Protein AF-A0A956R3U9-F1 (afdb_monomer_lite)

Sequence (396 aa):
LFGLGIEQLLESRAPSSPATLLFRSAAEYGGDLGKALRPEDLRVLGDFLVCTASMHALETQLDCPSARGFSFSRVALSEPAWQQGQEFAARVREELGLGDEPIPSMISLLQDRLHWSLFFITPDRLSSAVEGASTLLPKPAILINLVGGSESWWHTRVCLAHEMCHLLFDSTAQARPYAISPMGGMEGRKEWRLLEHFRGIEQRANAFAVHFLAPSSRLRREVGKLAPDSEQAITAICRTFGIGRVVAIRRLGHEYGLSDETQRRMLEREPDTRHERDHADAAEAHGFRAGRLTALTITALKAGKIDAVSARSILRVPMSEPLPGDGGPELAPLISKERLACYHAEAHLRASDSKPWWSSKAHPTERGWEVQLHCGADERTVVLSPTCEPLDTRPV

pLDDT: mean 82.65, std 14.93, range [32.28, 97.56]

Radius of gyration: 26.02 Å; chains: 1; bounding box: 69×45×72 Å

Secondary structure (DSSP, 8-state):
--S--HHHHHTT-GGG-HHHHHHHHHHHTT--HHHHS-HHHHHHHHHHHHHHHHHHHHHHHTTPPPPPP--PPPPPTTS-HHHHHHHHHHHHHHHTT-TTSPPS-HHHIIIIIS--EEEEE-TTTS-TTEEEEEE-SSS-EEEEE-TT-GGGHHHHHHHHHHHHHIIIII-BTTTB-EEEEESS--TT-GGG--STTHHHHHHHHHHHHHHHHS-HHHHHHHHTTS-TTSHHHHHHHHHHHT--HHHHHHHHHHHHT--HHHHHHHHTSPP-----S--TTS----STTSTHHHHHHHHHHHTTSS-HHHHHHHHT--TTSPPSSS--GGGS-SS-HHHHHHHHHHHHHHHH--S--EEEEEEEETTEEEEEEEETTEEEEEEE-TTS-BS-----

Foldseek 3Di:
DFLDDPVCVVVVVVCVHPLVLLVVLLVVAVADVVVLAPPLQRNQVSLQNNLQVLLVVLCVLVVHDAFDDDDDDADPPPDQLLVLLLVVLVVVCVVVVVPQAADQALCCCCCVVRVEAEAEAECVRHPLQFQKKWFPPPHTYIYGYQVVALLLLLSVQLRSQLRVLCCHHVADPPRHGMDIDTPDQCVPPPNPPSDDCVNSSSSSSNSNSLCNLHPLVVLCVQCPPPDLLDLSSLQSRCARRVHDSLSSLVSSCVNVVNDPVSSVVSVPDDHPDDDDSDGPRSDPDHDSLDDPSLVSLVVCCVVVVDALVVSCSSNVPDLQDFRDDDDDPRRHRNAHLWRLLQVQVQVVVCVVDVANKGWDTWDQDPQAIWTWIDGPPDIDIFDAGVSSHGPDDDDD

Structure (mmCIF, N/CA/C/O backbone):
data_AF-A0A956R3U9-F1
#
_entry.id   AF-A0A956R3U9-F1
#
loop_
_atom_site.group_PDB
_atom_site.id
_atom_site.type_symbol
_atom_site.label_atom_id
_atom_site.label_alt_id
_atom_site.label_comp_id
_atom_site.label_asym_id
_atom_site.label_entity_id
_atom_site.label_seq_id
_atom_site.pdbx_PDB_ins_code
_atom_site.Cartn_x
_atom_site.Cartn_y
_atom_site.Cartn_z
_atom_site.occupancy
_atom_site.B_iso_or_equiv
_atom_site.auth_seq_id
_atom_site.auth_comp_id
_atom_site.auth_asym_id
_atom_site.auth_atom_id
_atom_site.pdbx_PDB_model_num
ATOM 1 N N . LEU A 1 1 ? 11.120 17.097 -12.690 1.00 45.62 1 LEU A N 1
ATOM 2 C CA . LEU A 1 1 ? 9.998 16.349 -13.298 1.00 45.62 1 LEU A CA 1
ATOM 3 C C . LEU A 1 1 ? 9.585 15.265 -12.327 1.00 45.62 1 LEU A C 1
ATOM 5 O O . LEU A 1 1 ? 10.171 14.194 -12.298 1.00 45.62 1 LEU A O 1
ATOM 9 N N . PHE A 1 2 ? 8.693 15.625 -11.417 1.00 49.19 2 PHE A N 1
ATOM 10 C CA . PHE A 1 2 ? 8.232 14.734 -10.367 1.00 49.19 2 PHE A CA 1
ATOM 11 C C . PHE A 1 2 ? 7.126 13.845 -10.934 1.00 49.19 2 PHE A C 1
ATOM 13 O O . PHE A 1 2 ? 6.265 14.367 -11.631 1.00 49.19 2 PHE A O 1
ATOM 20 N N . GLY A 1 3 ? 7.170 12.533 -10.696 1.00 49.97 3 GLY A N 1
ATOM 21 C CA . GLY A 1 3 ? 6.067 11.616 -11.013 1.00 49.97 3 GLY A CA 1
ATOM 22 C C . GLY A 1 3 ? 5.580 11.572 -12.474 1.00 49.97 3 GLY A C 1
ATOM 23 O O . GLY A 1 3 ? 4.442 11.177 -12.705 1.00 49.97 3 GLY A O 1
ATOM 24 N N . LEU A 1 4 ? 6.401 11.987 -13.446 1.00 51.88 4 LEU A N 1
ATOM 25 C CA . LEU A 1 4 ? 6.075 12.004 -14.877 1.00 51.88 4 LEU A CA 1
ATOM 26 C C . LEU A 1 4 ? 7.005 11.066 -15.644 1.00 51.88 4 LEU A C 1
ATOM 28 O O . LEU A 1 4 ? 8.226 11.215 -15.573 1.00 51.88 4 LEU A O 1
ATOM 32 N N . GLY A 1 5 ? 6.429 10.135 -16.406 1.00 54.75 5 GLY A N 1
ATOM 33 C CA . GLY A 1 5 ? 7.170 9.412 -17.440 1.00 54.75 5 GLY A CA 1
ATOM 34 C C . GLY A 1 5 ? 7.545 10.346 -18.597 1.00 54.75 5 GLY A C 1
ATOM 35 O O . GLY A 1 5 ? 6.840 11.322 -18.858 1.00 54.75 5 GLY A O 1
ATOM 36 N N . ILE A 1 6 ? 8.641 10.050 -19.305 1.00 56.03 6 ILE A N 1
ATOM 37 C CA . ILE A 1 6 ? 9.073 10.829 -20.483 1.00 56.03 6 ILE A CA 1
ATOM 38 C C . ILE A 1 6 ? 7.956 10.882 -21.534 1.00 56.03 6 ILE A C 1
ATOM 40 O O . ILE A 1 6 ? 7.669 11.947 -22.065 1.00 56.03 6 ILE A O 1
ATOM 44 N N . GLU A 1 7 ? 7.262 9.771 -21.763 1.00 57.53 7 GLU A N 1
ATOM 45 C CA . GLU A 1 7 ? 6.123 9.686 -22.687 1.00 57.53 7 GLU A CA 1
ATOM 46 C C . GLU A 1 7 ? 4.998 10.663 -22.301 1.00 57.53 7 GLU A C 1
ATOM 48 O O . GLU A 1 7 ? 4.548 11.457 -23.120 1.00 57.53 7 GLU A O 1
ATOM 53 N N . GLN A 1 8 ? 4.618 10.713 -21.020 1.00 56.59 8 GLN A N 1
ATOM 54 C CA . GLN A 1 8 ? 3.576 11.626 -20.526 1.00 56.59 8 GLN A CA 1
ATOM 55 C C . GLN A 1 8 ? 3.983 13.103 -20.601 1.00 56.59 8 GLN A C 1
ATOM 57 O O . GLN A 1 8 ? 3.131 13.978 -20.779 1.00 56.59 8 GLN A O 1
ATOM 62 N N . LEU A 1 9 ? 5.279 13.386 -20.455 1.00 54.62 9 LEU A N 1
ATOM 63 C CA . LEU A 1 9 ? 5.824 14.724 -20.650 1.00 54.62 9 LEU A CA 1
ATOM 64 C C . LEU A 1 9 ? 5.731 15.147 -22.121 1.00 54.62 9 LEU A C 1
ATOM 66 O O . LEU A 1 9 ? 5.314 16.269 -22.403 1.00 54.62 9 LEU A O 1
ATOM 70 N N . LEU A 1 10 ? 6.079 14.245 -23.042 1.00 54.31 10 LEU A N 1
ATOM 71 C CA . LEU A 1 10 ? 5.998 14.477 -24.485 1.00 54.31 10 LEU A CA 1
ATOM 72 C C . LEU A 1 10 ? 4.542 14.631 -24.960 1.00 54.31 10 LEU A C 1
ATOM 74 O O . LEU A 1 10 ? 4.267 15.430 -25.850 1.00 54.31 10 LEU A O 1
ATOM 78 N N . GLU A 1 11 ? 3.594 13.963 -24.302 1.00 62.44 11 GLU A N 1
ATOM 79 C CA . GLU A 1 11 ? 2.152 14.091 -24.557 1.00 62.44 11 GLU A CA 1
ATOM 80 C C . GLU A 1 11 ? 1.500 15.339 -23.926 1.00 62.44 11 GLU A C 1
ATOM 82 O O . GLU A 1 11 ? 0.276 15.461 -23.909 1.00 62.44 11 GLU A O 1
ATOM 87 N N . SER A 1 12 ? 2.278 16.280 -23.377 1.00 53.34 12 SER A N 1
ATOM 88 C CA . SER A 1 12 ? 1.766 17.491 -22.706 1.00 53.34 12 SER A CA 1
ATOM 89 C C . SER A 1 12 ? 0.814 17.220 -21.526 1.00 53.34 12 SER A C 1
ATOM 91 O O . SER A 1 12 ? 0.065 18.105 -21.110 1.00 53.34 12 SER A O 1
ATOM 93 N N . ARG A 1 13 ? 0.872 16.029 -20.911 1.00 56.03 13 ARG A N 1
ATOM 94 C CA . ARG A 1 13 ? 0.073 15.673 -19.719 1.00 56.03 13 ARG A CA 1
ATOM 95 C C . ARG A 1 13 ? 0.691 16.153 -18.402 1.00 56.03 13 ARG A C 1
ATOM 97 O O . ARG A 1 13 ? 0.234 15.788 -17.322 1.00 56.03 13 ARG A O 1
ATOM 104 N N . ALA A 1 14 ? 1.723 16.994 -18.464 1.00 53.12 14 ALA A N 1
ATOM 105 C CA . ALA A 1 14 ? 2.380 17.549 -17.284 1.00 53.12 14 ALA A CA 1
ATOM 106 C C . ALA A 1 14 ? 1.428 18.280 -16.304 1.00 53.12 14 ALA A C 1
ATOM 108 O O . ALA A 1 14 ? 1.575 18.068 -15.100 1.00 53.12 14 ALA A O 1
ATOM 109 N N . PRO A 1 15 ? 0.424 19.071 -16.751 1.00 49.25 15 PRO A N 1
ATOM 110 C CA . PRO A 1 15 ? -0.490 19.770 -15.841 1.00 49.25 15 PRO A CA 1
ATOM 111 C C . PRO A 1 15 ? -1.427 18.844 -15.056 1.00 49.25 15 PRO A C 1
ATOM 113 O O . PRO A 1 15 ? -1.832 19.187 -13.948 1.00 49.25 15 PRO A O 1
ATOM 116 N N . SER A 1 16 ? -1.772 17.685 -15.622 1.00 50.88 16 SER A N 1
ATOM 117 C CA . SER A 1 16 ? -2.603 16.652 -14.993 1.00 50.88 16 SER A CA 1
ATOM 118 C C . SER A 1 16 ? -1.770 15.563 -14.318 1.00 50.88 16 SER A C 1
ATOM 120 O O . SER A 1 16 ? -2.312 14.544 -13.887 1.00 50.88 16 SER A O 1
ATOM 122 N N . SER A 1 17 ? -0.453 15.766 -14.213 1.00 54.69 17 SER A N 1
ATOM 123 C CA . SER A 1 17 ? 0.411 14.793 -13.572 1.00 54.69 17 SER A CA 1
ATOM 124 C C . SER A 1 17 ? 0.074 14.675 -12.082 1.00 54.69 17 SER A C 1
ATOM 126 O O . SER A 1 17 ? -0.147 15.694 -11.417 1.00 54.69 17 SER A O 1
ATOM 128 N N . PRO A 1 18 ? 0.071 13.457 -11.517 1.00 51.09 18 PRO A N 1
ATOM 129 C CA . PRO A 1 18 ? -0.219 13.242 -10.098 1.00 51.09 18 PRO A CA 1
ATOM 130 C C . PRO A 1 18 ? 0.672 14.075 -9.160 1.00 51.09 18 PRO A C 1
ATOM 132 O O . PRO A 1 18 ? 0.244 14.564 -8.119 1.00 51.09 18 PRO A O 1
ATOM 135 N N . ALA A 1 19 ? 1.910 14.301 -9.587 1.00 55.78 19 ALA A N 1
ATOM 136 C CA . ALA A 1 19 ? 2.883 15.183 -8.974 1.00 55.78 19 ALA A CA 1
ATOM 137 C C . ALA A 1 19 ? 2.464 16.656 -8.920 1.00 55.78 19 ALA A C 1
ATOM 139 O O . ALA A 1 19 ? 2.551 17.306 -7.882 1.00 55.78 19 ALA A O 1
ATOM 140 N N . THR A 1 20 ? 2.020 17.198 -10.051 1.00 57.28 20 THR A N 1
ATOM 141 C CA . THR A 1 20 ? 1.524 18.572 -10.128 1.00 57.28 20 THR A CA 1
ATOM 142 C C . THR A 1 20 ? 0.274 18.735 -9.273 1.00 57.28 20 THR A C 1
ATOM 144 O O . THR A 1 20 ? 0.132 19.768 -8.629 1.00 57.28 20 THR A O 1
ATOM 147 N N . LEU A 1 21 ? -0.580 17.711 -9.192 1.00 56.72 21 LEU A N 1
ATOM 148 C CA . LEU A 1 21 ? -1.758 17.707 -8.322 1.00 56.72 21 LEU A CA 1
ATOM 149 C C . LEU A 1 21 ? -1.380 17.699 -6.832 1.00 56.72 21 LEU A C 1
ATOM 151 O O . LEU A 1 21 ? -1.960 18.466 -6.069 1.00 56.72 21 LEU A O 1
ATOM 155 N N . LEU A 1 22 ? -0.368 16.920 -6.432 1.00 57.69 22 LEU A N 1
ATOM 156 C CA . LEU A 1 22 ? 0.191 16.927 -5.075 1.00 57.69 22 LEU A CA 1
ATOM 157 C C . LEU A 1 22 ? 0.684 18.322 -4.666 1.00 57.69 22 LEU A C 1
ATOM 159 O O . LEU A 1 22 ? 0.263 18.869 -3.648 1.00 57.69 22 LEU A O 1
ATOM 163 N N . PHE A 1 23 ? 1.598 18.894 -5.455 1.00 62.22 23 PHE A N 1
ATOM 164 C CA . PHE A 1 23 ? 2.212 20.180 -5.131 1.00 62.22 23 PHE A CA 1
ATOM 165 C C . PHE A 1 23 ? 1.218 21.334 -5.244 1.00 62.22 23 PHE A C 1
ATOM 167 O O . PHE A 1 23 ? 1.271 22.246 -4.425 1.00 62.22 23 PHE A O 1
ATOM 174 N N . ARG A 1 24 ? 0.289 21.286 -6.210 1.00 57.72 24 ARG A N 1
ATOM 175 C CA . ARG A 1 24 ? -0.798 22.265 -6.319 1.00 57.72 24 ARG A CA 1
ATOM 176 C C . ARG A 1 24 ? -1.715 22.186 -5.102 1.00 57.72 24 ARG A C 1
ATOM 178 O O . ARG A 1 24 ? -1.973 23.222 -4.508 1.00 57.72 24 ARG A O 1
ATOM 185 N N . SER A 1 25 ? -2.116 20.986 -4.679 1.00 54.91 25 SER A N 1
ATOM 186 C CA . SER A 1 25 ? -2.921 20.812 -3.467 1.00 54.91 25 SER A CA 1
ATOM 187 C C . SER A 1 25 ? -2.195 21.343 -2.228 1.00 54.91 25 SER A C 1
ATOM 189 O O . SER A 1 25 ? -2.807 22.041 -1.435 1.00 54.91 25 SER A O 1
ATOM 191 N N . ALA A 1 26 ? -0.902 21.065 -2.042 1.00 58.62 26 ALA A N 1
ATOM 192 C CA . ALA A 1 26 ? -0.165 21.601 -0.894 1.00 58.62 26 ALA A CA 1
ATOM 193 C C . ALA A 1 26 ? -0.039 23.137 -0.943 1.00 58.62 26 ALA A C 1
ATOM 195 O O . ALA A 1 26 ? -0.277 23.811 0.060 1.00 58.62 26 ALA A O 1
ATOM 196 N N . ALA A 1 27 ? 0.271 23.691 -2.120 1.00 57.44 27 ALA A N 1
ATOM 197 C CA . ALA A 1 27 ? 0.442 25.127 -2.322 1.00 57.44 27 ALA A CA 1
ATOM 198 C C . ALA A 1 27 ? -0.871 25.919 -2.178 1.00 57.44 27 ALA A C 1
ATOM 200 O O . ALA A 1 27 ? -0.860 27.000 -1.593 1.00 57.44 27 ALA A O 1
ATOM 201 N N . GLU A 1 28 ? -2.000 25.387 -2.660 1.00 55.31 28 GLU A N 1
ATOM 202 C CA . GLU A 1 28 ? -3.328 26.015 -2.550 1.00 55.31 28 GLU A CA 1
ATOM 203 C C . GLU A 1 28 ? -3.780 26.204 -1.094 1.00 55.31 28 GLU A C 1
ATOM 205 O O . GLU A 1 28 ? -4.507 27.151 -0.799 1.00 55.31 28 GLU A O 1
ATOM 210 N N . TYR A 1 29 ? -3.311 25.359 -0.171 1.00 52.31 29 TYR A N 1
ATOM 211 C CA . TYR A 1 29 ? -3.679 25.412 1.249 1.00 52.31 29 TYR A CA 1
ATOM 212 C C . TYR A 1 29 ? -2.550 25.909 2.168 1.00 52.31 29 TYR A C 1
ATOM 214 O O . TYR A 1 29 ? -2.649 25.800 3.390 1.00 52.31 29 TYR A O 1
ATOM 222 N N . GLY A 1 30 ? -1.491 26.495 1.597 1.00 50.62 30 GLY A N 1
ATOM 223 C CA . GLY A 1 30 ? -0.400 27.128 2.348 1.00 50.62 30 GLY A CA 1
ATOM 224 C C . GLY A 1 30 ? 0.564 26.156 3.040 1.00 50.62 30 GLY A C 1
ATOM 225 O O . GLY A 1 30 ? 1.363 26.588 3.875 1.00 50.62 30 GLY A O 1
ATOM 226 N N . GLY A 1 31 ? 0.501 24.864 2.709 1.00 58.09 31 GLY A N 1
ATOM 227 C CA . GLY A 1 31 ? 1.462 23.856 3.144 1.00 58.09 31 GLY A CA 1
ATOM 228 C C . GLY A 1 31 ? 2.719 23.871 2.273 1.00 58.09 31 GLY A C 1
ATOM 229 O O . GLY A 1 31 ? 2.648 24.028 1.056 1.00 58.09 31 GLY A O 1
ATOM 230 N N . ASP A 1 32 ? 3.884 23.675 2.886 1.00 64.12 32 ASP A N 1
ATOM 231 C CA . ASP A 1 32 ? 5.160 23.573 2.173 1.00 64.12 32 ASP A CA 1
ATOM 232 C C . ASP A 1 32 ? 5.740 22.168 2.360 1.00 64.12 32 ASP A C 1
ATOM 234 O O . ASP A 1 32 ? 6.485 21.896 3.305 1.00 64.12 32 ASP A O 1
ATOM 238 N N . LEU A 1 33 ? 5.380 21.257 1.448 1.00 64.94 33 LEU A N 1
ATOM 239 C CA . LEU A 1 33 ? 5.907 19.888 1.432 1.00 64.94 33 LEU A CA 1
ATOM 240 C C . LEU A 1 33 ? 7.441 19.862 1.355 1.00 64.94 33 LEU A C 1
ATOM 242 O O . LEU A 1 33 ? 8.043 18.919 1.852 1.00 64.94 33 LEU A O 1
ATOM 246 N N . GLY A 1 34 ? 8.077 20.893 0.785 1.00 61.81 34 GLY A N 1
ATOM 247 C CA . GLY A 1 34 ? 9.536 21.003 0.724 1.00 61.81 34 GLY A CA 1
ATOM 248 C C . GLY A 1 34 ? 10.190 21.298 2.076 1.00 61.81 34 GLY A C 1
ATOM 249 O O . GLY A 1 34 ? 11.381 21.047 2.236 1.00 61.81 34 GLY A O 1
ATOM 250 N N . LYS A 1 35 ? 9.427 21.798 3.057 1.00 65.69 35 LYS A N 1
ATOM 251 C CA . LYS A 1 35 ? 9.879 21.947 4.451 1.00 65.69 35 LYS A CA 1
ATOM 252 C C . LYS A 1 35 ? 9.602 20.707 5.293 1.00 65.69 35 LYS A C 1
ATOM 254 O O . LYS A 1 35 ? 10.375 20.420 6.198 1.00 65.69 35 LYS A O 1
ATOM 259 N N . ALA A 1 36 ? 8.518 19.988 5.000 1.00 66.50 36 ALA A N 1
ATOM 260 C CA . ALA A 1 36 ? 8.101 18.813 5.767 1.00 66.50 36 ALA A CA 1
ATOM 261 C C . ALA A 1 36 ? 8.792 17.508 5.325 1.00 66.50 36 ALA A C 1
ATOM 263 O O . ALA A 1 36 ? 8.906 16.576 6.123 1.00 66.50 36 ALA A O 1
ATOM 264 N N . LEU A 1 37 ? 9.236 17.425 4.066 1.00 75.12 37 LEU A N 1
ATOM 265 C CA . LEU A 1 37 ? 9.784 16.216 3.448 1.00 75.12 37 LEU A CA 1
ATOM 266 C C . LEU A 1 37 ? 11.145 16.469 2.806 1.00 75.12 37 LEU A C 1
ATOM 268 O O . LEU A 1 37 ? 11.400 17.531 2.237 1.00 75.12 37 LEU A O 1
ATOM 272 N N . ARG A 1 38 ? 12.008 15.450 2.832 1.00 81.44 38 ARG A N 1
ATOM 273 C CA . ARG A 1 38 ? 13.298 15.505 2.139 1.00 81.44 38 ARG A CA 1
ATOM 274 C C . ARG A 1 38 ? 13.090 15.342 0.626 1.00 81.44 38 ARG A C 1
ATOM 276 O O . ARG A 1 38 ? 12.130 14.686 0.207 1.00 81.44 38 ARG A O 1
ATOM 283 N N . PRO A 1 39 ? 13.996 15.858 -0.223 1.00 78.12 39 PRO A N 1
ATOM 284 C CA . PRO A 1 39 ? 13.929 15.647 -1.670 1.00 78.12 39 PRO A CA 1
ATOM 285 C C . PRO A 1 39 ? 13.826 14.169 -2.082 1.00 78.12 39 PRO A C 1
ATOM 287 O O . PRO A 1 39 ? 13.168 13.845 -3.070 1.00 78.12 39 PRO A O 1
ATOM 290 N N . GLU A 1 40 ? 14.452 13.267 -1.330 1.00 82.50 40 GLU A N 1
ATOM 291 C CA . GLU A 1 40 ? 14.404 11.820 -1.547 1.00 82.50 40 GLU A CA 1
ATOM 292 C C . GLU A 1 40 ? 13.011 11.246 -1.259 1.00 82.50 40 GLU A C 1
ATOM 294 O O . GLU A 1 40 ? 12.510 10.448 -2.051 1.00 82.50 40 GLU A O 1
ATOM 299 N N . ASP A 1 41 ? 12.362 11.706 -0.183 1.00 83.75 41 ASP A N 1
ATOM 300 C CA . ASP A 1 41 ? 11.008 11.282 0.198 1.00 83.75 41 ASP A CA 1
ATOM 301 C C . ASP A 1 41 ? 10.013 11.685 -0.882 1.00 83.75 41 ASP A C 1
ATOM 303 O O . ASP A 1 41 ? 9.188 10.888 -1.326 1.00 83.75 41 ASP A O 1
ATOM 307 N N . LEU A 1 42 ? 10.165 12.912 -1.382 1.00 80.69 42 LEU A N 1
ATOM 308 C CA . LEU A 1 42 ? 9.422 13.370 -2.535 1.00 80.69 42 LEU A CA 1
ATOM 309 C C . LEU A 1 42 ? 9.665 12.384 -3.702 1.00 80.69 42 LEU A C 1
ATOM 311 O O . LEU A 1 42 ? 8.709 11.823 -4.230 1.00 80.69 42 LEU A O 1
ATOM 315 N N . ARG A 1 43 ? 10.907 12.102 -4.121 1.00 83.25 43 ARG A N 1
ATOM 316 C CA . ARG A 1 43 ? 11.150 11.196 -5.272 1.00 83.25 43 ARG A CA 1
ATOM 317 C C . ARG A 1 43 ? 10.448 9.842 -5.127 1.00 83.25 43 ARG A C 1
ATOM 319 O O . ARG A 1 43 ? 9.900 9.351 -6.111 1.00 83.25 43 ARG A O 1
ATOM 326 N N . VAL A 1 44 ? 10.418 9.280 -3.921 1.00 88.75 44 VAL A N 1
ATOM 327 C CA . VAL A 1 44 ? 9.679 8.048 -3.614 1.00 88.75 44 VAL A CA 1
ATOM 328 C C . VAL A 1 44 ? 8.174 8.208 -3.842 1.00 88.75 44 VAL A C 1
ATOM 330 O O . VAL A 1 44 ? 7.571 7.370 -4.509 1.00 88.75 44 VAL A O 1
ATOM 333 N N . LEU A 1 45 ? 7.564 9.291 -3.358 1.00 85.62 45 LEU A N 1
ATOM 334 C CA . LEU A 1 45 ? 6.143 9.575 -3.594 1.00 85.62 45 LEU A CA 1
ATOM 335 C C . LEU A 1 45 ? 5.838 9.815 -5.082 1.00 85.62 45 LEU A C 1
ATOM 337 O O . LEU A 1 45 ? 4.785 9.418 -5.572 1.00 85.62 45 LEU A O 1
ATOM 341 N N . GLY A 1 46 ? 6.764 10.411 -5.834 1.00 83.38 46 GLY A N 1
ATOM 342 C CA . GLY A 1 46 ? 6.651 10.514 -7.290 1.00 83.38 46 GLY A CA 1
ATOM 343 C C . GLY A 1 46 ? 6.683 9.143 -7.976 1.00 83.38 46 GLY A C 1
ATOM 344 O O . GLY A 1 46 ? 5.873 8.873 -8.865 1.00 83.38 46 GLY A O 1
ATOM 345 N N . ASP A 1 47 ? 7.584 8.260 -7.542 1.00 88.44 47 ASP A N 1
ATOM 346 C CA . ASP A 1 47 ? 7.688 6.887 -8.042 1.00 88.44 47 ASP A CA 1
ATOM 347 C C . ASP A 1 47 ? 6.426 6.064 -7.750 1.00 88.44 47 ASP A C 1
ATOM 349 O O . ASP A 1 47 ? 5.984 5.319 -8.626 1.00 88.44 47 ASP A O 1
ATOM 353 N N . PHE A 1 48 ? 5.810 6.242 -6.579 1.00 91.31 48 PHE A N 1
ATOM 354 C CA . PHE A 1 48 ? 4.521 5.639 -6.230 1.00 91.31 48 PHE A CA 1
ATOM 355 C C . PHE A 1 48 ? 3.438 5.950 -7.270 1.00 91.31 48 PHE A C 1
ATOM 357 O O . PHE A 1 48 ? 2.756 5.044 -7.756 1.00 91.31 48 PHE A O 1
ATOM 364 N N . LEU A 1 49 ? 3.314 7.216 -7.667 1.00 87.00 49 LEU A N 1
ATOM 365 C CA . LEU A 1 49 ? 2.292 7.651 -8.619 1.00 87.00 49 LEU A CA 1
ATOM 366 C C . LEU A 1 49 ? 2.559 7.104 -10.030 1.00 87.00 49 LEU A C 1
ATOM 368 O O . LEU A 1 49 ? 1.642 6.615 -10.692 1.00 87.00 49 LEU A O 1
ATOM 372 N N . VAL A 1 50 ? 3.822 7.103 -10.468 1.00 86.44 50 VAL A N 1
ATOM 373 C CA . VAL A 1 50 ? 4.230 6.514 -11.759 1.00 86.44 50 VAL A CA 1
ATOM 374 C C . VAL A 1 50 ? 3.954 5.014 -11.796 1.00 86.44 50 VAL A C 1
ATOM 376 O O . VAL A 1 50 ? 3.431 4.499 -12.786 1.00 86.44 50 VAL A O 1
ATOM 379 N N . CYS A 1 51 ? 4.284 4.300 -10.721 1.00 92.31 51 CYS A N 1
ATOM 380 C CA . CYS A 1 51 ? 4.066 2.859 -10.644 1.00 92.31 51 CYS A CA 1
ATOM 381 C C . CYS A 1 51 ? 2.574 2.527 -10.564 1.00 92.31 51 CYS A C 1
ATOM 383 O O . CYS A 1 51 ? 2.138 1.571 -11.199 1.00 92.31 51 CYS A O 1
ATOM 385 N N . THR A 1 52 ? 1.771 3.353 -9.886 1.00 91.62 52 THR A N 1
ATOM 386 C CA . THR A 1 52 ? 0.305 3.229 -9.885 1.00 91.62 52 THR A CA 1
ATOM 387 C C . THR A 1 52 ? -0.263 3.368 -11.296 1.00 91.62 52 THR A C 1
ATOM 389 O O . THR A 1 52 ? -1.059 2.532 -11.727 1.00 91.62 52 THR A O 1
ATOM 392 N N . ALA A 1 53 ? 0.185 4.378 -12.048 1.00 88.75 53 ALA A N 1
ATOM 393 C CA . ALA A 1 53 ? -0.237 4.567 -13.431 1.00 88.75 53 ALA A CA 1
ATOM 394 C C . ALA A 1 53 ? 0.197 3.412 -14.344 1.00 88.75 53 ALA A C 1
ATOM 396 O O . ALA A 1 53 ? -0.599 2.939 -15.153 1.00 88.75 53 ALA A O 1
ATOM 397 N N . SER A 1 54 ? 1.424 2.917 -14.166 1.00 92.06 54 SER A N 1
ATOM 398 C CA . SER A 1 54 ? 1.949 1.774 -14.923 1.00 92.06 54 SER A CA 1
ATOM 399 C C . SER A 1 54 ? 1.152 0.499 -14.636 1.00 92.06 54 SER A C 1
ATOM 401 O O . SER A 1 54 ? 0.743 -0.183 -15.570 1.00 92.06 54 SER A O 1
ATOM 403 N N . MET A 1 55 ? 0.861 0.206 -13.361 1.00 92.69 55 MET A N 1
ATOM 404 C CA . MET A 1 55 ? 0.014 -0.932 -12.983 1.00 92.69 55 MET A CA 1
ATOM 405 C C . MET A 1 55 ? -1.368 -0.841 -13.629 1.00 92.69 55 MET A C 1
ATOM 407 O O . MET A 1 55 ? -1.820 -1.819 -14.210 1.00 92.69 55 MET A O 1
ATOM 411 N N . HIS A 1 56 ? -2.016 0.325 -13.570 1.00 92.62 56 HIS A N 1
ATOM 412 C CA . HIS A 1 56 ? -3.338 0.515 -14.167 1.00 92.62 56 HIS A CA 1
ATOM 413 C C . HIS A 1 56 ? -3.340 0.312 -15.688 1.00 92.62 56 HIS A C 1
ATOM 415 O O . HIS A 1 56 ? -4.239 -0.338 -16.223 1.00 92.62 56 HIS A O 1
ATOM 421 N N . ALA A 1 57 ? -2.333 0.842 -16.389 1.00 92.00 57 ALA A N 1
ATOM 422 C CA . ALA A 1 57 ? -2.197 0.658 -17.830 1.00 92.00 57 ALA A CA 1
ATOM 423 C C . ALA A 1 57 ? -2.014 -0.825 -18.195 1.00 92.00 57 ALA A C 1
ATOM 425 O O . ALA A 1 57 ? -2.703 -1.322 -19.085 1.00 92.00 57 ALA A O 1
ATOM 426 N N . LEU A 1 58 ? -1.149 -1.543 -17.469 1.00 95.19 58 LEU A N 1
ATOM 427 C CA . LEU A 1 58 ? -0.923 -2.978 -17.671 1.00 95.19 58 LEU A CA 1
ATOM 428 C C . LEU A 1 58 ? -2.184 -3.800 -17.390 1.00 95.19 58 LEU A C 1
ATOM 430 O O . LEU A 1 58 ? -2.549 -4.649 -18.195 1.00 95.19 58 LEU A O 1
ATOM 434 N N . GLU A 1 59 ? -2.872 -3.529 -16.280 1.00 94.25 59 GLU A N 1
ATOM 435 C CA . GLU A 1 59 ? -4.136 -4.188 -15.935 1.00 94.25 59 GLU A CA 1
ATOM 436 C C . GLU A 1 59 ? -5.197 -3.958 -17.015 1.00 94.25 59 GLU A C 1
ATOM 438 O O . GLU A 1 59 ? -5.893 -4.896 -17.388 1.00 94.25 59 GLU A O 1
ATOM 443 N N . THR A 1 60 ? -5.274 -2.747 -17.573 1.00 93.25 60 THR A N 1
ATOM 444 C CA . THR A 1 60 ? -6.197 -2.425 -18.673 1.00 93.25 60 THR A CA 1
ATOM 445 C C . THR A 1 60 ? -5.852 -3.206 -19.943 1.00 93.25 60 THR A C 1
ATOM 447 O O . THR A 1 60 ? -6.734 -3.769 -20.576 1.00 93.25 60 THR A O 1
ATOM 450 N N . GLN A 1 61 ? -4.573 -3.282 -20.320 1.00 93.94 61 GLN A N 1
ATOM 451 C CA . GLN A 1 61 ? -4.127 -4.023 -21.511 1.00 93.94 61 GLN A CA 1
ATOM 452 C C . GLN A 1 61 ? -4.293 -5.545 -21.394 1.00 93.94 61 GLN A C 1
ATOM 454 O O . GLN A 1 61 ? -4.406 -6.239 -22.412 1.00 93.94 61 GLN A O 1
ATOM 459 N N . LEU A 1 62 ? -4.252 -6.048 -20.160 1.00 95.56 62 LEU A N 1
ATOM 460 C CA . LEU A 1 62 ? -4.438 -7.450 -19.795 1.00 95.56 62 LEU A CA 1
ATOM 461 C C . LEU A 1 62 ? -5.898 -7.795 -19.468 1.00 95.56 62 LEU A C 1
ATOM 463 O O . LEU A 1 62 ? -6.150 -8.908 -19.013 1.00 95.56 62 LEU A O 1
ATOM 467 N N . ASP A 1 63 ? -6.837 -6.861 -19.657 1.00 93.50 63 ASP A N 1
ATOM 468 C CA . ASP A 1 63 ? -8.262 -7.037 -19.353 1.00 93.50 63 ASP A CA 1
ATOM 469 C C . ASP A 1 63 ? -8.514 -7.523 -17.906 1.00 93.50 63 ASP A C 1
ATOM 471 O O . ASP A 1 63 ? -9.416 -8.314 -17.622 1.00 93.50 63 ASP A O 1
ATOM 475 N N . CYS A 1 64 ? -7.687 -7.060 -16.962 1.00 90.69 64 CYS A N 1
ATOM 476 C CA . CYS A 1 64 ? -7.823 -7.385 -15.545 1.00 90.69 64 CYS A CA 1
ATOM 477 C C . CYS A 1 64 ? -9.056 -6.695 -14.929 1.00 90.69 64 CYS A C 1
ATOM 479 O O . CYS A 1 64 ? -9.458 -5.615 -15.375 1.00 90.69 64 CYS A O 1
ATOM 481 N N . PRO A 1 65 ? -9.630 -7.257 -13.846 1.00 86.75 65 PRO A N 1
ATOM 482 C CA . PRO A 1 65 ? -10.731 -6.624 -13.130 1.00 86.75 65 PRO A CA 1
ATOM 483 C C . PRO A 1 65 ? -10.402 -5.193 -12.690 1.00 86.75 65 PRO A C 1
ATOM 485 O O . PRO A 1 65 ? -9.351 -4.921 -12.106 1.00 86.75 65 PRO A O 1
ATOM 488 N N . SER A 1 66 ? -11.331 -4.274 -12.954 1.00 82.44 66 SER A N 1
ATOM 489 C CA . SER A 1 66 ? -11.219 -2.882 -12.515 1.00 82.44 66 SER A CA 1
ATOM 490 C C . SER A 1 66 ? -11.476 -2.743 -11.016 1.00 82.44 66 SER A C 1
ATOM 492 O O . SER A 1 66 ? -12.211 -3.531 -10.418 1.00 82.44 66 SER A O 1
ATOM 494 N N . ALA A 1 67 ? -10.896 -1.701 -10.414 1.00 82.31 67 ALA A N 1
ATOM 495 C CA . ALA A 1 67 ? -11.123 -1.374 -9.011 1.00 82.31 67 ALA A CA 1
ATOM 496 C C . ALA A 1 67 ? -12.620 -1.222 -8.716 1.00 82.31 67 ALA A C 1
ATOM 498 O O . ALA A 1 67 ? -13.344 -0.536 -9.444 1.00 82.31 67 ALA A O 1
ATOM 499 N N . ARG A 1 68 ? -13.080 -1.840 -7.625 1.00 79.25 68 ARG A N 1
ATOM 500 C CA . ARG A 1 68 ? -14.472 -1.701 -7.199 1.00 79.25 68 ARG A CA 1
ATOM 501 C C . ARG A 1 68 ? -14.706 -0.266 -6.729 1.00 79.25 68 ARG A C 1
ATOM 503 O O . ARG A 1 68 ? -14.045 0.209 -5.805 1.00 79.25 68 ARG A O 1
ATOM 510 N N . GLY A 1 69 ? -15.647 0.415 -7.378 1.00 68.94 69 GLY A N 1
ATOM 511 C CA . GLY A 1 69 ? -16.093 1.738 -6.964 1.00 68.94 69 GLY A CA 1
ATOM 512 C C . GLY A 1 69 ? -16.944 1.654 -5.701 1.00 68.94 69 GLY A C 1
ATOM 513 O O . GLY A 1 69 ? -17.796 0.774 -5.581 1.00 68.94 69 GLY A O 1
ATOM 514 N N . PHE A 1 70 ? -16.732 2.596 -4.787 1.00 71.50 70 PHE A N 1
ATOM 515 C CA . PHE A 1 70 ? -17.629 2.844 -3.667 1.00 71.50 70 PHE A CA 1
ATOM 516 C C . PHE A 1 70 ? -18.161 4.262 -3.771 1.00 71.50 70 PHE A C 1
ATOM 518 O O . PHE A 1 70 ? -17.408 5.200 -4.030 1.00 71.50 70 PHE A O 1
ATOM 525 N N . SER A 1 71 ? -19.463 4.416 -3.562 1.00 66.12 71 SER A N 1
ATOM 526 C CA . SER A 1 71 ? -20.090 5.723 -3.425 1.00 66.12 71 SER A CA 1
ATOM 527 C C . SER A 1 71 ? -20.760 5.774 -2.066 1.00 66.12 71 SER A C 1
ATOM 529 O O . SER A 1 71 ? -21.873 5.288 -1.882 1.00 66.12 71 SER A O 1
ATOM 531 N N . PHE A 1 72 ? -20.050 6.327 -1.089 1.00 68.56 72 PHE A N 1
ATOM 532 C CA . PHE A 1 72 ? -20.634 6.601 0.212 1.00 68.56 72 PHE A CA 1
ATOM 533 C C . PHE A 1 72 ? -21.230 8.008 0.197 1.00 68.56 72 PHE A C 1
ATOM 535 O O . PHE A 1 72 ? -20.557 8.985 -0.138 1.00 68.56 72 PHE A O 1
ATOM 542 N N . SER A 1 73 ? -22.507 8.121 0.567 1.00 57.81 73 SER A N 1
ATOM 543 C CA . SER A 1 73 ? -23.125 9.429 0.792 1.00 57.81 73 SER A CA 1
ATOM 544 C C . SER A 1 73 ? -22.397 10.130 1.937 1.00 57.81 73 SER A C 1
ATOM 546 O O . SER A 1 73 ? -22.242 9.549 3.015 1.00 57.81 73 SER A O 1
ATOM 548 N N . ARG A 1 74 ? -21.945 11.371 1.715 1.00 57.03 74 ARG A N 1
ATOM 549 C CA . ARG A 1 74 ? -21.290 12.173 2.756 1.00 57.03 74 ARG A CA 1
ATOM 550 C C . ARG A 1 74 ? -22.227 12.318 3.954 1.00 57.03 74 ARG A C 1
ATOM 552 O O . ARG A 1 74 ? -23.318 12.868 3.825 1.00 57.03 74 ARG A O 1
ATOM 559 N N . VAL A 1 75 ? -21.794 11.823 5.109 1.00 55.00 75 VAL A N 1
ATOM 560 C CA . VAL A 1 75 ? -22.482 12.068 6.382 1.00 55.00 75 VAL A CA 1
ATOM 561 C C . VAL A 1 75 ? -22.289 13.528 6.763 1.00 55.00 75 VAL A C 1
ATOM 563 O O . VAL A 1 75 ? -21.239 14.113 6.486 1.00 55.00 75 VAL A O 1
ATOM 566 N N . ALA A 1 76 ? -23.319 14.124 7.360 1.00 53.69 76 ALA A N 1
ATOM 567 C CA . ALA A 1 76 ? -23.265 15.492 7.845 1.00 53.69 76 ALA A CA 1
ATOM 568 C C . ALA A 1 76 ? -22.071 15.676 8.799 1.00 53.69 76 ALA A C 1
ATOM 570 O O . ALA A 1 76 ? -21.872 14.903 9.731 1.00 53.69 76 ALA A O 1
ATOM 571 N N . LEU A 1 77 ? -21.278 16.722 8.558 1.00 59.56 77 LEU A N 1
ATOM 572 C CA . LEU A 1 77 ? -20.035 17.037 9.274 1.00 59.56 77 LEU A CA 1
ATOM 573 C C . LEU A 1 77 ? -20.253 17.537 10.720 1.00 59.56 77 LEU A C 1
ATOM 575 O O . LEU A 1 77 ? -19.332 18.106 11.300 1.00 59.56 77 LEU A O 1
ATOM 579 N N . SER A 1 78 ? -21.457 17.393 11.286 1.00 59.00 78 SER A N 1
ATOM 580 C CA . SER A 1 78 ? -21.822 17.956 12.594 1.00 59.00 78 SER A CA 1
ATOM 581 C C . SER A 1 78 ? -21.205 17.215 13.778 1.00 59.00 78 SER A C 1
ATOM 583 O O . SER A 1 78 ? -21.060 17.811 14.842 1.00 59.00 78 SER A O 1
ATOM 585 N N . GLU A 1 79 ? -20.821 15.950 13.597 1.00 69.25 79 GLU A N 1
ATOM 586 C CA . GLU A 1 79 ? -20.213 15.150 14.661 1.00 69.25 79 GLU A CA 1
ATOM 587 C C . GLU A 1 79 ? -18.700 15.380 14.782 1.00 69.25 79 GLU A C 1
ATOM 589 O O . GLU A 1 79 ? -18.033 15.671 13.779 1.00 69.25 79 GLU A O 1
ATOM 594 N N . PRO A 1 80 ? -18.106 15.191 15.976 1.00 84.81 80 PRO A N 1
ATOM 595 C CA . PRO A 1 80 ? -16.660 15.122 16.136 1.00 84.81 80 PRO A CA 1
ATOM 596 C C . PRO A 1 80 ? -16.031 14.112 15.166 1.00 84.81 80 PRO A C 1
ATOM 598 O O . PRO A 1 80 ? -16.557 13.023 14.943 1.00 84.81 80 PRO A O 1
ATOM 601 N N . ALA A 1 81 ? -14.853 14.435 14.630 1.00 85.50 81 ALA A N 1
ATOM 602 C CA . ALA A 1 81 ? -14.192 13.631 13.598 1.00 85.50 81 ALA A CA 1
ATOM 603 C C . ALA A 1 81 ? -14.012 12.143 13.958 1.00 85.50 81 ALA A C 1
ATOM 605 O O . ALA A 1 81 ? -14.105 11.276 13.091 1.00 85.50 81 ALA A O 1
ATOM 606 N N . TRP A 1 82 ? -13.784 11.828 15.235 1.00 84.88 82 TRP A N 1
ATOM 607 C CA . TRP A 1 82 ? -13.642 10.444 15.684 1.00 84.88 82 TRP A CA 1
ATOM 608 C C . TRP A 1 82 ? -14.963 9.654 15.624 1.00 84.88 82 TRP A C 1
ATOM 610 O O . TRP A 1 82 ? -14.940 8.477 15.270 1.00 84.88 82 TRP A O 1
ATOM 620 N N . GLN A 1 83 ? -16.111 10.289 15.889 1.00 88.88 83 GLN A N 1
ATOM 621 C CA . GLN A 1 83 ? -17.428 9.645 15.763 1.00 88.88 83 GLN A CA 1
ATOM 622 C C . GLN A 1 83 ? -17.747 9.353 14.301 1.00 88.88 83 GLN A C 1
ATOM 624 O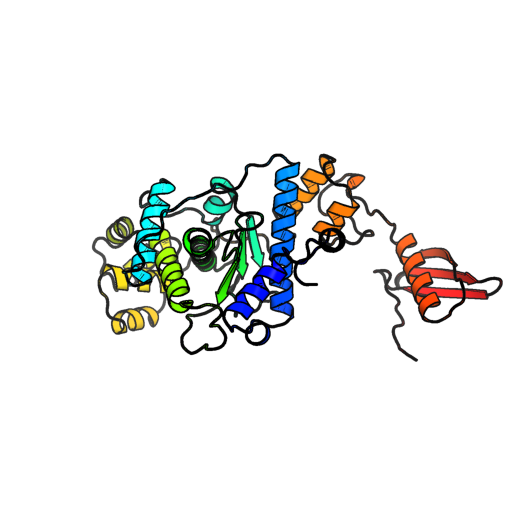 O . GLN A 1 83 ? -18.174 8.249 13.971 1.00 88.88 83 GLN A O 1
ATOM 629 N N . GLN A 1 84 ? -17.417 10.292 13.408 1.00 89.25 84 GLN A N 1
ATOM 630 C CA . GLN A 1 84 ? -17.523 10.073 11.964 1.00 89.25 84 GLN A CA 1
ATOM 631 C C . GLN A 1 84 ? -16.720 8.836 11.534 1.00 89.25 84 GLN A C 1
ATOM 633 O O . GLN A 1 84 ? -17.220 8.008 10.779 1.00 89.25 84 GLN A O 1
ATOM 638 N N . GLY A 1 85 ? -15.493 8.674 12.042 1.00 91.38 85 GLY A N 1
ATOM 639 C CA . GLY A 1 85 ? -14.651 7.516 11.729 1.00 91.38 85 GLY A CA 1
ATOM 640 C C . GLY A 1 85 ? -15.272 6.192 12.180 1.00 91.38 85 GLY A C 1
ATOM 641 O O . GLY A 1 85 ? -15.275 5.224 11.420 1.00 91.38 85 GLY A O 1
ATOM 642 N N . GLN A 1 86 ? -15.863 6.159 13.377 1.00 92.25 86 GLN A N 1
ATOM 643 C CA . GLN A 1 86 ? -16.596 4.993 13.874 1.00 92.25 86 GLN A CA 1
ATOM 644 C C . GLN A 1 86 ? -17.800 4.643 12.984 1.00 92.25 86 GLN A C 1
ATOM 646 O O . GLN A 1 86 ? -17.989 3.476 12.635 1.00 92.25 86 GLN A O 1
ATOM 651 N N . GLU A 1 87 ? -18.608 5.632 12.599 1.00 91.50 87 GLU A N 1
ATOM 652 C CA . GLU A 1 87 ? -19.756 5.410 11.715 1.00 91.50 87 GLU A CA 1
ATOM 653 C C . GLU A 1 87 ? -19.328 4.937 10.325 1.00 91.50 87 GLU A C 1
ATOM 655 O O . GLU A 1 87 ? -19.933 4.024 9.761 1.00 91.50 87 GLU A O 1
ATOM 660 N N . PHE A 1 88 ? -18.264 5.524 9.778 1.00 92.31 88 PHE A N 1
ATOM 661 C CA . PHE A 1 88 ? -17.699 5.127 8.492 1.00 92.31 88 PHE A CA 1
ATOM 662 C C . PHE A 1 88 ? -17.218 3.681 8.530 1.00 92.31 88 PHE A C 1
ATOM 664 O O . PHE A 1 88 ? -17.523 2.917 7.617 1.00 92.31 88 PHE A O 1
ATOM 671 N N . ALA A 1 89 ? -16.540 3.273 9.603 1.00 94.69 89 ALA A N 1
ATOM 672 C CA . ALA A 1 89 ? -16.101 1.896 9.776 1.00 94.69 89 ALA A CA 1
ATOM 673 C C . ALA A 1 89 ? -17.282 0.916 9.751 1.00 94.69 89 ALA A C 1
ATOM 675 O O . ALA A 1 89 ? -17.236 -0.072 9.019 1.00 94.69 89 ALA A O 1
ATOM 676 N N . ALA A 1 90 ? -18.356 1.207 10.493 1.00 93.31 90 ALA A N 1
ATOM 677 C CA . ALA A 1 90 ? -19.549 0.362 10.515 1.00 93.31 90 ALA A CA 1
ATOM 678 C C . ALA A 1 90 ? -20.194 0.244 9.122 1.00 93.31 90 ALA A C 1
ATOM 680 O O . ALA A 1 90 ? -20.442 -0.865 8.652 1.00 93.31 90 ALA A O 1
ATOM 681 N N . ARG A 1 91 ? -20.375 1.373 8.425 1.00 92.00 91 ARG A N 1
ATOM 682 C CA . ARG A 1 91 ? -20.962 1.412 7.074 1.00 92.00 91 ARG A CA 1
ATOM 683 C C . ARG A 1 91 ? -20.134 0.651 6.047 1.00 92.00 91 ARG A C 1
ATOM 685 O O . ARG A 1 91 ? -20.680 -0.083 5.234 1.00 92.00 91 ARG A O 1
ATOM 692 N N . VAL A 1 92 ? -18.811 0.806 6.077 1.00 94.12 92 VAL A N 1
ATOM 693 C CA . VAL A 1 92 ? -17.923 0.086 5.156 1.00 94.12 92 VAL A CA 1
ATOM 694 C C . VAL A 1 92 ? -17.957 -1.415 5.444 1.00 94.12 92 VAL A C 1
ATOM 696 O O . VAL A 1 92 ? -17.983 -2.208 4.507 1.00 94.12 92 VAL A O 1
ATOM 699 N N . ARG A 1 93 ? -17.997 -1.838 6.716 1.00 95.69 93 ARG A N 1
ATOM 700 C CA . ARG A 1 93 ? -18.138 -3.265 7.057 1.00 95.69 93 ARG A CA 1
ATOM 701 C C . ARG A 1 93 ? -19.460 -3.848 6.569 1.00 95.69 93 ARG A C 1
ATOM 703 O O . ARG A 1 93 ? -19.456 -4.974 6.074 1.00 95.69 93 ARG A O 1
ATOM 710 N N . GLU A 1 94 ? -20.551 -3.097 6.687 1.00 93.75 94 GLU A N 1
ATOM 711 C CA . GLU A 1 94 ? -21.872 -3.478 6.179 1.00 93.75 94 GLU A CA 1
ATOM 712 C C . GLU A 1 94 ? -21.870 -3.618 4.650 1.00 93.75 94 GLU A C 1
ATOM 714 O O . GLU A 1 94 ? -22.205 -4.684 4.138 1.00 93.75 94 GLU A O 1
ATOM 719 N N . GLU A 1 95 ? -21.388 -2.604 3.926 1.00 92.12 95 GLU A N 1
ATOM 720 C CA . GLU A 1 95 ? -21.296 -2.603 2.456 1.00 92.12 95 GLU A CA 1
ATOM 721 C C . GLU A 1 95 ? -20.405 -3.742 1.925 1.00 92.12 95 GLU A C 1
ATOM 723 O O . GLU A 1 95 ? -20.657 -4.348 0.880 1.00 92.12 95 GLU A O 1
ATOM 728 N N . LEU A 1 96 ? -19.349 -4.074 2.669 1.00 93.50 96 LEU A N 1
ATOM 729 C CA . LEU A 1 96 ? -18.470 -5.196 2.367 1.00 93.50 96 LEU A CA 1
ATOM 730 C C . LEU A 1 96 ? -18.984 -6.527 2.933 1.00 93.50 96 LEU A C 1
ATOM 732 O O . LEU A 1 96 ? -18.303 -7.539 2.771 1.00 93.50 96 LEU A O 1
ATOM 736 N N . GLY A 1 97 ? -20.134 -6.585 3.602 1.00 95.12 97 GLY A N 1
ATOM 737 C CA . GLY A 1 97 ? -20.655 -7.817 4.203 1.00 95.12 97 GLY A CA 1
ATOM 738 C C . GLY A 1 97 ? -19.648 -8.523 5.122 1.00 95.12 97 GLY A C 1
ATOM 739 O O . GLY A 1 97 ? -19.586 -9.748 5.137 1.00 95.12 97 GLY A O 1
ATOM 740 N N . LEU A 1 98 ? -18.806 -7.764 5.832 1.00 95.56 98 LEU A N 1
ATOM 741 C CA . LEU A 1 98 ? -17.776 -8.302 6.734 1.00 95.56 98 LEU A CA 1
ATOM 742 C C . LEU A 1 98 ? -18.354 -8.718 8.096 1.00 95.56 98 LEU A C 1
ATOM 744 O O . LEU A 1 98 ? -17.675 -9.384 8.877 1.00 95.56 98 LEU A O 1
ATOM 748 N N . GLY A 1 99 ? -19.588 -8.304 8.404 1.00 94.75 99 GLY A N 1
ATOM 749 C CA . GLY A 1 99 ? -20.206 -8.512 9.714 1.00 94.75 99 GLY A CA 1
ATOM 750 C C . GLY A 1 99 ? -19.337 -7.934 10.830 1.00 94.75 99 GLY A C 1
ATOM 751 O O . GLY A 1 99 ? -18.719 -6.887 10.652 1.00 94.75 99 GLY A O 1
ATOM 752 N N . ASP A 1 100 ? -19.212 -8.656 11.943 1.00 95.19 100 ASP A N 1
ATOM 753 C CA . ASP A 1 100 ? -18.387 -8.260 13.097 1.00 95.19 100 ASP A CA 1
ATOM 754 C C . ASP A 1 100 ? -17.125 -9.115 13.277 1.00 95.19 100 ASP A C 1
ATOM 756 O O . ASP A 1 100 ? -16.369 -8.939 14.232 1.00 95.19 100 ASP A O 1
ATOM 760 N N . GLU A 1 101 ? -16.882 -10.057 12.369 1.00 95.56 101 GLU A N 1
ATOM 761 C CA . GLU A 1 101 ? -15.745 -10.966 12.473 1.00 95.56 101 GLU A CA 1
ATOM 762 C C . GLU A 1 101 ? -14.416 -10.265 12.141 1.00 95.56 101 GLU A C 1
ATOM 764 O O . GLU A 1 101 ? -14.389 -9.327 11.331 1.00 95.56 101 GLU A O 1
ATOM 769 N N . PRO A 1 102 ? -13.294 -10.689 12.751 1.00 96.19 102 PRO A N 1
ATOM 770 C CA . PRO A 1 102 ? -11.979 -10.169 12.400 1.00 96.19 102 PRO A CA 1
ATOM 771 C C . PRO A 1 102 ? -11.697 -10.288 10.901 1.00 96.19 102 PRO A C 1
ATOM 773 O O . PRO A 1 102 ? -12.034 -11.287 10.270 1.00 96.19 102 PRO A O 1
ATOM 776 N N . ILE A 1 103 ? -11.056 -9.269 10.330 1.00 97.25 103 ILE A N 1
ATOM 777 C CA . ILE A 1 103 ? -10.635 -9.293 8.925 1.00 97.25 103 ILE A CA 1
ATOM 778 C C . ILE A 1 103 ? -9.380 -10.170 8.827 1.00 97.25 103 ILE A C 1
ATOM 780 O O . ILE A 1 103 ? -8.370 -9.791 9.425 1.00 97.25 103 ILE A O 1
ATOM 784 N N . PRO A 1 104 ? -9.380 -11.292 8.082 1.00 94.81 104 PRO A N 1
ATOM 785 C CA . PRO A 1 104 ? -8.219 -12.182 8.043 1.00 94.81 104 PRO A CA 1
ATOM 786 C C . PRO A 1 104 ? -6.973 -11.500 7.471 1.00 94.81 104 PRO A C 1
ATOM 788 O O . PRO A 1 104 ? -5.909 -11.548 8.074 1.00 94.81 104 PRO A O 1
ATOM 791 N N . SER A 1 105 ? -7.121 -10.774 6.359 1.00 95.69 105 SER A N 1
ATOM 792 C CA . SER A 1 105 ? -6.037 -10.011 5.735 1.00 95.69 105 SER A CA 1
ATOM 793 C C . SER A 1 105 ? -6.560 -8.709 5.139 1.00 95.69 105 SER A C 1
ATOM 795 O O . SER A 1 105 ? -7.523 -8.709 4.367 1.00 95.69 105 SER A O 1
ATOM 797 N N . MET A 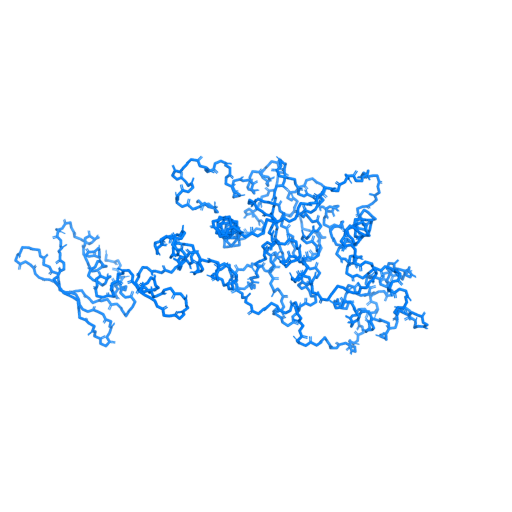1 106 ? -5.913 -7.599 5.493 1.00 96.81 106 MET A N 1
ATOM 798 C CA . MET A 1 106 ? -6.158 -6.308 4.849 1.00 96.81 106 MET A CA 1
ATOM 799 C C . MET A 1 106 ? -5.582 -6.280 3.432 1.00 96.81 106 MET A C 1
ATOM 801 O O . MET A 1 106 ? -6.190 -5.674 2.551 1.00 96.81 106 MET A O 1
ATOM 805 N N . ILE A 1 107 ? -4.457 -6.962 3.192 1.00 94.88 107 ILE A N 1
ATOM 806 C CA . ILE A 1 107 ? -3.852 -7.083 1.862 1.00 94.88 107 ILE A CA 1
ATOM 807 C C . ILE A 1 107 ? -4.821 -7.772 0.899 1.00 94.88 107 ILE A C 1
ATOM 809 O O . ILE A 1 107 ? -5.185 -7.167 -0.110 1.00 94.88 107 ILE A O 1
ATOM 813 N N . SER A 1 108 ? -5.323 -8.966 1.231 1.00 94.75 108 SER A N 1
ATOM 814 C CA . SER A 1 108 ? -6.285 -9.680 0.379 1.00 94.75 108 SER A CA 1
ATOM 815 C C . SER A 1 108 ? -7.607 -8.935 0.233 1.00 94.75 108 SER A C 1
ATOM 817 O O . SER A 1 108 ? -8.184 -8.897 -0.855 1.00 94.75 108 SER A O 1
ATOM 819 N N . LEU A 1 109 ? -8.093 -8.283 1.296 1.00 96.06 109 LEU A N 1
ATOM 820 C CA . LEU A 1 109 ? -9.293 -7.454 1.193 1.00 96.06 109 LEU A CA 1
ATOM 821 C C . LEU A 1 109 ? -9.114 -6.362 0.127 1.00 96.06 109 LEU A C 1
ATOM 823 O O . LEU A 1 109 ? -9.970 -6.203 -0.741 1.00 96.06 109 LEU A O 1
ATOM 827 N N . LEU A 1 110 ? -8.004 -5.628 0.159 1.00 95.44 110 LEU A N 1
ATOM 828 C CA . LEU A 1 110 ? -7.774 -4.504 -0.746 1.00 95.44 110 LEU A CA 1
ATOM 829 C C . LEU A 1 110 ? -7.373 -4.962 -2.162 1.00 95.44 110 LEU A C 1
ATOM 831 O O . LEU A 1 110 ? -7.898 -4.433 -3.142 1.00 95.44 110 LEU A O 1
ATOM 835 N N . GLN A 1 111 ? -6.486 -5.949 -2.300 1.00 92.38 111 GLN A N 1
ATOM 836 C CA . GLN A 1 111 ? -5.968 -6.397 -3.601 1.00 92.38 111 GLN A CA 1
ATOM 837 C C . GLN A 1 111 ? -6.895 -7.371 -4.326 1.00 92.38 111 GLN A C 1
ATOM 839 O O . GLN A 1 111 ? -7.121 -7.222 -5.530 1.00 92.38 111 GLN A O 1
ATOM 844 N N . ASP A 1 112 ? -7.434 -8.362 -3.619 1.00 91.94 112 ASP A N 1
ATOM 845 C CA . ASP A 1 112 ? -8.152 -9.469 -4.255 1.00 91.94 112 ASP A CA 1
ATOM 846 C C . ASP A 1 112 ? -9.641 -9.165 -4.362 1.00 91.94 112 ASP A C 1
ATOM 848 O O . ASP A 1 112 ? -10.267 -9.486 -5.368 1.00 91.94 112 ASP A O 1
ATOM 852 N N . ARG A 1 113 ? -10.212 -8.503 -3.347 1.00 93.25 113 ARG A N 1
ATOM 853 C CA . ARG A 1 113 ? -11.645 -8.184 -3.325 1.00 93.25 113 ARG A CA 1
ATOM 854 C C . ARG A 1 113 ? -11.973 -6.801 -3.880 1.00 93.25 113 ARG A C 1
ATOM 856 O O . ARG A 1 113 ? -13.030 -6.641 -4.490 1.00 93.25 113 ARG A O 1
ATOM 863 N N . LEU A 1 114 ? -11.123 -5.798 -3.639 1.00 94.00 114 LEU A N 1
ATOM 864 C CA . LEU A 1 114 ? -11.355 -4.426 -4.117 1.00 94.00 114 LEU A CA 1
ATOM 865 C C . LEU A 1 114 ? -10.533 -4.055 -5.357 1.00 94.00 114 LEU A C 1
ATOM 867 O O . LEU A 1 114 ? -10.845 -3.056 -6.009 1.00 94.00 114 LEU A O 1
ATOM 871 N N . HIS A 1 115 ? -9.531 -4.865 -5.711 1.00 93.50 115 HIS A N 1
ATOM 872 C CA . HIS A 1 115 ? -8.626 -4.649 -6.845 1.00 93.50 115 HIS A CA 1
ATOM 873 C C . HIS A 1 115 ? -7.844 -3.326 -6.778 1.00 93.50 115 HIS A C 1
ATOM 875 O O . HIS A 1 115 ? -7.528 -2.710 -7.801 1.00 93.50 115 HIS A O 1
ATOM 881 N N . TRP A 1 116 ? -7.507 -2.883 -5.565 1.00 94.44 116 TRP A N 1
ATOM 882 C CA . TRP A 1 116 ? -6.653 -1.719 -5.324 1.00 94.44 116 TRP A CA 1
ATOM 883 C C . TRP A 1 116 ? -5.174 -2.089 -5.450 1.00 94.44 116 TRP A C 1
ATOM 885 O O . TRP A 1 116 ? -4.774 -3.228 -5.203 1.00 94.44 116 TRP A O 1
ATOM 895 N N . SER A 1 117 ? -4.345 -1.124 -5.844 1.00 93.44 117 SER A N 1
ATOM 896 C CA . SER A 1 117 ? -2.896 -1.337 -5.934 1.00 93.44 117 SER A CA 1
ATOM 897 C C . SER A 1 117 ? -2.237 -1.070 -4.583 1.00 93.44 117 SER A C 1
ATOM 899 O O . SER A 1 117 ? -2.440 -0.007 -4.007 1.00 93.44 117 SER A O 1
ATOM 901 N N . LEU A 1 118 ? -1.425 -2.004 -4.085 1.00 94.25 118 LEU A N 1
ATOM 902 C CA . LEU A 1 118 ? -0.652 -1.797 -2.856 1.00 94.25 118 LEU A CA 1
ATOM 903 C C . LEU A 1 118 ? 0.841 -1.806 -3.158 1.00 94.25 118 LEU A C 1
ATOM 905 O O . LEU A 1 118 ? 1.317 -2.648 -3.921 1.00 94.25 118 LEU A O 1
ATOM 909 N N . PHE A 1 119 ? 1.562 -0.901 -2.510 1.00 94.00 119 PHE A N 1
ATOM 910 C CA . PHE A 1 119 ? 3.011 -0.809 -2.554 1.00 94.00 119 PHE A CA 1
ATOM 911 C C . PHE A 1 119 ? 3.558 -0.780 -1.133 1.00 94.00 119 PHE A C 1
ATOM 913 O O . PHE A 1 119 ? 3.039 -0.074 -0.271 1.00 94.00 119 PHE A O 1
ATOM 920 N N . PHE A 1 120 ? 4.637 -1.519 -0.904 1.00 93.75 120 PHE A N 1
ATOM 921 C CA . PHE A 1 120 ? 5.318 -1.560 0.382 1.00 93.75 120 PHE A CA 1
ATOM 922 C C . PHE A 1 120 ? 6.744 -1.076 0.199 1.00 93.75 120 PHE A C 1
ATOM 924 O O . PHE A 1 120 ? 7.445 -1.522 -0.712 1.00 93.75 120 PHE A O 1
ATOM 931 N N . ILE A 1 121 ? 7.178 -0.160 1.053 1.00 92.06 121 ILE A N 1
ATOM 932 C CA . ILE A 1 121 ? 8.542 0.351 1.052 1.00 92.06 121 ILE A CA 1
ATOM 933 C C . ILE A 1 121 ? 9.103 0.352 2.468 1.00 92.06 121 ILE A C 1
ATOM 935 O O . ILE A 1 121 ? 8.360 0.241 3.436 1.00 92.06 121 ILE A O 1
ATOM 939 N N . THR A 1 122 ? 10.418 0.436 2.587 1.00 90.75 122 THR A N 1
ATOM 940 C CA . THR A 1 122 ? 11.135 0.381 3.856 1.00 90.75 122 THR A CA 1
ATOM 941 C C . THR A 1 122 ? 11.704 1.756 4.241 1.00 90.75 122 THR A C 1
ATOM 943 O O . THR A 1 122 ? 11.929 2.601 3.360 1.00 90.75 122 THR A O 1
ATOM 946 N N . PRO A 1 123 ? 11.981 1.997 5.540 1.00 87.75 123 PRO A N 1
ATOM 947 C CA . PRO A 1 123 ? 12.432 3.304 6.024 1.00 87.75 123 PRO A CA 1
ATOM 948 C C . PRO A 1 123 ? 13.779 3.809 5.470 1.00 87.75 123 PRO A C 1
ATOM 950 O O . PRO A 1 123 ? 14.088 4.994 5.588 1.00 87.75 123 PRO A O 1
ATOM 953 N N . ASP A 1 124 ? 14.593 2.942 4.857 1.00 88.69 124 ASP A N 1
ATOM 954 C CA . ASP A 1 124 ? 15.817 3.336 4.139 1.00 88.69 124 ASP A CA 1
ATOM 955 C C . ASP A 1 124 ? 15.520 4.104 2.843 1.00 88.69 124 ASP A C 1
ATOM 957 O O . ASP A 1 124 ? 16.359 4.873 2.372 1.00 88.69 124 ASP A O 1
ATOM 961 N N . ARG A 1 125 ? 14.324 3.927 2.271 1.00 86.75 125 ARG A N 1
ATOM 962 C CA . ARG A 1 125 ? 13.887 4.628 1.058 1.00 86.75 125 ARG A CA 1
ATOM 963 C C . ARG A 1 125 ? 12.989 5.816 1.365 1.00 86.75 125 ARG A C 1
ATOM 965 O O . ARG A 1 125 ? 13.144 6.852 0.729 1.00 86.75 125 ARG A O 1
ATOM 972 N N . LEU A 1 126 ? 12.056 5.665 2.303 1.00 87.06 126 LEU A N 1
ATOM 973 C CA . LEU A 1 126 ? 11.100 6.703 2.686 1.00 87.06 126 LEU A CA 1
ATOM 974 C C . LEU A 1 126 ? 11.274 7.035 4.158 1.00 87.06 126 LEU A C 1
ATOM 976 O O . LEU A 1 126 ? 11.223 6.140 4.997 1.00 87.06 126 LEU A O 1
ATOM 980 N N . SER A 1 127 ? 11.447 8.317 4.477 1.00 85.25 127 SER A N 1
ATOM 981 C CA . SER A 1 127 ? 11.558 8.779 5.859 1.00 85.25 127 SER A CA 1
ATOM 982 C C . SER A 1 127 ? 10.456 8.175 6.717 1.00 85.25 127 SER A C 1
ATOM 984 O O . SER A 1 127 ? 9.284 8.198 6.336 1.00 85.25 127 SER A O 1
ATOM 986 N N . SER A 1 128 ? 10.819 7.709 7.912 1.00 83.69 128 SER A N 1
ATOM 987 C CA . SER A 1 128 ? 9.843 7.256 8.900 1.00 83.69 128 SER A CA 1
ATOM 988 C C . SER A 1 128 ? 8.868 8.358 9.302 1.00 83.69 128 SER A C 1
ATOM 990 O O . SER A 1 128 ? 7.874 8.050 9.924 1.00 83.69 128 SER A O 1
ATOM 992 N N . ALA A 1 129 ? 9.086 9.624 8.923 1.00 76.69 129 ALA A N 1
ATOM 993 C CA . ALA A 1 129 ? 8.095 10.686 9.074 1.00 76.69 129 ALA A CA 1
ATOM 994 C C . ALA A 1 129 ? 6.799 10.456 8.270 1.00 76.69 129 ALA A C 1
ATOM 996 O O . ALA A 1 129 ? 5.798 11.089 8.595 1.00 76.69 129 ALA A O 1
ATOM 997 N N . VAL A 1 130 ? 6.805 9.576 7.262 1.00 82.62 130 VAL A N 1
ATOM 998 C CA . VAL A 1 130 ? 5.631 9.167 6.476 1.00 82.62 130 VAL A CA 1
ATOM 999 C C . VAL A 1 130 ? 5.356 7.689 6.740 1.00 82.62 130 VAL A C 1
ATOM 1001 O O . VAL A 1 130 ? 6.197 6.847 6.423 1.00 82.62 130 VAL A O 1
ATOM 1004 N N . GLU A 1 131 ? 4.188 7.372 7.301 1.00 85.06 131 GLU A N 1
ATOM 1005 C CA . GLU A 1 131 ? 3.741 5.983 7.514 1.00 85.06 131 GLU A CA 1
ATOM 1006 C C . GLU A 1 131 ? 3.044 5.420 6.273 1.00 85.06 131 GLU A C 1
ATOM 1008 O O . GLU A 1 131 ? 3.170 4.231 5.970 1.00 85.06 131 GLU A O 1
ATOM 1013 N N . GLY A 1 132 ? 2.354 6.277 5.521 1.00 89.25 132 GLY A N 1
ATOM 1014 C CA . GLY A 1 132 ? 1.626 5.877 4.331 1.00 89.25 132 GLY A CA 1
ATOM 1015 C C . GLY A 1 132 ? 1.282 7.040 3.408 1.00 89.25 132 GLY A C 1
ATOM 1016 O O . GLY A 1 132 ? 1.468 8.218 3.728 1.00 89.25 132 GLY A O 1
ATOM 1017 N N . ALA A 1 133 ? 0.852 6.680 2.206 1.00 89.81 133 ALA A N 1
ATOM 1018 C CA . ALA A 1 133 ? 0.262 7.594 1.247 1.00 89.81 133 ALA A CA 1
ATOM 1019 C C . ALA A 1 133 ? -0.771 6.855 0.400 1.00 89.81 133 ALA A C 1
ATOM 1021 O O . ALA A 1 133 ? -0.677 5.645 0.190 1.00 89.81 133 ALA A O 1
ATOM 1022 N N . SER A 1 134 ? -1.720 7.585 -0.168 1.00 89.94 134 SER A N 1
ATOM 1023 C CA . SER A 1 134 ? -2.766 6.993 -0.994 1.00 89.94 134 SER A CA 1
ATOM 1024 C C . SER A 1 134 ? -3.182 7.896 -2.148 1.00 89.94 134 SER A C 1
ATOM 1026 O O . SER A 1 134 ? -3.012 9.114 -2.116 1.00 89.94 134 SER A O 1
ATOM 1028 N N . THR A 1 135 ? -3.691 7.293 -3.225 1.00 87.06 135 THR A N 1
ATOM 1029 C CA . THR A 1 135 ? -4.235 8.021 -4.377 1.00 87.06 135 THR A CA 1
ATOM 1030 C C . THR A 1 135 ? -5.448 7.335 -4.993 1.00 87.06 135 THR A C 1
ATOM 1032 O O . THR A 1 135 ? -5.525 6.113 -5.020 1.00 87.06 135 THR A O 1
ATOM 1035 N N . LEU A 1 136 ? -6.395 8.122 -5.511 1.00 84.69 136 LEU A N 1
ATOM 1036 C CA . LEU A 1 136 ? -7.533 7.643 -6.298 1.00 84.69 136 LEU A CA 1
ATOM 1037 C C . LEU A 1 136 ? -7.224 7.509 -7.793 1.00 84.69 136 LEU A C 1
ATOM 1039 O O . LEU A 1 136 ? -8.000 6.870 -8.503 1.00 84.69 136 LEU A O 1
ATOM 1043 N N . LEU A 1 137 ? -6.149 8.136 -8.286 1.00 82.44 137 LEU A N 1
ATOM 1044 C CA . LEU A 1 137 ? -5.884 8.254 -9.718 1.00 82.44 137 LEU A CA 1
ATOM 1045 C C . LEU A 1 137 ? -4.558 7.601 -10.137 1.00 82.44 137 LEU A C 1
ATOM 1047 O O . LEU A 1 137 ? -3.546 7.760 -9.459 1.00 82.44 137 LEU A O 1
ATOM 1051 N N . PRO A 1 138 ? -4.534 6.935 -11.308 1.00 82.81 138 PRO A N 1
ATOM 1052 C CA . PRO A 1 138 ? -5.689 6.622 -12.168 1.00 82.81 138 PRO A CA 1
ATOM 1053 C C . PRO A 1 138 ? -6.597 5.509 -11.614 1.00 82.81 138 PRO A C 1
ATOM 1055 O O . PRO A 1 138 ? -7.679 5.282 -12.144 1.00 82.81 138 PRO A O 1
ATOM 1058 N N . LYS A 1 139 ? -6.175 4.837 -10.540 1.00 87.38 139 LYS A N 1
ATOM 1059 C CA . LYS A 1 139 ? -6.975 3.885 -9.767 1.00 87.38 139 LYS A CA 1
ATOM 1060 C C . LYS A 1 139 ? -6.645 4.024 -8.276 1.00 87.38 139 LYS A C 1
ATOM 1062 O O . LYS A 1 139 ? -5.557 4.515 -7.968 1.00 87.38 139 LYS A O 1
ATOM 1067 N N . PRO A 1 140 ? -7.512 3.545 -7.365 1.00 91.94 140 PRO A N 1
ATOM 1068 C CA . PRO A 1 140 ? -7.198 3.476 -5.944 1.00 91.94 140 PRO A CA 1
ATOM 1069 C C . PRO A 1 140 ? -5.899 2.706 -5.678 1.00 91.94 140 PRO A C 1
ATOM 1071 O O . PRO A 1 140 ? -5.739 1.554 -6.108 1.00 91.94 140 PRO A O 1
ATOM 1074 N N . ALA A 1 141 ? -4.978 3.352 -4.970 1.00 93.44 141 ALA A N 1
ATOM 1075 C CA . ALA A 1 141 ? -3.702 2.782 -4.587 1.00 93.44 141 ALA A CA 1
ATOM 1076 C C . ALA A 1 141 ? -3.221 3.296 -3.231 1.00 93.44 141 ALA A C 1
ATOM 1078 O O . ALA A 1 141 ? -3.476 4.444 -2.868 1.00 93.44 141 ALA A O 1
ATOM 1079 N N . ILE A 1 142 ? -2.497 2.442 -2.510 1.00 94.75 142 ILE A N 1
ATOM 1080 C CA . ILE A 1 142 ? -1.922 2.729 -1.195 1.00 94.75 142 ILE A CA 1
ATOM 1081 C C . ILE A 1 142 ? -0.433 2.367 -1.207 1.00 94.75 142 ILE A C 1
ATOM 1083 O O . ILE A 1 142 ? -0.038 1.311 -1.701 1.00 94.75 142 ILE A O 1
ATOM 1087 N N . LEU A 1 143 ? 0.386 3.242 -0.639 1.00 94.44 143 LEU A N 1
ATOM 1088 C CA . LEU A 1 143 ? 1.777 3.023 -0.277 1.00 94.44 143 LEU A CA 1
ATOM 1089 C C . LEU A 1 143 ? 1.874 2.934 1.245 1.00 94.44 143 LEU A C 1
ATOM 1091 O O . LEU A 1 143 ? 1.432 3.850 1.929 1.00 94.44 143 LEU A O 1
ATOM 1095 N N . ILE A 1 144 ? 2.509 1.885 1.763 1.00 93.88 144 ILE A N 1
ATOM 1096 C CA . ILE A 1 144 ? 2.835 1.751 3.186 1.00 93.88 144 ILE A CA 1
ATOM 1097 C C . ILE A 1 144 ? 4.351 1.761 3.379 1.00 93.88 144 ILE A C 1
ATOM 1099 O O . ILE A 1 144 ? 5.078 1.016 2.715 1.00 93.88 144 ILE A O 1
ATOM 1103 N N . ASN A 1 145 ? 4.818 2.579 4.322 1.00 91.81 145 ASN A N 1
ATOM 1104 C CA . ASN A 1 145 ? 6.171 2.515 4.852 1.00 91.81 145 ASN A CA 1
ATOM 1105 C C . ASN A 1 145 ? 6.216 1.503 6.002 1.00 91.81 145 ASN A C 1
ATOM 1107 O O . ASN A 1 145 ? 5.561 1.681 7.027 1.00 91.81 145 ASN A O 1
ATOM 1111 N N . LEU A 1 146 ? 6.999 0.439 5.851 1.00 89.75 146 LEU A N 1
ATOM 1112 C CA . LEU A 1 146 ? 7.140 -0.643 6.824 1.00 89.75 146 LEU A CA 1
ATOM 1113 C C . LEU A 1 146 ? 8.055 -0.230 7.983 1.00 89.75 146 LEU A C 1
ATOM 1115 O O . LEU A 1 146 ? 9.118 -0.811 8.222 1.00 89.75 146 LEU A O 1
ATOM 1119 N N . VAL A 1 147 ? 7.645 0.812 8.703 1.00 81.56 147 VAL A N 1
ATOM 1120 C CA . VAL A 1 147 ? 8.288 1.260 9.937 1.00 81.56 147 VAL A CA 1
ATOM 1121 C C . VAL A 1 147 ? 8.205 0.124 10.961 1.00 81.56 147 VAL A C 1
ATOM 1123 O O . VAL A 1 147 ? 7.123 -0.361 11.274 1.00 81.56 147 VAL A O 1
ATOM 1126 N N . GLY A 1 148 ? 9.360 -0.329 11.456 1.00 76.75 148 GLY A N 1
ATOM 1127 C CA . GLY A 1 148 ? 9.454 -1.511 12.326 1.00 76.75 148 GLY A CA 1
ATOM 1128 C C . GLY A 1 148 ? 9.605 -2.851 11.590 1.00 76.75 148 GLY A C 1
ATOM 1129 O O . GLY A 1 148 ? 9.631 -3.891 12.244 1.00 76.75 148 GLY A O 1
ATOM 1130 N N . GLY A 1 149 ? 9.742 -2.839 10.258 1.00 80.19 149 GLY A N 1
ATOM 1131 C CA . GLY A 1 149 ? 9.980 -4.031 9.437 1.00 80.19 149 GLY A CA 1
ATOM 1132 C C . GLY A 1 149 ? 8.726 -4.869 9.164 1.00 80.19 149 GLY A C 1
ATOM 1133 O O . GLY A 1 149 ? 7.648 -4.605 9.696 1.00 80.19 149 GLY A O 1
ATOM 1134 N N . SER A 1 150 ? 8.868 -5.905 8.330 1.00 76.25 150 SER A N 1
ATOM 1135 C CA . SER A 1 150 ? 7.775 -6.823 7.963 1.00 76.25 150 SER A CA 1
ATOM 1136 C C . SER A 1 150 ? 7.217 -7.616 9.149 1.00 76.25 150 SER A C 1
ATOM 1138 O O . SER A 1 150 ? 6.044 -7.982 9.140 1.00 76.25 150 SER A O 1
ATOM 1140 N N . GLU A 1 151 ? 8.015 -7.813 10.205 1.00 77.81 151 GLU A N 1
ATOM 1141 C CA . GLU A 1 151 ? 7.572 -8.457 11.447 1.00 77.81 151 GLU A CA 1
ATOM 1142 C C . GLU A 1 151 ? 6.517 -7.626 12.203 1.00 77.81 151 GLU A C 1
ATOM 1144 O O . GLU A 1 151 ? 5.794 -8.182 13.022 1.00 77.81 151 GLU A O 1
ATOM 1149 N N . SER A 1 152 ? 6.367 -6.327 11.904 1.00 86.12 152 SER A N 1
ATOM 1150 C CA . SER A 1 152 ? 5.356 -5.436 12.500 1.00 86.12 152 SER A CA 1
ATOM 1151 C C . SER A 1 152 ? 4.040 -5.403 11.702 1.00 86.12 152 SER A C 1
ATOM 1153 O O . SER A 1 152 ? 3.416 -4.353 11.548 1.00 86.12 152 SER A O 1
ATOM 1155 N N . TRP A 1 153 ? 3.584 -6.543 11.180 1.00 90.75 153 TRP A N 1
ATOM 1156 C CA . TRP A 1 153 ? 2.421 -6.633 10.280 1.00 90.75 153 TRP A CA 1
ATOM 1157 C C . TRP A 1 153 ? 1.109 -6.082 10.871 1.00 90.75 153 TRP A C 1
ATOM 1159 O O . TRP A 1 153 ? 0.260 -5.574 10.136 1.00 90.75 153 TRP A O 1
ATOM 1169 N N . TRP A 1 154 ? 0.934 -6.112 12.197 1.00 91.06 154 TRP A N 1
ATOM 1170 C CA . TRP A 1 154 ? -0.231 -5.510 12.863 1.00 91.06 154 TRP A CA 1
ATOM 1171 C C . TRP A 1 154 ? -0.270 -3.987 12.687 1.00 91.06 154 TRP A C 1
ATOM 1173 O O . TRP A 1 154 ? -1.348 -3.396 12.666 1.00 91.06 154 TRP A O 1
ATOM 1183 N N . HIS A 1 155 ? 0.896 -3.345 12.559 1.00 89.31 155 HIS A N 1
ATOM 1184 C CA . HIS A 1 155 ? 1.004 -1.924 12.252 1.00 89.31 155 HIS A CA 1
ATOM 1185 C C . HIS A 1 155 ? 0.592 -1.673 10.801 1.00 89.31 155 HIS A C 1
ATOM 1187 O O . HIS A 1 155 ? -0.293 -0.859 10.553 1.00 89.31 155 HIS A O 1
ATOM 1193 N N . THR A 1 156 ? 1.125 -2.465 9.863 1.00 91.50 156 THR A N 1
ATOM 1194 C CA . THR A 1 156 ? 0.748 -2.422 8.441 1.00 91.50 156 THR A CA 1
ATOM 1195 C C . THR A 1 156 ? -0.766 -2.528 8.250 1.00 91.50 156 THR A C 1
ATOM 1197 O O . THR A 1 156 ? -1.336 -1.757 7.485 1.00 91.50 156 THR A O 1
ATOM 1200 N N . ARG A 1 157 ? -1.451 -3.415 8.985 1.00 93.94 157 ARG A N 1
ATOM 1201 C CA . ARG A 1 157 ? -2.921 -3.543 8.951 1.00 93.94 157 ARG A CA 1
ATOM 1202 C C . ARG A 1 157 ? -3.648 -2.260 9.328 1.00 93.94 157 ARG A C 1
ATOM 1204 O O . ARG A 1 157 ? -4.603 -1.871 8.656 1.00 93.94 157 ARG A O 1
ATOM 1211 N N . VAL A 1 158 ? -3.202 -1.614 10.402 1.00 93.62 158 VAL A N 1
ATOM 1212 C CA . VAL A 1 158 ? -3.781 -0.354 10.877 1.00 93.62 158 VAL A CA 1
ATOM 1213 C C . VAL A 1 158 ? -3.527 0.758 9.863 1.00 93.62 158 VAL A C 1
ATOM 1215 O O . VAL A 1 158 ? -4.473 1.461 9.517 1.00 93.62 158 VAL A O 1
ATOM 1218 N N . CYS A 1 159 ? -2.311 0.865 9.320 1.00 93.31 159 CYS A N 1
ATOM 1219 C CA . CYS A 1 159 ? -1.993 1.847 8.282 1.00 93.31 159 CYS A CA 1
ATOM 1220 C C . CYS A 1 159 ? -2.817 1.612 7.005 1.00 93.31 159 CYS A C 1
ATOM 1222 O O . CYS A 1 159 ? -3.387 2.552 6.468 1.00 93.31 159 CYS A O 1
ATOM 1224 N N . LEU A 1 160 ? -2.984 0.364 6.552 1.00 95.94 160 LEU A N 1
ATOM 1225 C CA . LEU A 1 160 ? -3.836 0.045 5.398 1.00 95.94 160 LEU A CA 1
ATOM 1226 C C . LEU A 1 160 ? -5.294 0.473 5.622 1.00 95.94 160 LEU A C 1
ATOM 1228 O O . LEU A 1 160 ? -5.910 1.051 4.729 1.00 95.94 160 LEU A O 1
ATOM 1232 N N . ALA A 1 161 ? -5.851 0.211 6.808 1.00 96.81 161 ALA A N 1
ATOM 1233 C CA . ALA A 1 161 ? -7.208 0.636 7.144 1.00 96.81 161 ALA A CA 1
ATOM 1234 C C . ALA A 1 161 ? -7.322 2.169 7.251 1.00 96.81 161 ALA A C 1
ATOM 1236 O O . ALA A 1 161 ? -8.329 2.742 6.842 1.00 96.81 161 ALA A O 1
ATOM 1237 N N . HIS A 1 162 ? -6.284 2.839 7.753 1.00 94.38 162 HIS A N 1
ATOM 1238 C CA . HIS A 1 162 ? -6.205 4.297 7.810 1.00 94.38 162 HIS A CA 1
ATOM 1239 C C . HIS A 1 162 ? -6.228 4.909 6.400 1.00 94.38 162 HIS A C 1
ATOM 1241 O O . HIS A 1 162 ? -7.097 5.723 6.093 1.00 94.38 162 HIS A O 1
ATOM 1247 N N . GLU A 1 163 ? -5.355 4.444 5.507 1.00 93.44 163 GLU A N 1
ATOM 1248 C CA . GLU A 1 163 ? -5.290 4.911 4.115 1.00 93.44 163 GLU A CA 1
ATOM 1249 C C . GLU A 1 163 ? -6.571 4.591 3.331 1.00 93.44 163 GLU A C 1
ATOM 1251 O O . GLU A 1 163 ? -7.025 5.371 2.492 1.00 93.44 163 GLU A O 1
ATOM 1256 N N . MET A 1 164 ? -7.221 3.469 3.647 1.00 94.62 164 MET A N 1
ATOM 1257 C CA . MET A 1 164 ? -8.536 3.142 3.101 1.00 94.62 164 MET A CA 1
ATOM 1258 C C . MET A 1 164 ? -9.591 4.195 3.465 1.00 94.62 164 MET A C 1
ATOM 1260 O O . MET A 1 164 ? -10.402 4.548 2.608 1.00 94.62 164 MET A O 1
ATOM 1264 N N . CYS A 1 165 ? -9.575 4.745 4.686 1.00 92.25 165 CYS A N 1
ATOM 1265 C CA . CYS A 1 165 ? -10.468 5.848 5.056 1.00 92.25 165 CYS A CA 1
ATOM 1266 C C . CYS A 1 165 ? -10.255 7.062 4.149 1.00 92.25 165 CYS A C 1
ATOM 1268 O O . CYS A 1 165 ? -11.225 7.630 3.637 1.00 92.25 165 CYS A O 1
ATOM 1270 N N . HIS A 1 166 ? -8.994 7.431 3.912 1.00 87.81 166 HIS A N 1
ATOM 1271 C CA . HIS A 1 166 ? -8.676 8.572 3.064 1.00 87.81 166 HIS A CA 1
ATOM 1272 C C . HIS A 1 166 ? -9.191 8.396 1.646 1.00 87.81 166 HIS A C 1
ATOM 1274 O O . HIS A 1 166 ? -9.782 9.324 1.093 1.00 87.81 166 HIS A O 1
ATOM 1280 N N . LEU A 1 167 ? -9.024 7.211 1.061 1.00 88.25 167 LEU A N 1
ATOM 1281 C CA . LEU A 1 167 ? -9.513 6.935 -0.287 1.00 88.25 167 LEU A CA 1
ATOM 1282 C C . LEU A 1 167 ? -11.038 6.974 -0.381 1.00 88.25 167 LEU A C 1
ATOM 1284 O O . LEU A 1 167 ? -11.572 7.466 -1.371 1.00 88.25 167 LEU A O 1
ATOM 1288 N N . LEU A 1 168 ? -11.740 6.476 0.637 1.00 88.00 168 LEU A N 1
ATOM 1289 C CA . LEU A 1 168 ? -13.197 6.375 0.604 1.00 88.00 168 LEU A CA 1
ATOM 1290 C C . LEU A 1 168 ? -13.920 7.688 0.915 1.00 88.00 168 LEU A C 1
ATOM 1292 O O . LEU A 1 168 ? -14.998 7.923 0.369 1.00 88.00 168 LEU A O 1
ATOM 1296 N N . PHE A 1 169 ? -13.368 8.523 1.798 1.00 84.19 169 PHE A N 1
ATOM 1297 C CA . PHE A 1 169 ? -14.119 9.643 2.377 1.00 84.19 169 PHE A CA 1
ATOM 1298 C C . PHE A 1 169 ? -13.447 11.007 2.229 1.00 84.19 169 PHE A C 1
ATOM 1300 O O . PHE A 1 169 ? -14.142 12.028 2.166 1.00 84.19 169 PHE A O 1
ATOM 1307 N N . ASP A 1 170 ? -12.119 11.040 2.152 1.00 73.31 170 ASP A N 1
ATOM 1308 C CA . ASP A 1 170 ? -11.353 12.291 2.187 1.00 73.31 170 ASP A CA 1
ATOM 1309 C C . ASP A 1 170 ? -10.832 12.691 0.807 1.00 73.31 170 ASP A C 1
ATOM 1311 O O . ASP A 1 170 ? -10.655 13.879 0.515 1.00 73.31 170 ASP A O 1
ATOM 1315 N N . SER A 1 171 ? -10.656 11.695 -0.058 1.00 68.06 171 SER A N 1
ATOM 1316 C CA . SER A 1 171 ? -10.206 11.849 -1.425 1.00 68.06 171 SER A CA 1
ATOM 1317 C C . SER A 1 171 ? -11.398 11.956 -2.373 1.00 68.06 171 SER A C 1
ATOM 1319 O O . SER A 1 171 ? -12.368 11.210 -2.288 1.00 68.06 171 SER A O 1
ATOM 1321 N N . THR A 1 172 ? -11.332 12.885 -3.322 1.00 62.34 172 THR A N 1
ATOM 1322 C CA . THR A 1 172 ? -12.267 12.938 -4.455 1.00 62.34 172 THR A CA 1
ATOM 1323 C C . THR A 1 172 ? -11.470 13.134 -5.733 1.00 62.34 172 THR A C 1
ATOM 1325 O O . THR A 1 172 ? -10.537 13.935 -5.758 1.00 62.34 172 THR A O 1
ATOM 1328 N N . ALA A 1 173 ? -11.841 12.448 -6.815 1.00 54.41 173 ALA A N 1
ATOM 1329 C CA . ALA A 1 173 ? -11.112 12.538 -8.084 1.00 54.41 173 ALA A CA 1
ATOM 1330 C C . ALA A 1 173 ? -11.032 13.975 -8.643 1.00 54.41 173 ALA A C 1
ATOM 1332 O O . ALA A 1 173 ? -10.098 14.298 -9.368 1.00 54.41 173 ALA A O 1
ATOM 1333 N N . GLN A 1 174 ? -11.998 14.833 -8.295 1.00 49.06 174 GLN A N 1
ATOM 1334 C CA . GLN A 1 174 ? -12.095 16.210 -8.786 1.00 49.06 174 GLN A CA 1
ATOM 1335 C C . GLN A 1 174 ? -11.415 17.246 -7.881 1.00 49.06 174 GLN A C 1
ATOM 1337 O O . GLN A 1 174 ? -10.955 18.258 -8.398 1.00 49.06 174 GLN A O 1
ATOM 1342 N N . ALA A 1 175 ? -11.343 17.022 -6.562 1.00 55.12 175 ALA A N 1
ATOM 1343 C CA . ALA A 1 175 ? -10.789 18.015 -5.636 1.00 55.12 175 ALA A CA 1
ATOM 1344 C C . ALA A 1 175 ? -9.544 17.539 -4.875 1.00 55.12 175 ALA A C 1
ATOM 1346 O O . ALA A 1 175 ? -8.706 18.363 -4.530 1.00 55.12 175 ALA A O 1
ATOM 1347 N N . ARG A 1 176 ? -9.419 16.238 -4.571 1.00 60.84 176 ARG A N 1
ATOM 1348 C CA . ARG A 1 176 ? -8.349 15.684 -3.717 1.00 60.84 176 ARG A CA 1
ATOM 1349 C C . ARG A 1 176 ? -8.036 14.233 -4.094 1.00 60.84 176 ARG A C 1
ATOM 1351 O O . ARG A 1 176 ? -8.500 13.329 -3.414 1.00 60.84 176 ARG A O 1
ATOM 1358 N N . PRO A 1 177 ? -7.307 13.951 -5.180 1.00 59.72 177 PRO A N 1
ATOM 1359 C CA . PRO A 1 177 ? -7.052 12.571 -5.587 1.00 59.72 177 PRO A CA 1
ATOM 1360 C C . PRO A 1 177 ? -5.929 11.892 -4.786 1.00 59.72 177 PRO A C 1
ATOM 1362 O O . PRO A 1 177 ? -5.522 10.799 -5.169 1.00 59.72 177 PRO A O 1
ATOM 1365 N N . TYR A 1 178 ? -5.379 12.521 -3.742 1.00 62.53 178 TYR A N 1
ATOM 1366 C CA . TYR A 1 178 ? -4.168 12.064 -3.061 1.00 62.53 178 TYR A CA 1
ATOM 1367 C C . TYR A 1 178 ? -4.127 12.463 -1.571 1.00 62.53 178 TYR A C 1
ATOM 1369 O O . TYR A 1 178 ? -4.582 13.558 -1.231 1.00 62.53 178 TYR A O 1
ATOM 1377 N N . ALA A 1 179 ? -3.530 11.617 -0.721 1.00 63.09 179 ALA A N 1
ATOM 1378 C CA . ALA A 1 179 ? -3.283 11.856 0.708 1.00 63.09 179 ALA A CA 1
ATOM 1379 C C . ALA A 1 179 ? -1.898 11.332 1.175 1.00 63.09 179 ALA A C 1
ATOM 1381 O O . ALA A 1 179 ? -1.359 10.395 0.583 1.00 63.09 179 ALA A O 1
ATOM 1382 N N . ILE A 1 180 ? -1.328 11.947 2.229 1.00 65.25 180 ILE A N 1
ATOM 1383 C CA . ILE A 1 180 ? -0.102 11.513 2.948 1.00 65.25 180 ILE A CA 1
ATOM 1384 C C . ILE A 1 180 ? -0.401 11.469 4.438 1.00 65.25 180 ILE A C 1
ATOM 1386 O O . ILE A 1 180 ? -0.823 12.493 4.983 1.00 65.25 180 ILE A O 1
ATOM 1390 N N . SER A 1 181 ? -0.052 10.364 5.092 1.00 68.75 181 SER A N 1
ATOM 1391 C CA . SER A 1 181 ? -0.210 10.206 6.536 1.00 68.75 181 SER A CA 1
ATOM 1392 C C . SER A 1 181 ? 1.146 10.297 7.262 1.00 68.75 181 SER A C 1
ATOM 1394 O O . SER A 1 181 ? 2.064 9.506 6.995 1.00 68.75 181 SER A O 1
ATOM 1396 N N . PRO A 1 182 ? 1.327 11.282 8.167 1.00 64.81 182 PRO A N 1
ATOM 1397 C CA . PRO A 1 182 ? 2.560 11.450 8.932 1.00 64.81 182 PRO A CA 1
ATOM 1398 C C . PRO A 1 182 ? 2.678 10.462 10.103 1.00 64.81 182 PRO A C 1
ATOM 1400 O O . PRO A 1 182 ? 1.682 10.083 10.710 1.00 64.81 182 PRO A O 1
ATOM 1403 N N . MET A 1 183 ? 3.912 10.136 10.505 1.00 59.62 183 MET A N 1
ATOM 1404 C CA . MET A 1 183 ? 4.181 9.274 11.665 1.00 59.62 183 MET A CA 1
ATOM 1405 C C . MET A 1 183 ? 3.982 9.980 12.997 1.00 59.62 183 MET A C 1
ATOM 1407 O O . MET A 1 183 ? 4.630 11.003 13.259 1.00 59.62 183 MET A O 1
ATOM 1411 N N . GLY A 1 184 ? 3.205 9.350 13.882 1.00 51.72 184 GLY A N 1
ATOM 1412 C CA . GLY A 1 184 ? 2.881 9.864 15.212 1.00 51.72 184 GLY A CA 1
ATOM 1413 C C . GLY A 1 184 ? 1.969 11.093 15.139 1.00 51.72 184 GLY A C 1
ATOM 1414 O O . GLY A 1 184 ? 2.218 12.024 14.377 1.00 51.72 184 GLY A O 1
ATOM 1415 N N . GLY A 1 185 ? 0.894 11.094 15.934 1.00 50.22 185 GLY A N 1
ATOM 1416 C CA . GLY A 1 185 ? -0.148 12.125 15.896 1.00 50.22 185 GLY A CA 1
ATOM 1417 C C . GLY A 1 185 ? 0.380 13.569 15.857 1.00 50.22 185 GLY A C 1
ATOM 1418 O O . GLY A 1 185 ? 1.458 13.884 16.349 1.00 50.22 185 GLY A O 1
ATOM 1419 N N . MET A 1 186 ? -0.407 14.474 15.278 1.00 47.09 186 MET A N 1
ATOM 1420 C CA . MET A 1 186 ? 0.043 15.815 14.868 1.00 47.09 186 MET A CA 1
ATOM 1421 C C . MET A 1 186 ? 0.334 16.827 15.995 1.00 47.09 186 MET A C 1
ATOM 1423 O O . MET A 1 186 ? 0.410 18.033 15.734 1.00 47.09 186 MET A O 1
ATOM 1427 N N . GLU A 1 187 ? 0.443 16.403 17.253 1.00 43.41 187 GLU A N 1
ATOM 1428 C CA . GLU A 1 187 ? 0.699 17.329 18.357 1.00 43.41 187 GLU A CA 1
ATOM 1429 C C . GLU A 1 187 ? 2.070 18.003 18.185 1.00 43.41 187 GLU A C 1
ATOM 1431 O O . GLU A 1 187 ? 3.113 17.361 18.137 1.00 43.41 187 GLU A O 1
ATOM 1436 N N . GLY A 1 188 ? 2.055 19.331 18.020 1.00 43.62 188 GLY A N 1
ATOM 1437 C CA . GLY A 1 188 ? 3.256 20.166 17.893 1.00 43.62 188 GLY A CA 1
ATOM 1438 C C . GLY A 1 188 ? 3.810 20.365 16.474 1.00 43.62 188 GLY A C 1
ATOM 1439 O O . GLY A 1 188 ? 4.621 21.269 16.276 1.00 43.62 188 GLY A O 1
ATOM 1440 N N . ARG A 1 189 ? 3.353 19.620 15.457 1.00 51.84 189 ARG A N 1
ATOM 1441 C CA . ARG A 1 189 ? 3.919 19.689 14.094 1.00 51.84 189 ARG A CA 1
ATOM 1442 C C . ARG A 1 189 ? 3.188 20.687 13.190 1.00 51.84 189 ARG A C 1
ATOM 1444 O O . ARG A 1 189 ? 2.339 20.319 12.382 1.00 51.84 189 ARG A O 1
ATOM 1451 N N . LYS A 1 190 ? 3.524 21.979 13.305 1.00 51.03 190 LYS A N 1
ATOM 1452 C CA . LYS A 1 190 ? 2.951 23.050 12.453 1.00 51.03 190 LYS A CA 1
ATOM 1453 C C . LYS A 1 190 ? 3.224 22.852 10.953 1.00 51.03 190 LYS A C 1
ATOM 1455 O O . LYS A 1 190 ? 2.425 23.304 10.141 1.00 51.03 190 LYS A O 1
ATOM 1460 N N . GLU A 1 191 ? 4.312 22.167 10.613 1.00 51.78 191 GLU A N 1
ATOM 1461 C CA . GLU A 1 191 ? 4.800 21.931 9.243 1.00 51.78 191 GLU A CA 1
ATOM 1462 C C . GLU A 1 191 ? 3.914 20.974 8.429 1.00 51.78 191 GLU A C 1
ATOM 1464 O O . GLU A 1 191 ? 3.934 21.009 7.205 1.00 51.78 191 GLU A O 1
ATOM 1469 N N . TRP A 1 192 ? 3.078 20.177 9.100 1.00 53.59 192 TRP A N 1
ATOM 1470 C CA . TRP A 1 192 ? 2.179 19.197 8.480 1.00 53.59 192 TRP A CA 1
ATOM 1471 C C . TRP A 1 192 ? 0.748 19.712 8.298 1.00 53.59 192 TRP A C 1
ATOM 1473 O O . TRP A 1 192 ? -0.174 18.939 8.062 1.00 53.59 192 TRP A O 1
ATOM 1483 N N . ARG A 1 193 ? 0.523 21.029 8.390 1.00 53.97 193 ARG A N 1
ATOM 1484 C CA . ARG A 1 193 ? -0.764 21.651 8.033 1.00 53.97 193 ARG A CA 1
ATOM 1485 C C . ARG A 1 193 ? -0.916 21.708 6.511 1.00 53.97 193 ARG A C 1
ATOM 1487 O O . ARG A 1 193 ? -0.935 22.781 5.925 1.00 53.97 193 ARG A O 1
ATOM 1494 N N . LEU A 1 194 ? -0.983 20.538 5.883 1.00 53.19 194 LEU A N 1
ATOM 1495 C CA . LEU A 1 194 ? -1.086 20.394 4.432 1.00 53.19 194 LEU A CA 1
ATOM 1496 C C . LEU A 1 194 ? -2.469 20.805 3.904 1.00 53.19 194 LEU A C 1
ATOM 1498 O O . LEU A 1 194 ? -2.588 21.129 2.728 1.00 53.19 194 LEU A O 1
ATOM 1502 N N . LEU A 1 195 ? -3.503 20.791 4.761 1.00 52.28 195 LEU A N 1
ATOM 1503 C CA . LEU A 1 195 ? -4.899 21.084 4.419 1.00 52.28 195 LEU A CA 1
ATOM 1504 C C . LEU A 1 195 ? -5.641 21.793 5.569 1.00 52.28 195 LEU A C 1
ATOM 1506 O O . LEU A 1 195 ? -5.334 21.611 6.753 1.00 52.28 195 LEU A O 1
ATOM 1510 N N . GLU A 1 196 ? -6.704 22.523 5.228 1.00 48.53 196 GLU A N 1
ATOM 1511 C CA . GLU A 1 196 ? -7.718 22.960 6.193 1.00 48.53 196 GLU A CA 1
ATOM 1512 C C . GLU A 1 196 ? -8.406 21.730 6.822 1.00 48.53 196 GLU A C 1
ATOM 1514 O O . GLU A 1 196 ? -8.732 20.761 6.134 1.00 48.53 196 GLU A O 1
ATOM 1519 N N . HIS A 1 197 ? -8.589 21.735 8.147 1.00 60.59 197 HIS A N 1
ATOM 1520 C CA . HIS A 1 197 ? -9.113 20.606 8.936 1.00 60.59 197 HIS A CA 1
ATOM 1521 C C . HIS A 1 197 ? -8.291 19.303 8.910 1.00 60.59 197 HIS A C 1
ATOM 1523 O O . HIS A 1 197 ? -8.804 18.275 9.352 1.00 60.59 197 HIS A O 1
ATOM 1529 N N . PHE A 1 198 ? -7.014 19.327 8.500 1.00 69.00 198 PHE A N 1
ATOM 1530 C CA . PHE A 1 198 ? -6.151 18.132 8.448 1.00 69.00 198 PHE A CA 1
ATOM 1531 C C . PHE A 1 198 ? -6.166 17.312 9.755 1.00 69.00 198 PHE A C 1
ATOM 1533 O O . PHE A 1 198 ? -6.303 16.097 9.727 1.00 69.00 198 PHE A O 1
ATOM 1540 N N . ARG A 1 199 ? -6.208 1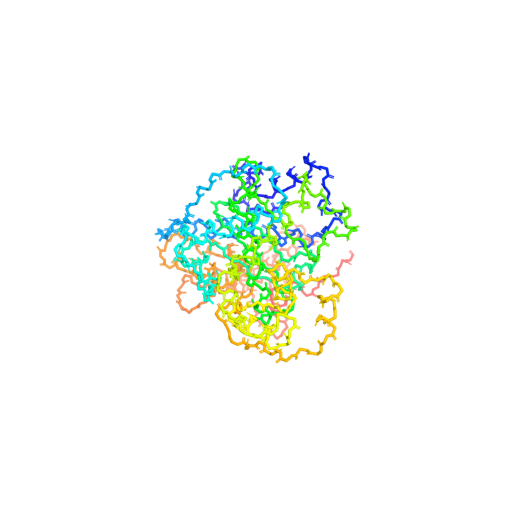7.972 10.924 1.00 71.81 199 ARG A N 1
ATOM 1541 C CA . ARG A 1 199 ? -6.345 17.289 12.229 1.00 71.81 199 ARG A CA 1
ATOM 1542 C C . ARG A 1 199 ? -7.606 16.437 12.341 1.00 71.81 199 ARG A C 1
ATOM 1544 O O . ARG A 1 199 ? -7.553 15.353 12.908 1.00 71.81 199 ARG A O 1
ATOM 1551 N N . GLY A 1 200 ? -8.731 16.952 11.854 1.00 79.62 200 GLY A N 1
ATOM 1552 C CA . GLY A 1 200 ? -9.995 16.224 11.847 1.00 79.62 200 GLY A CA 1
ATOM 1553 C C . GLY A 1 200 ? -9.963 15.062 10.858 1.00 79.62 200 GLY A C 1
ATOM 1554 O O . GLY A 1 200 ? -10.468 13.995 11.174 1.00 79.62 200 GLY A O 1
ATOM 1555 N N . ILE A 1 201 ? -9.321 15.238 9.701 1.00 82.12 201 ILE A N 1
ATOM 1556 C CA . ILE A 1 201 ? -9.129 14.170 8.707 1.00 82.12 201 ILE A CA 1
ATOM 1557 C C . ILE A 1 201 ? -8.338 13.004 9.320 1.00 82.12 201 ILE A C 1
ATOM 1559 O O . ILE A 1 201 ? -8.840 11.885 9.374 1.00 82.12 201 ILE A O 1
ATOM 1563 N N . GLU A 1 202 ? -7.173 13.286 9.901 1.00 80.88 202 GLU A N 1
ATOM 1564 C CA . GLU A 1 202 ? -6.331 12.281 10.561 1.00 80.88 202 GLU A CA 1
ATOM 1565 C C . GLU A 1 202 ? -7.022 11.634 11.769 1.00 80.88 202 GLU A C 1
ATOM 1567 O O . GLU A 1 202 ? -6.936 10.426 11.988 1.00 80.88 202 GLU A O 1
ATOM 1572 N N . GLN A 1 203 ? -7.735 12.420 12.584 1.00 86.31 203 GLN A N 1
ATOM 1573 C CA . GLN A 1 203 ? -8.480 11.883 13.725 1.00 86.31 203 GLN A CA 1
ATOM 1574 C C . GLN A 1 203 ? -9.587 10.926 13.267 1.00 86.31 203 GLN A C 1
ATOM 1576 O O . GLN A 1 203 ? -9.793 9.882 13.889 1.00 86.31 203 GLN A O 1
ATOM 1581 N N . ARG A 1 204 ? -10.277 11.265 12.175 1.00 89.94 204 ARG A N 1
ATOM 1582 C CA . ARG A 1 204 ? -11.301 10.420 11.569 1.00 89.94 204 ARG A CA 1
ATOM 1583 C C . ARG A 1 204 ? -10.710 9.139 10.995 1.00 89.94 204 ARG A C 1
ATOM 1585 O O . ARG A 1 204 ? -11.240 8.077 11.298 1.00 89.94 204 ARG A O 1
ATOM 1592 N N . ALA A 1 205 ? -9.619 9.218 10.235 1.00 90.38 205 ALA A N 1
ATOM 1593 C CA . ALA A 1 205 ? -8.951 8.048 9.665 1.00 90.38 205 ALA A CA 1
ATOM 1594 C C . ALA A 1 205 ? -8.414 7.102 10.749 1.00 90.38 205 ALA A C 1
ATOM 1596 O O . ALA A 1 205 ? -8.599 5.888 10.668 1.00 90.38 205 ALA A O 1
ATOM 1597 N N . ASN A 1 206 ? -7.861 7.653 11.834 1.00 90.25 206 ASN A N 1
ATOM 1598 C CA . ASN A 1 206 ? -7.470 6.871 13.004 1.00 90.25 206 ASN A CA 1
ATOM 1599 C C . ASN A 1 206 ? -8.666 6.164 13.651 1.00 90.25 206 ASN A C 1
ATOM 1601 O O . ASN A 1 206 ? -8.599 4.964 13.904 1.00 90.25 206 ASN A O 1
ATOM 1605 N N . ALA A 1 207 ? -9.769 6.878 13.896 1.00 92.25 207 ALA A N 1
ATOM 1606 C CA . ALA A 1 207 ? -10.976 6.275 14.458 1.00 92.25 207 ALA A CA 1
ATOM 1607 C C . ALA A 1 207 ? -11.577 5.210 13.524 1.00 92.25 207 ALA A C 1
ATOM 1609 O O . ALA A 1 207 ? -11.943 4.127 13.980 1.00 92.25 207 ALA A O 1
ATOM 1610 N N . PHE A 1 208 ? -11.605 5.473 12.216 1.00 95.00 208 PHE A N 1
ATOM 1611 C CA . PHE A 1 208 ? -12.013 4.502 11.208 1.00 95.00 208 PHE A CA 1
ATOM 1612 C C . PHE A 1 208 ? -11.176 3.231 11.303 1.00 95.00 208 PHE A C 1
ATOM 1614 O O . PHE A 1 208 ? -11.740 2.159 11.493 1.00 95.00 208 PHE A O 1
ATOM 1621 N N . ALA A 1 209 ? -9.846 3.335 11.246 1.00 95.88 209 ALA A N 1
ATOM 1622 C CA . ALA A 1 209 ? -8.959 2.177 11.226 1.00 95.88 209 ALA A CA 1
ATOM 1623 C C . ALA A 1 209 ? -9.184 1.258 12.436 1.00 95.88 209 ALA A C 1
ATOM 1625 O O . ALA A 1 209 ? -9.333 0.042 12.293 1.00 95.88 209 ALA A O 1
ATOM 1626 N N . VAL A 1 210 ? -9.278 1.840 13.635 1.00 94.44 210 VAL A N 1
ATOM 1627 C CA . VAL A 1 210 ? -9.426 1.061 14.871 1.00 94.44 210 VAL A CA 1
ATOM 1628 C C . VAL A 1 210 ? -10.813 0.428 15.014 1.00 94.44 210 VAL A C 1
ATOM 1630 O O . VAL A 1 210 ? -10.918 -0.695 15.509 1.00 94.44 210 VAL A O 1
ATOM 1633 N N . HIS A 1 211 ? -11.879 1.101 14.571 1.00 96.06 211 HIS A N 1
ATOM 1634 C CA . HIS A 1 211 ? -13.239 0.551 14.604 1.00 96.06 211 HIS A CA 1
ATOM 1635 C C . HIS A 1 211 ? -13.505 -0.433 13.459 1.00 96.06 211 HIS A C 1
ATOM 1637 O O . HIS A 1 211 ? -14.264 -1.384 13.636 1.00 96.06 211 HIS A O 1
ATOM 1643 N N . PHE A 1 212 ? -12.860 -0.239 12.309 1.00 97.31 212 PHE A N 1
ATOM 1644 C CA . PHE A 1 212 ? -12.973 -1.114 11.148 1.00 97.31 212 PHE A CA 1
ATOM 1645 C C . PHE A 1 212 ? -12.323 -2.471 11.418 1.00 97.31 212 PHE A C 1
ATOM 1647 O O . PHE A 1 212 ? -12.913 -3.507 11.107 1.00 97.31 212 PHE A O 1
ATOM 1654 N N . LEU A 1 213 ? -11.145 -2.473 12.049 1.00 97.56 213 LEU A N 1
ATOM 1655 C CA . LEU A 1 213 ? -10.427 -3.697 12.408 1.00 97.56 213 LEU A CA 1
ATOM 1656 C C . LEU A 1 213 ? -11.022 -4.398 13.634 1.00 97.56 213 LEU A C 1
ATOM 1658 O O . LEU A 1 213 ? -11.095 -5.623 13.646 1.00 97.56 213 LEU A O 1
ATOM 1662 N N . ALA A 1 214 ? -11.465 -3.641 14.643 1.00 97.25 214 ALA A N 1
ATOM 1663 C CA . ALA A 1 214 ? -12.022 -4.180 15.882 1.00 97.25 214 ALA A CA 1
ATOM 1664 C C . ALA A 1 214 ? -13.428 -3.608 16.152 1.00 97.25 214 ALA A C 1
ATOM 1666 O O . ALA A 1 214 ? -13.550 -2.632 16.902 1.00 97.25 214 ALA A O 1
ATOM 1667 N N . PRO A 1 215 ? -14.501 -4.171 15.562 1.00 96.25 215 PRO A N 1
ATOM 1668 C CA . PRO A 1 215 ? -15.872 -3.707 15.776 1.00 96.25 215 PRO A CA 1
ATOM 1669 C C . PRO A 1 215 ? -16.341 -3.933 17.221 1.00 96.25 215 PRO A C 1
ATOM 1671 O O . PRO A 1 215 ? -15.986 -4.919 17.870 1.00 96.25 215 PRO A O 1
ATOM 1674 N N . SER A 1 216 ? -17.152 -3.006 17.739 1.00 94.81 216 SER A N 1
ATOM 1675 C CA . SER A 1 216 ? -17.527 -2.943 19.162 1.00 94.81 216 SER A CA 1
ATOM 1676 C C . SER A 1 216 ? -18.257 -4.187 19.674 1.00 94.81 216 SER A C 1
ATOM 1678 O O . SER A 1 216 ? -17.967 -4.663 20.767 1.00 94.81 216 SER A O 1
ATOM 1680 N N . SER A 1 217 ? -19.175 -4.755 18.894 1.00 93.94 217 SER A N 1
ATOM 1681 C CA . SER A 1 217 ? -19.935 -5.959 19.263 1.00 93.94 217 SER A CA 1
ATOM 1682 C C . SER A 1 217 ? -19.033 -7.182 19.464 1.00 93.94 217 SER A C 1
ATOM 1684 O O . SER A 1 217 ? -19.129 -7.856 20.494 1.00 93.94 217 SER A O 1
ATOM 1686 N N . ARG A 1 218 ? -18.117 -7.455 18.523 1.00 95.69 218 ARG A N 1
ATOM 1687 C CA . ARG A 1 218 ? -17.124 -8.529 18.662 1.00 95.69 218 ARG A CA 1
ATOM 1688 C C . ARG A 1 218 ? -16.150 -8.228 19.787 1.00 95.69 218 ARG A C 1
ATOM 1690 O O . ARG A 1 218 ? -15.894 -9.117 20.587 1.00 95.69 218 ARG A O 1
ATOM 1697 N N . LEU A 1 219 ? -15.667 -6.991 19.901 1.00 96.56 219 LEU A N 1
ATOM 1698 C CA . LEU A 1 219 ? -14.750 -6.591 20.969 1.00 96.56 219 LEU A CA 1
ATOM 1699 C C . LEU A 1 219 ? -15.352 -6.857 22.355 1.00 96.56 219 LEU A C 1
ATOM 1701 O O . LEU A 1 219 ? -14.699 -7.471 23.194 1.00 96.56 219 LEU A O 1
ATOM 1705 N N . ARG A 1 220 ? -16.621 -6.491 22.577 1.00 96.75 220 ARG A N 1
ATOM 1706 C CA . ARG A 1 220 ? -17.326 -6.783 23.835 1.00 96.75 220 ARG A CA 1
ATOM 1707 C C . ARG A 1 220 ? -17.435 -8.279 24.113 1.00 96.75 220 ARG A C 1
ATOM 1709 O O . ARG A 1 220 ? -17.302 -8.694 25.261 1.00 96.75 220 ARG A O 1
ATOM 1716 N N . ARG A 1 221 ? -17.673 -9.086 23.074 1.00 96.19 221 ARG A N 1
ATOM 1717 C CA . ARG A 1 221 ? -17.746 -10.549 23.184 1.00 96.19 221 ARG A CA 1
ATOM 1718 C C . ARG A 1 221 ? -16.395 -11.164 23.554 1.00 96.19 221 ARG A C 1
ATOM 1720 O O . ARG A 1 221 ? -16.371 -12.060 24.388 1.00 96.19 221 ARG A O 1
ATOM 1727 N N . GLU A 1 222 ? -15.308 -10.666 22.969 1.00 96.31 222 GLU A N 1
ATOM 1728 C CA . GLU A 1 222 ? -13.940 -11.112 23.264 1.00 96.31 222 GLU A CA 1
ATOM 1729 C C . GLU A 1 222 ? -13.502 -10.756 24.685 1.00 96.31 222 GLU A C 1
ATOM 1731 O O . GLU A 1 222 ? -12.920 -11.588 25.375 1.00 96.31 222 GLU A O 1
ATOM 1736 N N . VAL A 1 223 ? -13.810 -9.541 25.153 1.00 96.44 223 VAL A N 1
ATOM 1737 C CA . VAL A 1 223 ? -13.533 -9.163 26.547 1.00 96.44 223 VAL A CA 1
ATOM 1738 C C . VAL A 1 223 ? -14.401 -9.986 27.498 1.00 96.44 223 VAL A C 1
ATOM 1740 O O . VAL A 1 223 ? -13.904 -10.507 28.493 1.00 96.44 223 VAL A O 1
ATOM 1743 N N . GLY A 1 224 ? -15.690 -10.157 27.192 1.00 94.69 224 GLY A N 1
ATOM 1744 C CA . GLY A 1 224 ? -16.588 -11.035 27.937 1.00 94.69 224 GLY A CA 1
ATOM 1745 C C . GLY A 1 224 ? -16.618 -10.713 29.435 1.00 94.69 224 GLY A C 1
ATOM 1746 O O . GLY A 1 224 ? -17.146 -9.683 29.845 1.00 94.69 224 GLY A O 1
ATOM 1747 N N . LYS A 1 225 ? -16.072 -11.623 30.254 1.00 93.56 225 LYS A N 1
ATOM 1748 C CA . LYS A 1 225 ? -15.981 -11.485 31.722 1.00 93.56 225 LYS A CA 1
ATOM 1749 C C . LYS A 1 225 ? -14.621 -10.973 32.215 1.00 93.56 225 LYS A C 1
ATOM 1751 O O . LYS A 1 225 ? -14.437 -10.838 33.422 1.00 93.56 225 LYS A O 1
ATOM 1756 N N . LEU A 1 226 ? -13.663 -10.750 31.318 1.00 95.38 226 LEU A N 1
ATOM 1757 C CA . LEU A 1 226 ? -12.350 -10.219 31.670 1.00 95.38 226 LEU A CA 1
ATOM 1758 C C . LEU A 1 226 ? -12.486 -8.763 32.125 1.00 95.38 226 LEU A C 1
ATOM 1760 O O . LEU A 1 226 ? -13.333 -8.021 31.627 1.00 95.38 226 LEU A O 1
ATOM 1764 N N . ALA A 1 227 ? -11.619 -8.334 33.042 1.00 95.69 227 ALA A N 1
ATOM 1765 C CA . ALA A 1 227 ? -11.505 -6.916 33.363 1.00 95.69 227 ALA A CA 1
ATOM 1766 C C . ALA A 1 227 ? -10.958 -6.168 32.126 1.00 95.69 227 ALA A C 1
ATOM 1768 O O . ALA A 1 227 ? -9.912 -6.579 31.607 1.00 95.69 227 ALA A O 1
ATOM 1769 N N . PRO A 1 228 ? -11.624 -5.103 31.628 1.00 95.50 228 PRO A N 1
ATOM 1770 C CA . PRO A 1 228 ? -11.216 -4.422 30.394 1.00 95.50 228 PRO A CA 1
ATOM 1771 C C . PRO A 1 228 ? -9.812 -3.817 30.440 1.00 95.50 228 PRO A C 1
ATOM 1773 O O . PRO A 1 228 ? -9.191 -3.614 29.403 1.00 95.50 228 PRO A O 1
ATOM 1776 N N . ASP A 1 229 ? -9.307 -3.529 31.637 1.00 95.25 229 ASP A N 1
ATOM 1777 C CA . ASP A 1 229 ? -7.975 -2.990 31.876 1.00 95.25 229 ASP A CA 1
ATOM 1778 C C . ASP A 1 229 ? -6.920 -4.074 32.166 1.00 95.25 229 ASP A C 1
ATOM 1780 O O . ASP A 1 229 ? -5.781 -3.740 32.486 1.00 95.25 229 ASP A O 1
ATOM 1784 N N . SER A 1 230 ? -7.261 -5.366 32.072 1.00 94.94 230 SER A N 1
ATOM 1785 C CA . SER A 1 230 ? -6.335 -6.479 32.328 1.00 94.94 230 SER A CA 1
ATOM 1786 C C . SER A 1 230 ? -5.455 -6.825 31.123 1.00 94.94 230 SER A C 1
ATOM 1788 O O . SER A 1 230 ? -5.848 -6.657 29.968 1.00 94.94 230 SER A O 1
ATOM 1790 N N . GLU A 1 231 ? -4.285 -7.417 31.383 1.00 93.75 231 GLU A N 1
ATOM 1791 C CA . GLU A 1 231 ? -3.407 -7.938 30.321 1.00 93.75 231 GLU A CA 1
ATOM 1792 C C . GLU A 1 231 ? -4.050 -9.064 29.506 1.00 93.75 231 GLU A C 1
ATOM 1794 O O . GLU A 1 231 ? -3.797 -9.187 28.309 1.00 93.75 231 GLU A O 1
ATOM 1799 N N . GLN A 1 232 ? -4.931 -9.853 30.126 1.00 93.88 232 GLN A N 1
ATOM 1800 C CA . GLN A 1 232 ? -5.675 -10.913 29.447 1.00 93.88 232 GLN A CA 1
ATOM 1801 C C . GLN A 1 232 ? -6.631 -10.327 28.403 1.00 93.88 232 GLN A C 1
ATOM 1803 O O . GLN A 1 232 ? -6.675 -10.823 27.278 1.00 93.88 232 GLN A O 1
ATOM 1808 N N . ALA A 1 233 ? -7.339 -9.240 28.739 1.00 95.56 233 ALA A N 1
ATOM 1809 C CA . ALA A 1 233 ? -8.207 -8.540 27.795 1.00 95.56 233 ALA A CA 1
ATOM 1810 C C . ALA A 1 233 ? -7.399 -7.928 26.643 1.00 95.56 233 ALA A C 1
ATOM 1812 O O . ALA A 1 233 ? -7.735 -8.147 25.482 1.00 95.56 233 ALA A O 1
ATOM 1813 N N . ILE A 1 234 ? -6.294 -7.231 26.936 1.00 95.50 234 ILE A N 1
ATOM 1814 C CA . ILE A 1 234 ? -5.426 -6.657 25.895 1.00 95.50 234 ILE A CA 1
ATOM 1815 C C . ILE A 1 234 ? -4.911 -7.763 24.961 1.00 95.50 234 ILE A C 1
ATOM 1817 O O . ILE A 1 234 ? -4.998 -7.633 23.741 1.00 95.50 234 ILE A O 1
ATOM 1821 N N . THR A 1 235 ? -4.433 -8.874 25.526 1.00 93.69 235 THR A N 1
ATOM 1822 C CA . THR A 1 235 ? -3.900 -10.018 24.775 1.00 93.69 235 THR A CA 1
ATOM 1823 C C . THR A 1 235 ? -4.947 -10.671 23.883 1.00 93.69 235 THR A C 1
ATOM 1825 O O . THR A 1 235 ? -4.662 -10.941 22.715 1.00 93.69 235 THR A O 1
ATOM 1828 N N . ALA A 1 236 ? -6.156 -10.892 24.404 1.00 94.25 236 ALA A N 1
ATOM 1829 C CA . ALA A 1 236 ? -7.267 -11.441 23.635 1.00 94.25 236 ALA A CA 1
ATOM 1830 C C . ALA A 1 236 ? -7.602 -10.542 22.438 1.00 94.25 236 ALA A C 1
ATOM 1832 O O . ALA A 1 236 ? -7.668 -11.016 21.309 1.00 94.25 236 ALA A O 1
ATOM 1833 N N . ILE A 1 237 ? -7.703 -9.228 22.653 1.00 95.44 237 ILE A N 1
ATOM 1834 C CA . ILE A 1 237 ? -7.997 -8.259 21.591 1.00 95.44 237 ILE A CA 1
ATOM 1835 C C . ILE A 1 237 ? -6.885 -8.204 20.536 1.00 95.44 237 ILE A C 1
ATOM 1837 O O . ILE A 1 237 ? -7.180 -8.245 19.339 1.00 95.44 237 ILE A O 1
ATOM 1841 N N . CYS A 1 238 ? -5.616 -8.160 20.950 1.00 94.69 238 CYS A N 1
ATOM 1842 C CA . CYS A 1 238 ? -4.482 -8.174 20.025 1.00 94.69 238 CYS A CA 1
ATOM 1843 C C . CYS A 1 238 ? -4.489 -9.421 19.130 1.00 94.69 238 CYS A C 1
ATOM 1845 O O . CYS A 1 238 ? -4.297 -9.303 17.919 1.00 94.69 238 CYS A O 1
ATOM 1847 N N . ARG A 1 239 ? -4.723 -10.604 19.717 1.00 92.50 239 ARG A N 1
ATOM 1848 C CA . ARG A 1 239 ? -4.743 -11.885 18.995 1.00 92.50 239 ARG A CA 1
ATOM 1849 C C . ARG A 1 239 ? -5.953 -12.010 18.079 1.00 92.50 239 ARG A C 1
ATOM 1851 O O . ARG A 1 239 ? -5.786 -12.361 16.919 1.00 92.50 239 ARG A O 1
ATOM 1858 N N . THR A 1 240 ? -7.146 -11.681 18.569 1.00 94.69 240 THR A N 1
ATOM 1859 C CA . THR A 1 240 ? -8.381 -11.860 17.800 1.00 94.69 240 THR A CA 1
ATOM 1860 C C . THR A 1 240 ? -8.441 -10.937 16.585 1.00 94.69 240 THR A C 1
ATOM 1862 O O . THR A 1 240 ? -8.854 -11.372 15.516 1.00 94.69 240 THR A O 1
ATOM 1865 N N . PHE A 1 241 ? -8.029 -9.671 16.713 1.00 95.19 241 PHE A N 1
ATOM 1866 C CA . PHE A 1 241 ? -8.160 -8.695 15.621 1.00 95.19 241 PHE A CA 1
ATOM 1867 C C . PHE A 1 241 ? -6.869 -8.454 14.826 1.00 95.19 241 PHE A C 1
ATOM 1869 O O . PHE A 1 241 ? -6.904 -7.785 13.786 1.00 95.19 241 PHE A O 1
ATOM 1876 N N . GLY A 1 242 ? -5.733 -8.978 15.295 1.00 93.69 242 GLY A N 1
ATOM 1877 C CA . GLY A 1 242 ? -4.433 -8.747 14.668 1.00 93.69 242 GLY A CA 1
ATOM 1878 C C . GLY A 1 242 ? -4.032 -7.270 14.706 1.00 93.69 242 GLY A C 1
ATOM 1879 O O . GLY A 1 242 ? -3.661 -6.701 13.681 1.00 93.69 242 GLY A O 1
ATOM 1880 N N . ILE A 1 243 ? -4.178 -6.634 15.873 1.00 93.62 243 ILE A N 1
ATOM 1881 C CA . ILE A 1 243 ? -3.845 -5.219 16.113 1.00 93.62 243 ILE A CA 1
ATOM 1882 C C . ILE A 1 243 ? -2.812 -5.086 17.229 1.00 93.62 243 ILE A C 1
ATOM 1884 O O . ILE A 1 243 ? -2.773 -5.898 18.149 1.00 93.62 243 ILE A O 1
ATOM 1888 N N . GLY A 1 244 ? -1.993 -4.036 17.166 1.00 91.50 244 GLY A N 1
ATOM 1889 C CA . GLY A 1 244 ? -0.961 -3.789 18.171 1.00 91.50 244 GLY A CA 1
ATOM 1890 C C . GLY A 1 244 ? -1.525 -3.354 19.528 1.00 91.50 244 GLY A C 1
ATOM 1891 O O . GLY A 1 244 ? -2.601 -2.757 19.618 1.00 91.50 244 GLY A O 1
ATOM 1892 N N . ARG A 1 245 ? -0.733 -3.567 20.586 1.00 93.06 245 ARG A N 1
ATOM 1893 C CA . ARG A 1 245 ? -1.068 -3.237 21.986 1.00 93.06 245 ARG A CA 1
ATOM 1894 C C . ARG A 1 245 ? -1.647 -1.834 22.170 1.00 93.06 245 ARG A C 1
ATOM 1896 O O . ARG A 1 245 ? -2.677 -1.678 22.815 1.00 93.06 245 ARG A O 1
ATOM 1903 N N . VAL A 1 246 ? -1.004 -0.815 21.598 1.00 91.25 246 VAL A N 1
ATOM 1904 C CA . VAL A 1 246 ? -1.448 0.585 21.731 1.00 91.25 246 VAL A CA 1
ATOM 1905 C C . VAL A 1 246 ? -2.870 0.765 21.196 1.00 91.25 246 VAL A C 1
ATOM 1907 O O . VAL A 1 246 ? -3.693 1.430 21.822 1.00 91.25 246 VAL A O 1
ATOM 1910 N N . VAL A 1 247 ? -3.182 0.140 20.059 1.00 92.94 247 VAL A N 1
ATOM 1911 C CA . VAL A 1 247 ? -4.508 0.211 19.436 1.00 92.94 247 VAL A CA 1
ATOM 1912 C C . VAL A 1 247 ? -5.539 -0.557 20.257 1.00 92.94 247 VAL A C 1
ATOM 1914 O O . VAL A 1 247 ? -6.636 -0.046 20.476 1.00 92.94 247 VAL A O 1
ATOM 1917 N N . ALA A 1 248 ? -5.180 -1.736 20.773 1.00 95.25 248 ALA A N 1
ATOM 1918 C CA . ALA A 1 248 ? -6.046 -2.516 21.653 1.00 95.25 248 ALA A CA 1
ATOM 1919 C C . ALA A 1 248 ? -6.413 -1.739 22.928 1.00 95.25 248 ALA A C 1
ATOM 1921 O O . ALA A 1 248 ? -7.592 -1.633 23.261 1.00 95.25 248 ALA A O 1
ATOM 1922 N N . ILE A 1 249 ? -5.429 -1.121 23.593 1.00 94.88 249 ILE A N 1
ATOM 1923 C CA . ILE A 1 249 ? -5.646 -0.298 24.794 1.00 94.88 249 ILE A CA 1
ATOM 1924 C C . ILE A 1 249 ? -6.566 0.883 24.480 1.00 94.88 249 ILE A C 1
ATOM 1926 O O . ILE A 1 249 ? -7.527 1.112 25.210 1.00 94.88 249 ILE A O 1
ATOM 1930 N N . ARG A 1 250 ? -6.334 1.594 23.370 1.00 91.56 250 ARG A N 1
ATOM 1931 C CA . ARG A 1 250 ? -7.201 2.708 22.950 1.00 91.56 250 ARG A CA 1
ATOM 1932 C C . ARG A 1 250 ? -8.629 2.247 22.656 1.00 91.56 250 ARG A C 1
ATOM 1934 O O . ARG A 1 250 ? -9.577 2.927 23.042 1.00 91.56 250 ARG A O 1
ATOM 1941 N N . ARG A 1 251 ? -8.810 1.088 22.010 1.00 94.06 251 ARG A N 1
ATOM 1942 C CA . ARG A 1 251 ? -10.147 0.531 21.749 1.00 94.06 251 ARG A CA 1
ATOM 1943 C C . ARG A 1 251 ? -10.866 0.125 23.027 1.00 94.06 251 ARG A C 1
ATOM 1945 O O . ARG A 1 251 ? -12.047 0.435 23.138 1.00 94.06 251 ARG A O 1
ATOM 1952 N N . LEU A 1 252 ? -10.171 -0.507 23.972 1.00 95.81 252 LEU A N 1
ATOM 1953 C CA . LEU A 1 252 ? -10.706 -0.838 25.297 1.00 95.81 252 LEU A CA 1
ATOM 1954 C C . LEU A 1 252 ? -11.072 0.430 26.073 1.00 95.81 252 LEU A C 1
ATOM 1956 O O . LEU A 1 252 ? -12.162 0.513 26.633 1.00 95.81 252 LEU A O 1
ATOM 1960 N N . GLY A 1 253 ? -10.201 1.439 26.044 1.00 93.88 253 GLY A N 1
ATOM 1961 C CA . GLY A 1 253 ? -10.441 2.731 26.674 1.00 93.88 253 GLY A CA 1
ATOM 1962 C C . GLY A 1 253 ? -11.692 3.417 26.148 1.00 93.88 253 GLY A C 1
ATOM 1963 O O . GLY A 1 253 ? -12.538 3.828 26.937 1.00 93.88 253 GLY A O 1
ATOM 1964 N N . HIS A 1 254 ? -11.852 3.456 24.826 1.00 91.12 254 HIS A N 1
ATOM 1965 C CA . HIS A 1 254 ? -13.034 4.028 24.196 1.00 91.12 254 HIS A CA 1
ATOM 1966 C C . HIS A 1 254 ? -14.310 3.217 24.474 1.00 91.12 254 HIS A C 1
ATOM 1968 O O . HIS A 1 254 ? -15.351 3.790 24.775 1.00 91.12 254 HIS A O 1
ATOM 1974 N N . GLU A 1 255 ? -14.238 1.884 24.410 1.00 94.50 255 GLU A N 1
ATOM 1975 C CA . GLU A 1 255 ? -15.415 1.024 24.575 1.00 94.50 255 GLU A CA 1
ATOM 1976 C C . GLU A 1 255 ? -15.938 0.982 26.018 1.00 94.50 255 GLU A C 1
ATOM 1978 O O . GLU A 1 255 ? -17.147 0.931 26.235 1.00 94.50 255 GLU A O 1
ATOM 1983 N N . TYR A 1 256 ? -15.033 0.992 26.999 1.00 95.75 256 TYR A N 1
ATOM 1984 C CA . TYR A 1 256 ? -15.355 0.816 28.418 1.00 95.75 256 TYR A CA 1
ATOM 1985 C C . TYR A 1 256 ? -15.186 2.094 29.249 1.00 95.75 256 TYR A C 1
ATOM 1987 O O . TYR A 1 256 ? -15.320 2.047 30.470 1.00 95.75 256 TYR A O 1
ATOM 1995 N N . GLY A 1 257 ? -14.889 3.232 28.614 1.00 94.50 257 GLY A N 1
ATOM 1996 C CA . GLY A 1 257 ? -14.723 4.518 29.293 1.00 94.50 257 GLY A CA 1
ATOM 1997 C C . GLY A 1 257 ? -13.526 4.561 30.250 1.00 94.50 257 GLY A C 1
ATOM 1998 O O . GLY A 1 257 ? -13.616 5.170 31.316 1.00 94.50 257 GLY A O 1
ATOM 1999 N N . LEU A 1 258 ? -12.412 3.901 29.909 1.00 95.62 258 LEU A N 1
ATOM 2000 C CA . LEU A 1 258 ? -11.212 3.913 30.754 1.00 95.62 258 LEU A CA 1
ATOM 2001 C C . LEU A 1 258 ? -10.521 5.277 30.669 1.00 95.62 258 LEU A C 1
ATOM 2003 O O . LEU A 1 258 ? -10.252 5.778 29.576 1.00 95.62 258 LEU A O 1
ATOM 2007 N N . SER A 1 259 ? -10.173 5.846 31.825 1.00 95.25 259 SER A N 1
ATOM 2008 C CA . SER A 1 259 ? -9.468 7.129 31.897 1.00 95.25 259 SER A CA 1
ATOM 2009 C C . SER A 1 259 ? -8.094 7.082 31.224 1.00 95.25 259 SER A C 1
ATOM 2011 O O . SER A 1 259 ? -7.445 6.033 31.196 1.00 95.25 259 SER A O 1
ATOM 2013 N N . ASP A 1 260 ? -7.608 8.235 30.762 1.00 92.06 260 ASP A N 1
ATOM 2014 C CA . ASP A 1 260 ? -6.268 8.369 30.168 1.00 92.06 260 ASP A CA 1
ATOM 2015 C C . ASP A 1 260 ? -5.170 7.859 31.109 1.00 92.06 260 ASP A C 1
ATOM 2017 O O . ASP A 1 260 ? -4.247 7.170 30.684 1.00 92.06 260 ASP A O 1
ATOM 2021 N N . GLU A 1 261 ? -5.312 8.108 32.414 1.00 95.12 261 GLU A N 1
ATOM 2022 C CA . GLU A 1 261 ? -4.390 7.598 33.432 1.00 95.12 261 GLU A CA 1
ATOM 2023 C C . GLU A 1 261 ? -4.409 6.065 33.524 1.00 95.12 261 GLU A C 1
ATOM 2025 O O . GLU A 1 261 ? -3.380 5.421 33.725 1.00 95.12 261 GLU A O 1
ATOM 2030 N N . THR A 1 262 ? -5.574 5.443 33.348 1.00 95.56 262 THR A N 1
ATOM 2031 C CA . THR A 1 262 ? -5.675 3.979 33.315 1.00 95.56 262 THR A CA 1
ATOM 2032 C C . THR A 1 262 ? -5.025 3.422 32.055 1.00 95.56 262 THR A C 1
ATOM 2034 O O . THR A 1 262 ? -4.225 2.495 32.154 1.00 95.56 262 THR A O 1
ATOM 2037 N N . GLN A 1 263 ? -5.278 4.031 30.896 1.00 94.12 263 GLN A N 1
ATOM 2038 C CA . GLN A 1 263 ? -4.650 3.635 29.635 1.00 94.12 263 GLN A CA 1
ATOM 2039 C C . GLN A 1 263 ? -3.124 3.809 29.671 1.00 94.12 263 GLN A C 1
ATOM 2041 O O . GLN A 1 263 ? -2.395 2.937 29.199 1.00 94.12 263 GLN A O 1
ATOM 2046 N N . ARG A 1 264 ? -2.624 4.885 30.290 1.00 93.81 264 ARG A N 1
ATOM 2047 C CA . ARG A 1 264 ? -1.189 5.117 30.509 1.00 93.81 264 ARG A CA 1
ATOM 2048 C C . ARG A 1 264 ? -0.573 4.014 31.368 1.00 93.81 264 ARG A C 1
ATOM 2050 O O . ARG A 1 264 ? 0.405 3.399 30.953 1.00 93.81 264 ARG A O 1
ATOM 2057 N N . ARG A 1 265 ? -1.200 3.681 32.501 1.00 94.81 265 ARG A N 1
ATOM 2058 C CA . ARG A 1 265 ? -0.761 2.561 33.352 1.00 94.81 265 ARG A CA 1
ATOM 2059 C C . ARG A 1 265 ? -0.804 1.218 32.626 1.00 94.81 265 ARG A C 1
ATOM 2061 O O . ARG A 1 265 ? 0.040 0.374 32.887 1.00 94.81 265 ARG A O 1
ATOM 2068 N N . MET A 1 266 ? -1.766 0.996 31.727 1.00 94.69 266 MET A N 1
ATOM 2069 C CA . MET A 1 266 ? -1.788 -0.202 30.880 1.00 94.69 266 MET A CA 1
ATOM 2070 C C . MET A 1 266 ? -0.588 -0.218 29.922 1.00 94.69 266 MET A C 1
ATOM 2072 O O . MET A 1 266 ? 0.054 -1.252 29.773 1.00 94.69 266 MET A O 1
ATOM 2076 N N . LEU A 1 267 ? -0.244 0.911 29.296 1.00 92.06 267 LEU A N 1
ATOM 2077 C CA . LEU A 1 267 ? 0.897 1.012 28.375 1.00 92.06 267 LEU A CA 1
ATOM 2078 C C . LEU A 1 267 ? 2.254 0.772 29.055 1.00 92.06 267 LEU A C 1
ATOM 2080 O O . LEU A 1 267 ? 3.148 0.233 28.413 1.00 92.06 267 LEU A O 1
ATOM 2084 N N . GLU A 1 268 ? 2.392 1.143 30.328 1.00 92.38 268 GLU A N 1
ATOM 2085 C CA . GLU A 1 268 ? 3.630 0.996 31.113 1.00 92.38 268 GLU A CA 1
ATOM 2086 C C . GLU A 1 268 ? 3.906 -0.445 31.585 1.00 92.38 268 GLU A C 1
ATOM 2088 O O . GLU A 1 268 ? 5.020 -0.746 32.012 1.00 92.38 268 GLU A O 1
ATOM 2093 N N . ARG A 1 269 ? 2.918 -1.347 31.522 1.00 91.25 269 ARG A N 1
ATOM 2094 C CA . ARG A 1 269 ? 3.086 -2.753 31.930 1.00 91.25 269 ARG A CA 1
ATOM 2095 C C . ARG A 1 269 ? 3.881 -3.551 30.903 1.00 91.25 269 ARG A C 1
ATOM 2097 O O . ARG A 1 269 ? 3.767 -3.321 29.697 1.00 91.25 269 ARG A O 1
ATOM 2104 N N . GLU A 1 270 ? 4.611 -4.556 31.388 1.00 84.88 270 GLU A N 1
ATOM 2105 C CA . GLU A 1 270 ? 5.286 -5.520 30.521 1.00 84.88 270 GLU A CA 1
ATOM 2106 C C . GLU A 1 270 ? 4.266 -6.291 29.662 1.00 84.88 270 GLU A C 1
ATOM 2108 O O . GLU A 1 270 ? 3.306 -6.850 30.204 1.00 84.88 270 GLU A O 1
ATOM 2113 N N . PRO A 1 271 ? 4.433 -6.324 28.327 1.00 82.06 271 PRO A N 1
ATOM 2114 C CA . PRO A 1 271 ? 3.500 -7.022 27.455 1.00 82.06 271 PRO A CA 1
ATOM 2115 C C . PRO A 1 271 ? 3.611 -8.546 27.594 1.00 82.06 271 PRO A C 1
ATOM 2117 O O . PRO A 1 271 ? 4.677 -9.115 27.378 1.00 82.06 271 PRO A O 1
ATOM 2120 N N . ASP A 1 272 ? 2.478 -9.216 27.809 1.00 77.06 272 ASP A N 1
ATOM 2121 C CA . ASP A 1 272 ? 2.359 -10.686 27.700 1.00 77.06 272 ASP A CA 1
ATOM 2122 C C . ASP A 1 272 ? 2.158 -11.152 26.236 1.00 77.06 272 ASP A C 1
ATOM 2124 O O . ASP A 1 272 ? 2.174 -12.333 25.884 1.00 77.06 272 ASP A O 1
ATOM 2128 N N . THR A 1 273 ? 1.968 -10.197 25.323 1.00 66.94 273 THR A N 1
ATOM 2129 C CA . THR A 1 273 ? 1.732 -10.479 23.904 1.00 66.94 273 THR A CA 1
ATOM 2130 C C . THR A 1 273 ? 3.033 -10.596 23.133 1.00 66.94 273 THR A C 1
ATOM 2132 O O . THR A 1 273 ? 3.820 -9.658 23.043 1.00 66.94 273 THR A O 1
ATOM 2135 N N . ARG A 1 274 ? 3.198 -11.738 22.468 1.00 70.94 274 ARG A N 1
ATOM 2136 C CA . ARG A 1 274 ? 4.034 -11.857 21.275 1.00 70.94 274 ARG A CA 1
ATOM 2137 C C . ARG A 1 274 ? 3.099 -12.126 20.109 1.00 70.94 274 ARG A C 1
ATOM 2139 O O . ARG A 1 274 ? 2.333 -13.087 20.154 1.00 70.94 274 ARG A O 1
ATOM 2146 N N . HIS A 1 275 ? 3.111 -11.242 19.120 1.00 73.69 275 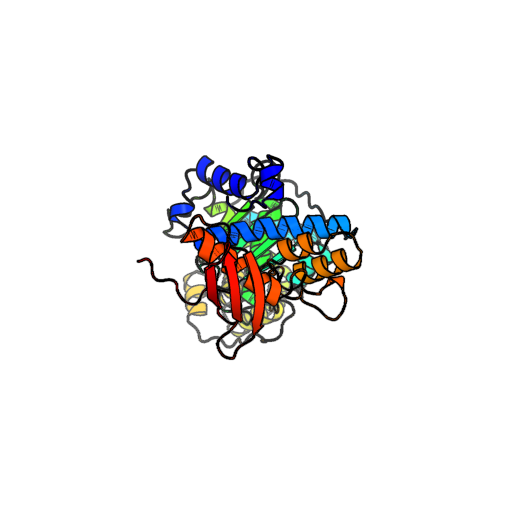HIS A N 1
ATOM 2147 C CA . HIS A 1 275 ? 2.425 -11.502 17.862 1.00 73.69 275 HIS A CA 1
ATOM 2148 C C . HIS A 1 275 ? 3.132 -12.652 17.141 1.00 73.69 275 HIS A C 1
ATOM 2150 O O . HIS A 1 275 ? 4.359 -12.772 17.206 1.00 73.69 275 HIS A O 1
ATOM 2156 N N . GLU A 1 276 ? 2.354 -13.507 16.481 1.00 77.12 276 GLU A N 1
ATOM 2157 C CA . GLU A 1 276 ? 2.906 -14.503 15.566 1.00 77.12 276 GLU A CA 1
ATOM 2158 C C . GLU A 1 276 ? 3.660 -13.775 14.455 1.00 77.12 276 GLU A C 1
ATOM 2160 O O . GLU A 1 276 ? 3.226 -12.720 14.005 1.00 77.12 276 GLU A O 1
ATOM 2165 N N . ARG A 1 277 ? 4.827 -14.285 14.055 1.00 73.38 277 ARG A N 1
ATOM 2166 C CA . ARG A 1 277 ? 5.618 -13.649 12.988 1.00 73.38 277 ARG A CA 1
ATOM 2167 C C . ARG A 1 277 ? 5.040 -13.920 11.605 1.00 73.38 277 ARG A C 1
ATOM 2169 O O . ARG A 1 277 ? 5.222 -13.106 10.709 1.00 73.38 277 ARG A O 1
ATOM 2176 N N . ASP A 1 278 ? 4.365 -15.054 11.465 1.00 79.62 278 ASP A N 1
ATOM 2177 C CA . ASP A 1 278 ? 3.711 -15.479 10.240 1.00 79.62 278 ASP A CA 1
ATOM 2178 C C . ASP A 1 278 ? 2.259 -14.990 10.252 1.00 79.62 278 ASP A C 1
ATOM 2180 O O . ASP A 1 278 ? 1.484 -15.320 11.149 1.00 79.62 278 ASP A O 1
ATOM 2184 N N . HIS A 1 279 ? 1.916 -14.125 9.303 1.00 88.31 279 HIS A N 1
ATOM 2185 C CA . HIS A 1 279 ? 0.569 -13.600 9.125 1.00 88.31 279 HIS A CA 1
ATOM 2186 C C . HIS A 1 279 ? 0.391 -13.185 7.668 1.00 88.31 279 HIS A C 1
ATOM 2188 O O . HIS A 1 279 ? 1.295 -12.605 7.074 1.00 88.31 279 HIS A O 1
ATOM 2194 N N . ALA A 1 280 ? -0.815 -13.333 7.122 1.00 88.00 280 ALA A N 1
ATOM 2195 C CA . ALA A 1 280 ? -1.145 -12.968 5.737 1.00 88.00 280 ALA A CA 1
ATOM 2196 C C . ALA A 1 280 ? -0.980 -11.467 5.386 1.00 88.00 280 ALA A C 1
ATOM 2198 O O . ALA A 1 280 ? -1.173 -11.075 4.242 1.00 88.00 280 ALA A O 1
ATOM 2199 N N . ASP A 1 281 ? -0.636 -10.622 6.363 1.00 89.69 281 ASP A N 1
ATOM 2200 C CA . ASP A 1 281 ? -0.350 -9.191 6.163 1.00 89.69 281 ASP A CA 1
ATOM 2201 C C . ASP A 1 281 ? 1.118 -8.837 6.447 1.00 89.69 281 ASP A C 1
ATOM 2203 O O . ASP A 1 281 ? 1.493 -7.661 6.426 1.00 89.69 281 ASP A O 1
ATOM 2207 N N . ALA A 1 282 ? 1.962 -9.837 6.715 1.00 85.06 282 ALA A N 1
ATOM 2208 C CA . ALA A 1 282 ? 3.402 -9.669 6.674 1.00 85.06 282 ALA A CA 1
ATOM 2209 C C . ALA A 1 282 ? 3.792 -9.462 5.206 1.00 85.06 282 ALA A C 1
ATOM 2211 O O . ALA A 1 282 ? 3.727 -10.373 4.387 1.00 85.06 282 ALA A O 1
ATOM 2212 N N . ALA A 1 283 ? 4.128 -8.224 4.842 1.00 71.44 283 ALA A N 1
ATOM 2213 C CA . ALA A 1 283 ? 4.519 -7.913 3.475 1.00 71.44 283 ALA A CA 1
ATOM 2214 C C . ALA A 1 283 ? 5.831 -8.642 3.137 1.00 71.44 283 ALA A C 1
ATOM 2216 O O . ALA A 1 283 ? 6.858 -8.365 3.751 1.00 71.44 283 ALA A O 1
ATOM 2217 N N . GLU A 1 284 ? 5.799 -9.549 2.161 1.00 66.44 284 GLU A N 1
ATOM 2218 C CA . GLU A 1 284 ? 6.981 -10.324 1.750 1.00 66.44 284 GLU A CA 1
ATOM 2219 C C . GLU A 1 284 ? 7.821 -9.608 0.681 1.00 66.44 284 GLU A C 1
ATOM 2221 O O . GLU A 1 284 ? 9.044 -9.733 0.649 1.00 66.44 284 GLU A O 1
ATOM 2226 N N . ALA A 1 285 ? 7.176 -8.832 -0.198 1.00 73.75 285 ALA A N 1
ATOM 2227 C CA . ALA A 1 285 ? 7.837 -8.095 -1.271 1.00 73.75 285 ALA A CA 1
ATOM 2228 C C . ALA A 1 285 ? 7.886 -6.593 -0.966 1.00 73.75 285 ALA A C 1
ATOM 2230 O O . ALA A 1 285 ? 6.860 -5.959 -0.709 1.00 73.75 285 ALA A O 1
ATOM 2231 N N . HIS A 1 286 ? 9.083 -6.010 -1.049 1.00 81.88 286 HIS A N 1
ATOM 2232 C CA . HIS A 1 286 ? 9.315 -4.583 -0.832 1.00 81.88 286 HIS A CA 1
ATOM 2233 C C . HIS A 1 286 ? 9.848 -3.913 -2.102 1.00 81.88 286 HIS A C 1
ATOM 2235 O O . HIS A 1 286 ? 10.660 -4.479 -2.832 1.00 81.88 286 HIS A O 1
ATOM 2241 N N . GLY A 1 287 ? 9.417 -2.676 -2.339 1.00 85.75 287 GLY A N 1
ATOM 2242 C CA . GLY A 1 287 ? 9.793 -1.857 -3.486 1.00 85.75 287 GLY A CA 1
ATOM 2243 C C . GLY A 1 287 ? 8.691 -1.752 -4.542 1.00 85.75 287 GLY A C 1
ATOM 2244 O O . GLY A 1 287 ? 7.916 -2.675 -4.774 1.00 85.75 287 GLY A O 1
ATOM 2245 N N . PHE A 1 288 ? 8.641 -0.608 -5.230 1.00 86.31 288 PHE A N 1
ATOM 2246 C CA . PHE A 1 288 ? 7.579 -0.310 -6.200 1.00 86.31 288 PHE A CA 1
ATOM 2247 C C . PHE A 1 288 ? 7.513 -1.264 -7.395 1.00 86.31 288 PHE A C 1
ATOM 2249 O O . PHE A 1 288 ? 6.451 -1.469 -7.974 1.00 86.31 288 PHE A O 1
ATOM 2256 N N . ARG A 1 289 ? 8.670 -1.804 -7.784 1.00 88.06 289 ARG A N 1
ATOM 2257 C CA . ARG A 1 289 ? 8.878 -2.657 -8.964 1.00 88.06 289 ARG A CA 1
ATOM 2258 C C . ARG A 1 289 ? 9.215 -4.087 -8.549 1.00 88.06 289 ARG A C 1
ATOM 2260 O O . ARG A 1 289 ? 9.990 -4.765 -9.211 1.00 88.06 289 ARG A O 1
ATOM 2267 N N . ALA A 1 290 ? 8.686 -4.499 -7.402 1.00 82.75 290 ALA A N 1
ATOM 2268 C CA . ALA A 1 290 ? 8.689 -5.873 -6.935 1.00 82.75 290 ALA A CA 1
ATOM 2269 C C . ALA A 1 290 ? 7.262 -6.443 -7.005 1.00 82.75 290 ALA A C 1
ATOM 2271 O O . ALA A 1 290 ? 6.287 -5.711 -7.201 1.00 82.75 290 ALA A O 1
ATOM 2272 N N . GLY A 1 291 ? 7.138 -7.763 -6.855 1.00 86.50 291 GLY A N 1
ATOM 2273 C CA . GLY A 1 291 ? 5.847 -8.443 -6.756 1.00 86.50 291 GLY A CA 1
ATOM 2274 C C . GLY A 1 291 ? 4.930 -8.191 -7.958 1.00 86.50 291 GLY A C 1
ATOM 2275 O O . GLY A 1 291 ? 5.266 -8.522 -9.098 1.00 86.50 291 GLY A O 1
ATOM 2276 N N . ARG A 1 292 ? 3.752 -7.608 -7.698 1.00 89.31 292 ARG A N 1
ATOM 2277 C CA . ARG A 1 292 ? 2.644 -7.521 -8.661 1.00 89.31 292 ARG A CA 1
ATOM 2278 C C . ARG A 1 292 ? 2.962 -6.692 -9.906 1.00 89.31 292 ARG A C 1
ATOM 2280 O O . ARG A 1 292 ? 2.596 -7.118 -10.997 1.00 89.31 292 ARG A O 1
ATOM 2287 N N . LEU A 1 293 ? 3.646 -5.548 -9.785 1.00 92.81 293 LEU A N 1
ATOM 2288 C CA . LEU A 1 293 ? 3.998 -4.740 -10.965 1.00 92.81 293 LEU A CA 1
ATOM 2289 C C . LEU A 1 293 ? 4.925 -5.522 -11.906 1.00 92.81 293 LEU A C 1
ATOM 2291 O O . LEU A 1 293 ? 4.711 -5.529 -13.118 1.00 92.81 293 LEU A O 1
ATOM 2295 N N . THR A 1 294 ? 5.911 -6.230 -11.353 1.00 93.94 294 THR A N 1
ATOM 2296 C CA . THR A 1 294 ? 6.801 -7.106 -12.124 1.00 93.94 294 THR A CA 1
ATOM 2297 C C . THR A 1 294 ? 6.021 -8.220 -12.797 1.00 93.94 294 THR A C 1
ATOM 2299 O O . THR A 1 294 ? 6.128 -8.377 -14.009 1.00 93.94 294 THR A O 1
ATOM 2302 N N . ALA A 1 295 ? 5.173 -8.930 -12.052 1.00 92.88 295 ALA A N 1
ATOM 2303 C CA . ALA A 1 295 ? 4.353 -10.005 -12.603 1.00 92.88 295 ALA A CA 1
ATOM 2304 C C . ALA A 1 295 ? 3.463 -9.526 -13.765 1.00 92.88 295 ALA A C 1
ATOM 2306 O O . ALA A 1 295 ? 3.448 -10.154 -14.824 1.00 92.88 295 ALA A O 1
ATOM 2307 N N . LEU A 1 296 ? 2.783 -8.384 -13.609 1.00 94.81 296 LEU A N 1
ATOM 2308 C CA . LEU A 1 296 ? 1.959 -7.785 -14.664 1.00 94.81 296 LEU A CA 1
ATOM 2309 C C . LEU A 1 296 ? 2.793 -7.372 -15.877 1.00 94.81 296 LEU A C 1
ATOM 2311 O O . LEU A 1 296 ? 2.393 -7.631 -17.008 1.00 94.81 296 LEU A O 1
ATOM 2315 N N . THR A 1 297 ? 3.965 -6.773 -15.655 1.00 96.06 297 THR A N 1
ATOM 2316 C CA . THR A 1 297 ? 4.843 -6.327 -16.746 1.00 96.06 297 THR A CA 1
ATOM 2317 C C . THR A 1 297 ? 5.337 -7.512 -17.572 1.00 96.06 297 THR A C 1
ATOM 2319 O O . THR A 1 297 ? 5.247 -7.494 -18.797 1.00 96.06 297 THR A O 1
ATOM 2322 N N . ILE A 1 298 ? 5.809 -8.572 -16.910 1.00 95.31 298 ILE A N 1
ATOM 2323 C CA . ILE A 1 298 ? 6.274 -9.788 -17.588 1.00 95.31 298 ILE A CA 1
ATOM 2324 C C . ILE A 1 298 ? 5.118 -10.488 -18.309 1.00 95.31 298 ILE A C 1
ATOM 2326 O O . ILE A 1 298 ? 5.284 -10.931 -19.443 1.00 95.31 298 ILE A O 1
ATOM 2330 N N . THR A 1 299 ? 3.932 -10.539 -17.698 1.00 95.31 299 THR A N 1
ATOM 2331 C CA . THR A 1 299 ? 2.734 -11.119 -18.325 1.00 95.31 299 THR A CA 1
ATOM 2332 C C . THR A 1 299 ? 2.330 -10.342 -19.580 1.00 95.31 299 THR A C 1
ATOM 2334 O O . THR A 1 299 ? 2.103 -10.946 -20.626 1.00 95.31 299 THR A O 1
ATOM 2337 N N . ALA A 1 300 ? 2.299 -9.008 -19.514 1.00 96.12 300 ALA A N 1
ATOM 2338 C CA . ALA A 1 300 ? 1.983 -8.148 -20.653 1.00 96.12 300 ALA A CA 1
ATOM 2339 C C . ALA A 1 300 ? 3.004 -8.281 -21.789 1.00 96.12 300 ALA A C 1
ATOM 2341 O O . ALA A 1 300 ? 2.610 -8.343 -22.953 1.00 96.12 300 ALA A O 1
ATOM 2342 N N . LEU A 1 301 ? 4.296 -8.378 -21.461 1.00 95.94 301 LEU A N 1
ATOM 2343 C CA . LEU A 1 301 ? 5.357 -8.595 -22.444 1.00 95.94 301 LEU A CA 1
ATOM 2344 C C . LEU A 1 301 ? 5.195 -9.945 -23.153 1.00 95.94 301 LEU A C 1
ATOM 2346 O O . LEU A 1 301 ? 5.175 -9.995 -24.380 1.00 95.94 301 LEU A O 1
ATOM 2350 N N . LYS A 1 302 ? 5.010 -11.034 -22.394 1.00 93.94 302 LYS A N 1
ATOM 2351 C CA . LYS A 1 302 ? 4.798 -12.381 -22.955 1.00 93.94 302 LYS A CA 1
ATOM 2352 C C . LYS A 1 302 ? 3.520 -12.470 -23.794 1.00 93.94 302 LYS A C 1
ATOM 2354 O O . LYS A 1 302 ? 3.475 -13.212 -24.769 1.00 93.94 302 LYS A O 1
ATOM 2359 N N . ALA A 1 303 ? 2.499 -11.686 -23.451 1.00 94.19 303 ALA A N 1
ATOM 2360 C CA . ALA A 1 303 ? 1.263 -11.565 -24.218 1.00 94.19 303 ALA A CA 1
ATOM 2361 C C . ALA A 1 303 ? 1.364 -10.613 -25.431 1.00 94.19 303 ALA A C 1
ATOM 2363 O O . ALA A 1 303 ? 0.366 -10.412 -26.123 1.00 94.19 303 ALA A O 1
ATOM 2364 N N . GLY A 1 304 ? 2.526 -9.993 -25.682 1.00 94.88 304 GLY A N 1
ATOM 2365 C CA . GLY A 1 304 ? 2.732 -9.047 -26.785 1.00 94.88 304 GLY A CA 1
ATOM 2366 C C . GLY A 1 304 ? 1.957 -7.732 -26.645 1.00 94.88 304 GLY A C 1
ATOM 2367 O O . GLY A 1 304 ? 1.720 -7.051 -27.639 1.00 94.88 304 GLY A O 1
ATOM 2368 N N . LYS A 1 305 ? 1.523 -7.378 -25.428 1.00 96.25 305 LYS A N 1
ATOM 2369 C CA . LYS A 1 305 ? 0.775 -6.141 -25.135 1.00 96.25 305 LYS A CA 1
ATOM 2370 C C . LYS A 1 305 ? 1.683 -4.924 -24.972 1.00 96.25 305 LYS A C 1
ATOM 2372 O O . LYS A 1 305 ? 1.246 -3.800 -25.201 1.00 96.25 305 LYS A O 1
ATOM 2377 N N . ILE A 1 306 ? 2.934 -5.164 -24.594 1.00 96.00 306 ILE A N 1
ATOM 2378 C CA . ILE A 1 306 ? 4.006 -4.171 -24.525 1.00 96.00 306 ILE A CA 1
ATOM 2379 C C . ILE A 1 306 ? 5.261 -4.738 -25.179 1.00 96.00 306 ILE A C 1
ATOM 2381 O O . ILE A 1 306 ? 5.436 -5.957 -25.240 1.00 96.00 306 ILE A O 1
ATOM 2385 N N . ASP A 1 307 ? 6.151 -3.858 -25.627 1.00 94.69 307 ASP A N 1
ATOM 2386 C CA . ASP A 1 307 ? 7.468 -4.257 -26.109 1.00 94.69 307 ASP A CA 1
ATOM 2387 C C . ASP A 1 307 ? 8.508 -4.340 -24.971 1.00 94.69 307 ASP A C 1
ATOM 2389 O O . ASP A 1 307 ? 8.279 -3.938 -23.821 1.00 94.69 307 ASP A O 1
ATOM 2393 N N . ALA A 1 308 ? 9.680 -4.889 -25.296 1.00 93.44 308 ALA A N 1
ATOM 2394 C CA . ALA A 1 308 ? 10.768 -5.075 -24.340 1.00 93.44 308 ALA A CA 1
ATOM 2395 C C . ALA A 1 308 ? 11.363 -3.749 -23.828 1.00 93.44 308 ALA A C 1
ATOM 2397 O O . ALA A 1 308 ? 11.897 -3.713 -22.720 1.00 93.44 308 ALA A O 1
ATOM 2398 N N . VAL A 1 309 ? 11.273 -2.654 -24.592 1.00 93.25 309 VAL A N 1
ATOM 2399 C CA . VAL A 1 309 ? 11.749 -1.327 -24.171 1.00 93.25 309 VAL A CA 1
ATOM 2400 C C . VAL A 1 309 ? 10.796 -0.758 -23.118 1.00 93.25 309 VAL A C 1
ATOM 2402 O O . VAL A 1 309 ? 11.254 -0.337 -22.053 1.00 93.25 309 VAL A O 1
ATOM 2405 N N . SER A 1 310 ? 9.483 -0.817 -23.351 1.00 93.56 310 SER A N 1
ATOM 2406 C CA . SER A 1 310 ? 8.461 -0.411 -22.383 1.00 93.56 310 SER A CA 1
ATOM 2407 C C . SER A 1 310 ? 8.561 -1.218 -21.089 1.00 93.56 310 SER A C 1
ATOM 2409 O O . SER A 1 310 ? 8.580 -0.634 -20.004 1.00 93.56 310 SER A O 1
ATOM 2411 N N . ALA A 1 311 ? 8.712 -2.545 -21.175 1.00 94.94 311 ALA A N 1
ATOM 2412 C CA . ALA A 1 311 ? 8.876 -3.404 -19.999 1.00 94.94 311 ALA A CA 1
ATOM 2413 C C . ALA A 1 311 ? 10.087 -2.990 -19.140 1.00 94.94 311 ALA A C 1
ATOM 2415 O O . ALA A 1 311 ? 9.997 -2.875 -17.915 1.00 94.94 311 ALA A O 1
ATOM 2416 N N . ARG A 1 312 ? 11.218 -2.695 -19.791 1.00 94.38 312 ARG A N 1
ATOM 2417 C CA . ARG A 1 312 ? 12.450 -2.224 -19.143 1.00 94.38 312 ARG A CA 1
ATOM 2418 C C . ARG A 1 312 ? 12.308 -0.842 -18.531 1.00 94.38 312 ARG A C 1
ATOM 2420 O O . ARG A 1 312 ? 12.806 -0.621 -17.432 1.00 94.38 312 ARG A O 1
ATOM 2427 N N . SER A 1 313 ? 11.602 0.058 -19.207 1.00 92.25 313 SER A N 1
ATOM 2428 C CA . SER A 1 313 ? 11.289 1.394 -18.699 1.00 92.25 313 SER A CA 1
ATOM 2429 C C . SER A 1 313 ? 10.457 1.320 -17.412 1.00 92.25 313 SER A C 1
ATOM 2431 O O . SER A 1 313 ? 10.837 1.901 -16.391 1.00 92.25 313 SER A O 1
ATOM 2433 N N . ILE A 1 314 ? 9.384 0.517 -17.411 1.00 92.81 314 ILE A N 1
ATOM 2434 C CA . ILE A 1 314 ? 8.506 0.304 -16.247 1.00 92.81 314 ILE A CA 1
ATOM 2435 C C . ILE A 1 314 ? 9.300 -0.264 -15.063 1.00 92.81 314 ILE A C 1
ATOM 2437 O O . ILE A 1 314 ? 9.245 0.283 -13.956 1.00 92.81 314 ILE A O 1
ATOM 2441 N N . LEU A 1 315 ? 10.082 -1.324 -15.297 1.00 93.69 315 LEU A N 1
ATOM 2442 C CA . LEU A 1 315 ? 10.854 -2.010 -14.254 1.00 93.69 315 LEU A CA 1
ATOM 2443 C C . LEU A 1 315 ? 12.202 -1.351 -13.935 1.00 93.69 315 LEU A C 1
ATOM 2445 O O . LEU A 1 315 ? 12.878 -1.785 -13.006 1.00 93.69 315 LEU A O 1
ATOM 2449 N N . ARG A 1 316 ? 12.574 -0.280 -14.647 1.00 92.62 316 ARG A N 1
ATOM 2450 C CA . ARG A 1 316 ? 13.892 0.375 -14.565 1.00 92.62 316 ARG A CA 1
ATOM 2451 C C . ARG A 1 316 ? 15.061 -0.608 -14.682 1.00 92.62 316 ARG A C 1
ATOM 2453 O O . ARG A 1 316 ? 16.058 -0.490 -13.975 1.00 92.62 316 ARG A O 1
ATOM 2460 N N . VAL A 1 317 ? 14.940 -1.569 -15.593 1.00 91.94 317 VAL A N 1
ATOM 2461 C CA . VAL A 1 317 ? 16.010 -2.527 -15.892 1.00 91.94 317 VAL A CA 1
ATOM 2462 C C . VAL A 1 317 ? 16.838 -1.987 -17.063 1.00 91.94 317 VAL A C 1
ATOM 2464 O O . VAL A 1 317 ? 16.258 -1.687 -18.110 1.00 91.94 317 VAL A O 1
ATOM 2467 N N . PRO A 1 318 ? 18.175 -1.871 -16.944 1.00 90.31 318 PRO A N 1
ATOM 2468 C CA . PRO A 1 318 ? 19.031 -1.451 -18.052 1.00 90.31 318 PRO A CA 1
ATOM 2469 C C . PRO A 1 318 ? 18.850 -2.328 -19.296 1.00 90.31 318 PRO A C 1
ATOM 2471 O O . PRO A 1 318 ? 18.616 -3.530 -19.188 1.00 90.31 318 PRO A O 1
ATOM 2474 N N . MET A 1 319 ? 19.019 -1.756 -20.492 1.00 90.38 319 MET A N 1
ATOM 2475 C CA . MET A 1 319 ? 18.895 -2.493 -21.765 1.00 90.38 319 MET A CA 1
ATOM 2476 C C . MET A 1 319 ? 19.903 -3.646 -21.910 1.00 90.38 319 MET A C 1
ATOM 2478 O O . MET A 1 319 ? 19.689 -4.553 -22.713 1.00 90.38 319 MET A O 1
ATOM 2482 N N . SER A 1 320 ? 20.990 -3.603 -21.139 1.00 88.06 320 SER A N 1
ATOM 2483 C CA . SER A 1 320 ? 22.075 -4.585 -21.111 1.00 88.06 320 SER A CA 1
ATOM 2484 C C . SER A 1 320 ? 21.886 -5.735 -20.126 1.00 88.06 320 SER A C 1
ATOM 2486 O O . SER A 1 320 ? 22.666 -6.685 -20.150 1.00 88.06 320 SER A O 1
ATOM 2488 N N . GLU A 1 321 ? 20.886 -5.657 -19.253 1.00 90.06 321 GLU A N 1
ATOM 2489 C CA . GLU A 1 321 ? 20.604 -6.690 -18.255 1.00 90.06 321 GLU A CA 1
ATOM 2490 C C . GLU A 1 321 ? 19.373 -7.499 -18.677 1.00 90.06 321 GLU A C 1
ATOM 2492 O O . GLU A 1 321 ? 18.546 -6.993 -19.429 1.00 90.06 321 GLU A O 1
ATOM 2497 N N . PRO A 1 322 ? 19.205 -8.762 -18.276 1.00 91.94 322 PRO A N 1
ATOM 2498 C CA . PRO A 1 322 ? 17.964 -9.487 -18.537 1.00 91.94 322 PRO A CA 1
ATOM 2499 C C . PRO A 1 322 ? 16.806 -8.907 -17.710 1.00 91.94 322 PRO A C 1
ATOM 2501 O O . PRO A 1 322 ? 17.008 -8.362 -16.624 1.00 91.94 322 PRO A O 1
ATOM 2504 N N . LEU A 1 323 ? 15.580 -9.014 -18.223 1.00 92.69 323 LEU A N 1
ATOM 2505 C CA . LEU A 1 323 ? 14.380 -8.771 -17.418 1.00 92.69 323 LEU A CA 1
ATOM 2506 C C . LEU A 1 323 ? 14.211 -9.892 -16.371 1.00 92.69 323 LEU A C 1
ATOM 2508 O O . LEU A 1 323 ? 14.644 -11.017 -16.616 1.00 92.69 323 LEU A O 1
ATOM 2512 N N . PRO A 1 324 ? 13.588 -9.616 -15.209 1.00 90.69 324 PRO A N 1
ATOM 2513 C CA . PRO A 1 324 ? 13.370 -10.631 -14.179 1.00 90.69 324 PRO A CA 1
ATOM 2514 C C . PRO A 1 324 ? 12.415 -11.740 -14.655 1.00 90.69 324 PRO A C 1
ATOM 2516 O O . PRO A 1 324 ? 11.406 -11.457 -15.301 1.00 90.69 324 PRO A O 1
ATOM 2519 N N . GLY A 1 325 ? 12.700 -12.986 -14.266 1.00 84.38 325 GLY A N 1
ATOM 2520 C CA . GLY A 1 325 ? 11.882 -14.170 -14.557 1.00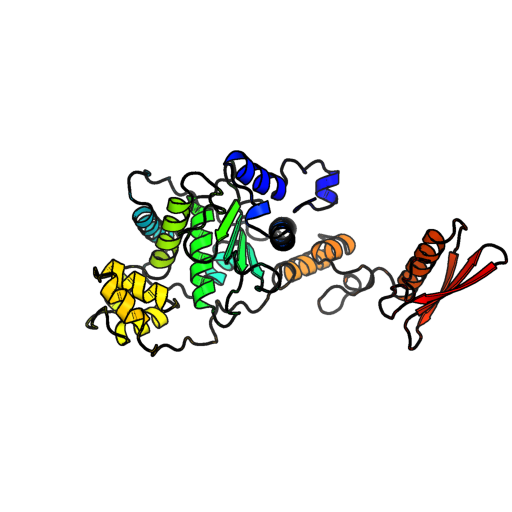 84.38 325 GLY A CA 1
ATOM 2521 C C . GLY A 1 325 ? 12.616 -15.232 -15.380 1.00 84.38 325 GLY A C 1
ATOM 2522 O O . GLY A 1 325 ? 13.718 -15.006 -15.878 1.00 84.38 325 GLY A O 1
ATOM 2523 N N . ASP A 1 326 ? 11.986 -16.397 -15.526 1.00 77.88 326 ASP A N 1
ATOM 2524 C CA . ASP A 1 326 ? 12.584 -17.535 -16.221 1.00 77.88 326 ASP A CA 1
ATOM 2525 C C . ASP A 1 326 ? 12.269 -17.516 -17.724 1.00 77.88 326 ASP A C 1
ATOM 2527 O O . ASP A 1 326 ? 11.098 -17.486 -18.120 1.00 77.88 326 ASP A O 1
ATOM 2531 N N . GLY A 1 327 ? 13.343 -17.569 -18.524 1.00 67.50 327 GLY A N 1
ATOM 2532 C CA . GLY A 1 327 ? 13.413 -18.075 -19.901 1.00 67.50 327 GLY A CA 1
ATOM 2533 C C . GLY A 1 327 ? 12.512 -17.418 -20.958 1.00 67.50 327 GLY A C 1
ATOM 2534 O O . GLY A 1 327 ? 11.289 -17.491 -20.896 1.00 67.50 327 GLY A O 1
ATOM 2535 N N . GLY A 1 328 ? 13.135 -16.862 -22.000 1.00 79.94 328 GLY A N 1
ATOM 2536 C CA . GLY A 1 328 ? 12.470 -16.385 -23.218 1.00 79.94 328 GLY A CA 1
ATOM 2537 C C . GLY A 1 328 ? 13.340 -15.366 -23.965 1.00 79.94 328 GLY A C 1
ATOM 2538 O O . GLY A 1 328 ? 14.022 -14.574 -23.306 1.00 79.94 328 GLY A O 1
ATOM 2539 N N . PRO A 1 329 ? 13.377 -15.365 -25.312 1.00 85.88 329 PRO A N 1
ATOM 2540 C CA . PRO A 1 329 ? 14.125 -14.360 -26.073 1.00 85.88 329 PRO A CA 1
ATOM 2541 C C . PRO A 1 329 ? 13.662 -12.925 -25.768 1.00 85.88 329 PRO A C 1
ATOM 2543 O O . PRO A 1 329 ? 14.470 -12.004 -25.810 1.00 85.88 329 PRO A O 1
ATOM 2546 N N . GLU A 1 330 ? 12.397 -12.732 -25.392 1.00 88.25 330 GLU A N 1
ATOM 2547 C CA . GLU A 1 330 ? 11.820 -11.444 -25.003 1.00 88.25 330 GLU A CA 1
ATOM 2548 C C . GLU A 1 330 ? 12.366 -10.886 -23.677 1.00 88.25 330 GLU A C 1
ATOM 2550 O O . GLU A 1 330 ? 12.324 -9.676 -23.457 1.00 88.25 330 GLU A O 1
ATOM 2555 N N . LEU A 1 331 ? 12.909 -11.743 -22.804 1.00 90.50 331 LEU A N 1
ATOM 2556 C CA . LEU A 1 331 ? 13.509 -11.342 -21.524 1.00 90.50 331 LEU A CA 1
ATOM 2557 C C . LEU A 1 331 ? 15.017 -11.081 -21.631 1.00 90.50 331 LEU A C 1
ATOM 2559 O O . LEU A 1 331 ? 15.622 -10.536 -20.702 1.00 90.50 331 LEU A O 1
ATOM 2563 N N . ALA A 1 332 ? 15.634 -11.453 -22.756 1.00 90.69 332 ALA A N 1
ATOM 2564 C CA . ALA A 1 332 ? 17.062 -11.292 -22.976 1.00 90.69 332 ALA A CA 1
ATOM 2565 C C . ALA A 1 332 ? 17.476 -9.804 -23.020 1.00 90.69 332 ALA A C 1
ATOM 2567 O O . ALA A 1 332 ? 16.656 -8.926 -23.327 1.00 90.69 332 ALA A O 1
ATOM 2568 N N . PRO A 1 333 ? 18.748 -9.483 -22.716 1.00 91.31 333 PRO A N 1
ATOM 2569 C CA . PRO A 1 333 ? 19.304 -8.155 -22.961 1.00 91.31 333 PRO A CA 1
ATOM 2570 C C . PRO A 1 333 ? 19.062 -7.700 -24.404 1.00 91.31 333 PRO A C 1
ATOM 2572 O O . PRO A 1 333 ? 19.297 -8.455 -25.345 1.00 91.31 333 PRO A O 1
ATOM 2575 N N . LEU A 1 334 ? 18.638 -6.448 -24.582 1.00 90.56 334 LEU A N 1
ATOM 2576 C CA . LEU A 1 334 ? 18.489 -5.848 -25.914 1.00 90.56 334 LEU A CA 1
ATOM 2577 C C . LEU A 1 334 ? 19.836 -5.396 -26.489 1.00 90.56 334 LEU A C 1
ATOM 2579 O O . LEU A 1 334 ? 19.995 -5.286 -27.703 1.00 90.56 334 LEU A O 1
ATOM 2583 N N . ILE A 1 335 ? 20.807 -5.120 -25.615 1.00 90.12 335 ILE A N 1
ATOM 2584 C CA . ILE A 1 335 ? 22.160 -4.698 -25.977 1.00 90.12 335 ILE A CA 1
ATOM 2585 C C . ILE A 1 335 ? 23.146 -5.633 -25.275 1.00 90.12 335 ILE A C 1
ATOM 2587 O O . ILE A 1 335 ? 23.027 -5.877 -24.077 1.00 90.12 335 ILE A O 1
ATOM 2591 N N . SER A 1 336 ? 24.132 -6.164 -26.000 1.00 87.94 336 SER A N 1
ATOM 2592 C CA . SER A 1 336 ? 25.199 -6.954 -25.376 1.00 87.94 336 SER A CA 1
ATOM 2593 C C . SER A 1 336 ? 26.092 -6.068 -24.499 1.00 87.94 336 SER A C 1
ATOM 2595 O O . SER A 1 336 ? 26.274 -4.882 -24.781 1.00 87.94 336 SER A O 1
ATOM 2597 N N . LYS A 1 337 ? 26.706 -6.639 -23.454 1.00 87.00 337 LYS A N 1
ATOM 2598 C CA . LYS A 1 337 ? 27.675 -5.902 -22.620 1.00 87.00 337 LYS A CA 1
ATOM 2599 C C . LYS A 1 337 ? 28.860 -5.376 -23.439 1.00 87.00 337 LYS A C 1
ATOM 2601 O O . LYS A 1 337 ? 29.289 -4.253 -23.218 1.00 87.00 337 LYS A O 1
ATOM 2606 N N . GLU A 1 338 ? 29.288 -6.121 -24.459 1.00 88.69 338 GLU A N 1
ATOM 2607 C CA . GLU A 1 338 ? 30.296 -5.677 -25.432 1.00 88.69 338 GLU A CA 1
ATOM 2608 C C . GLU A 1 338 ? 29.874 -4.382 -26.143 1.00 88.69 338 GLU A C 1
ATOM 2610 O O . GLU A 1 338 ? 30.614 -3.401 -26.162 1.00 88.69 338 GLU A O 1
ATOM 2615 N N . ARG A 1 339 ? 28.648 -4.340 -26.678 1.00 88.12 339 ARG A N 1
ATOM 2616 C CA . ARG A 1 339 ? 28.138 -3.165 -27.391 1.00 88.12 339 ARG A CA 1
ATOM 2617 C C . ARG A 1 339 ? 27.906 -1.977 -26.456 1.00 88.12 339 ARG A C 1
ATOM 2619 O O . ARG A 1 339 ? 28.106 -0.837 -26.870 1.00 88.12 339 ARG A O 1
ATOM 2626 N N . LEU A 1 340 ? 27.510 -2.233 -25.208 1.00 88.56 340 LEU A N 1
ATOM 2627 C CA . LEU A 1 340 ? 27.413 -1.192 -24.185 1.00 88.56 340 LEU A CA 1
ATOM 2628 C C . LEU A 1 340 ? 28.793 -0.606 -23.849 1.00 88.56 340 LEU A C 1
ATOM 2630 O O . LEU A 1 340 ? 28.930 0.614 -23.803 1.00 88.56 340 LEU A O 1
ATOM 2634 N N . ALA A 1 341 ? 29.811 -1.454 -23.672 1.00 88.56 341 ALA A N 1
ATOM 2635 C CA . ALA A 1 341 ? 31.189 -1.028 -23.437 1.00 88.56 341 ALA A CA 1
ATOM 2636 C C . ALA A 1 341 ? 31.708 -0.155 -24.591 1.00 88.56 341 ALA A C 1
ATOM 2638 O O . ALA A 1 341 ? 32.197 0.949 -24.362 1.00 88.56 341 ALA A O 1
ATOM 2639 N N . CYS A 1 342 ? 31.508 -0.595 -25.836 1.00 90.56 342 CYS A N 1
ATOM 2640 C CA . CYS A 1 342 ? 31.786 0.197 -27.034 1.00 90.56 342 CYS A CA 1
ATOM 2641 C C . CYS A 1 342 ? 31.151 1.598 -26.981 1.00 90.56 342 CYS A C 1
ATOM 2643 O O . CYS A 1 342 ? 31.846 2.604 -27.126 1.00 90.56 342 CYS A O 1
ATOM 2645 N N . TYR A 1 343 ? 29.845 1.671 -26.705 1.00 88.69 343 TYR A N 1
ATOM 2646 C CA . TYR A 1 343 ? 29.110 2.936 -26.638 1.00 88.69 343 TYR A CA 1
ATOM 2647 C C . TYR A 1 343 ? 29.625 3.869 -25.529 1.00 88.69 343 TYR A C 1
ATOM 2649 O O . TYR A 1 343 ? 29.829 5.059 -25.768 1.00 88.69 343 TYR A O 1
ATOM 2657 N N . HIS A 1 344 ? 29.871 3.348 -24.323 1.00 89.06 344 HIS A N 1
ATOM 2658 C CA . HIS A 1 344 ? 30.386 4.150 -23.210 1.00 89.06 344 HIS A CA 1
ATOM 2659 C C . HIS A 1 344 ? 31.811 4.653 -23.457 1.00 89.06 344 HIS A C 1
ATOM 2661 O O . HIS A 1 344 ? 32.108 5.800 -23.126 1.00 89.06 344 HIS A O 1
ATOM 2667 N N . ALA A 1 345 ? 32.673 3.850 -24.081 1.00 88.06 345 ALA A N 1
ATOM 2668 C CA . ALA A 1 345 ? 34.020 4.280 -24.435 1.00 88.06 345 ALA A CA 1
ATOM 2669 C C . ALA A 1 345 ? 34.015 5.389 -25.503 1.00 88.06 345 ALA A C 1
ATOM 2671 O O . ALA A 1 345 ? 34.742 6.376 -25.372 1.00 88.06 345 ALA A O 1
ATOM 2672 N N . GLU A 1 346 ? 33.154 5.275 -26.523 1.00 89.69 346 GLU A N 1
ATOM 2673 C CA . GLU A 1 346 ? 32.965 6.328 -27.530 1.00 89.69 346 GLU A CA 1
ATOM 2674 C C . GLU A 1 346 ? 32.446 7.623 -26.901 1.00 89.69 346 GLU A C 1
ATOM 2676 O O . GLU A 1 346 ? 32.974 8.700 -27.178 1.00 89.69 346 GLU A O 1
ATOM 2681 N N . ALA A 1 347 ? 31.433 7.529 -26.034 1.00 87.00 347 ALA A N 1
ATOM 2682 C CA . ALA A 1 347 ? 30.865 8.680 -25.339 1.00 87.00 347 ALA A CA 1
ATOM 2683 C C . ALA A 1 347 ? 31.887 9.356 -24.411 1.00 87.00 347 ALA A C 1
ATOM 2685 O O . ALA A 1 347 ? 31.971 10.583 -24.387 1.00 87.00 347 ALA A O 1
ATOM 2686 N N . HIS A 1 348 ? 32.691 8.569 -23.690 1.00 86.94 348 HIS A N 1
ATOM 2687 C CA . HIS A 1 348 ? 33.745 9.075 -22.815 1.00 86.94 348 HIS A CA 1
ATOM 2688 C C . HIS A 1 348 ? 34.804 9.860 -23.602 1.00 86.94 348 HIS A C 1
ATOM 2690 O O . HIS A 1 348 ? 35.111 10.997 -23.244 1.00 86.94 348 HIS A O 1
ATOM 2696 N N . LEU A 1 349 ? 35.306 9.313 -24.718 1.00 85.12 349 LEU A N 1
ATOM 2697 C CA . LEU A 1 349 ? 36.268 10.040 -25.550 1.00 85.12 349 LEU A CA 1
ATOM 2698 C C . LEU A 1 349 ? 35.651 11.290 -26.184 1.00 85.12 349 LEU A C 1
ATOM 2700 O O . LEU A 1 349 ? 36.286 12.339 -26.131 1.00 85.12 349 LEU A O 1
ATOM 2704 N N . ARG A 1 350 ? 34.408 11.224 -26.687 1.00 84.00 350 ARG A N 1
ATOM 2705 C CA . ARG A 1 350 ? 33.702 12.390 -27.258 1.00 84.00 350 ARG A CA 1
ATOM 2706 C C . ARG A 1 350 ? 33.440 13.509 -26.246 1.00 84.00 350 ARG A C 1
ATOM 2708 O O . ARG A 1 350 ? 33.332 14.667 -26.635 1.00 84.00 350 ARG A O 1
ATOM 2715 N N . ALA A 1 351 ? 33.331 13.182 -24.959 1.00 83.94 351 ALA A N 1
ATOM 2716 C CA . ALA A 1 351 ? 33.213 14.182 -23.899 1.00 83.94 351 ALA A CA 1
ATOM 2717 C C . ALA A 1 351 ? 34.541 14.919 -23.638 1.00 83.94 351 ALA A C 1
ATOM 2719 O O . ALA A 1 351 ? 34.525 16.079 -23.238 1.00 83.94 351 ALA A O 1
ATOM 2720 N N . SER A 1 352 ? 35.678 14.255 -23.873 1.00 81.12 352 SER A N 1
ATOM 2721 C CA . SER A 1 352 ? 37.029 14.805 -23.667 1.00 81.12 352 SER A CA 1
ATOM 2722 C C . SER A 1 352 ? 37.663 15.419 -24.922 1.00 81.12 352 SER A C 1
ATOM 2724 O O . SER A 1 352 ? 38.582 16.229 -24.823 1.00 81.12 352 SER A O 1
ATOM 2726 N N . ASP A 1 353 ? 37.196 15.018 -26.104 1.00 78.06 353 ASP A N 1
ATOM 2727 C CA . ASP A 1 353 ? 37.782 15.341 -27.399 1.00 78.06 353 ASP A CA 1
ATOM 2728 C C . ASP A 1 353 ? 36.676 15.408 -28.464 1.00 78.06 353 ASP A C 1
ATOM 2730 O O . ASP A 1 353 ? 35.827 14.527 -28.556 1.00 78.06 353 ASP A O 1
ATOM 2734 N N . SER A 1 354 ? 36.693 16.445 -29.301 1.00 79.81 354 SER A N 1
ATOM 2735 C CA . SER A 1 354 ? 35.675 16.666 -30.344 1.00 79.81 354 SER A CA 1
ATOM 2736 C C . SER A 1 354 ? 35.861 15.786 -31.588 1.00 79.81 354 SER A C 1
ATOM 2738 O O . SER A 1 354 ? 35.057 15.847 -32.522 1.00 79.81 354 SER A O 1
ATOM 2740 N N . LYS A 1 355 ? 36.907 14.952 -31.613 1.00 85.31 355 LYS A N 1
ATOM 2741 C CA . LYS A 1 355 ? 37.156 13.982 -32.682 1.00 85.31 355 LYS A CA 1
ATOM 2742 C C . LYS A 1 355 ? 36.048 12.913 -32.777 1.00 85.31 355 LYS A C 1
ATOM 2744 O O . LYS A 1 355 ? 35.537 12.442 -31.756 1.00 85.31 355 LYS A O 1
ATOM 2749 N N . PRO A 1 356 ? 35.685 12.469 -33.996 1.00 86.25 356 PRO A N 1
ATOM 2750 C CA . PRO A 1 356 ? 34.655 11.458 -34.206 1.00 86.25 356 PRO A CA 1
ATOM 2751 C C . PRO A 1 356 ? 35.212 10.051 -33.953 1.00 86.25 356 PRO A C 1
ATOM 2753 O O . PRO A 1 356 ? 35.442 9.301 -34.890 1.00 86.25 356 PRO A O 1
ATOM 2756 N N . TRP A 1 357 ? 35.438 9.685 -32.694 1.00 87.38 357 TRP A N 1
ATOM 2757 C CA . TRP A 1 357 ? 35.891 8.340 -32.325 1.00 87.38 357 TRP A CA 1
ATOM 2758 C C . TRP A 1 357 ? 34.822 7.274 -32.625 1.00 87.38 357 TRP A C 1
ATOM 2760 O O . TRP A 1 357 ? 33.639 7.490 -32.329 1.00 87.38 357 TRP A O 1
ATOM 2770 N N . TRP A 1 358 ? 35.238 6.120 -33.158 1.00 88.06 358 TRP A N 1
ATOM 2771 C CA . TRP A 1 358 ? 34.412 4.909 -33.284 1.00 88.06 358 TRP A CA 1
ATOM 2772 C C . TRP A 1 358 ? 35.141 3.687 -32.723 1.00 88.06 358 TRP A C 1
ATOM 2774 O O . TRP A 1 358 ? 36.361 3.563 -32.836 1.00 88.06 358 TRP A O 1
ATOM 2784 N N . SER A 1 359 ? 34.392 2.779 -32.106 1.00 89.50 359 SER A N 1
ATOM 2785 C CA . SER A 1 359 ? 34.918 1.535 -31.550 1.00 89.50 359 SER A CA 1
ATOM 2786 C C . SER A 1 359 ? 34.897 0.403 -32.580 1.00 89.50 359 SER A C 1
ATOM 2788 O O . SER A 1 359 ? 34.049 0.357 -33.470 1.00 89.50 359 SER A O 1
ATOM 2790 N N . SER A 1 360 ? 35.859 -0.514 -32.474 1.00 81.38 360 SER A N 1
ATOM 2791 C CA . SER A 1 360 ? 35.964 -1.684 -33.362 1.00 81.38 360 SER A CA 1
ATOM 2792 C C . SER A 1 360 ? 35.513 -2.970 -32.671 1.00 81.38 360 SER A C 1
ATOM 2794 O O . SER A 1 360 ? 34.718 -3.728 -33.227 1.00 81.38 360 SER A O 1
ATOM 2796 N N . LYS A 1 361 ? 35.997 -3.201 -31.446 1.00 82.81 361 LYS A N 1
ATOM 2797 C CA . LYS A 1 361 ? 35.648 -4.352 -30.613 1.00 82.81 361 LYS A CA 1
ATOM 2798 C C . LYS A 1 361 ? 35.877 -4.042 -29.135 1.00 82.81 361 LYS A C 1
ATOM 2800 O O . LYS A 1 361 ? 36.733 -3.218 -28.802 1.00 82.81 361 LYS A O 1
ATOM 2805 N N . ALA A 1 362 ? 35.132 -4.722 -28.266 1.00 89.38 362 ALA A N 1
ATOM 2806 C CA . ALA A 1 362 ? 35.370 -4.712 -26.828 1.00 89.38 362 ALA A CA 1
ATOM 2807 C C . ALA A 1 362 ? 35.693 -6.125 -26.325 1.00 89.38 362 ALA A C 1
ATOM 2809 O O . ALA A 1 362 ? 35.087 -7.111 -26.745 1.00 89.38 362 ALA A O 1
ATOM 2810 N N . HIS A 1 363 ? 36.658 -6.222 -25.415 1.00 91.06 363 HIS A N 1
ATOM 2811 C CA . HIS A 1 363 ? 37.118 -7.483 -24.846 1.00 91.06 363 HIS A CA 1
ATOM 2812 C C . HIS A 1 363 ? 36.940 -7.477 -23.326 1.00 91.06 363 HIS A C 1
ATOM 2814 O O . HIS A 1 363 ? 37.389 -6.531 -22.673 1.00 91.06 363 HIS A O 1
ATOM 2820 N N . PRO A 1 364 ? 36.301 -8.505 -22.739 1.00 90.12 364 PRO A N 1
ATOM 2821 C CA . PRO A 1 364 ? 36.237 -8.626 -21.292 1.00 90.12 364 PRO A CA 1
ATOM 2822 C C . PRO A 1 364 ? 37.628 -8.958 -20.735 1.00 90.12 364 PRO A C 1
ATOM 2824 O O . PRO A 1 364 ? 38.338 -9.809 -21.273 1.00 90.12 364 PRO A O 1
ATOM 2827 N N . THR A 1 365 ? 38.004 -8.304 -19.643 1.00 89.50 365 THR A N 1
ATOM 2828 C CA . THR A 1 365 ? 39.254 -8.516 -18.901 1.00 89.50 365 THR A CA 1
ATOM 2829 C C . THR A 1 365 ? 38.954 -8.693 -17.412 1.00 89.50 365 THR A C 1
ATOM 2831 O O . THR A 1 365 ? 37.837 -8.442 -16.959 1.00 89.50 365 THR A O 1
ATOM 2834 N N . GLU A 1 366 ? 39.948 -9.081 -16.607 1.00 84.25 366 GLU A N 1
ATOM 2835 C CA . GLU A 1 366 ? 39.785 -9.191 -15.144 1.00 84.25 366 GLU A CA 1
ATOM 2836 C C . GLU A 1 366 ? 39.383 -7.864 -14.475 1.00 84.25 366 GLU A C 1
ATOM 2838 O O . GLU A 1 366 ? 38.800 -7.861 -13.393 1.00 84.25 366 GLU A O 1
ATOM 2843 N N . ARG A 1 367 ? 39.679 -6.725 -15.118 1.00 82.44 367 ARG A N 1
ATOM 2844 C CA . ARG A 1 367 ? 39.372 -5.379 -14.611 1.00 82.44 367 ARG A CA 1
ATOM 2845 C C . ARG A 1 367 ? 38.068 -4.797 -15.167 1.00 82.44 367 ARG A C 1
ATOM 2847 O O . ARG A 1 367 ? 37.641 -3.747 -14.693 1.00 82.44 367 ARG A O 1
ATOM 2854 N N . GLY A 1 368 ? 37.428 -5.466 -16.129 1.00 89.00 368 GLY A N 1
ATOM 2855 C CA . GLY A 1 368 ? 36.191 -5.016 -16.765 1.00 89.00 368 GLY A CA 1
ATOM 2856 C C . GLY A 1 368 ? 36.214 -5.208 -18.277 1.00 89.00 368 GLY A C 1
ATOM 2857 O O . GLY A 1 368 ? 36.194 -6.342 -18.744 1.00 89.00 368 GLY A O 1
ATOM 2858 N N . TRP A 1 369 ? 36.218 -4.118 -19.043 1.00 90.38 369 TRP A N 1
ATOM 2859 C CA . TRP A 1 369 ? 36.196 -4.146 -20.509 1.00 90.38 369 TRP A CA 1
ATOM 2860 C C . TRP A 1 369 ? 37.293 -3.266 -21.097 1.00 90.38 369 TRP A C 1
ATOM 2862 O O . TRP A 1 369 ? 37.399 -2.098 -20.742 1.00 90.38 369 TRP A O 1
ATOM 2872 N N . GLU A 1 370 ? 38.067 -3.798 -22.037 1.00 91.62 370 GLU A N 1
ATOM 2873 C CA . GLU A 1 370 ? 38.979 -3.012 -22.871 1.00 91.62 370 GLU A CA 1
ATOM 2874 C C . GLU A 1 370 ? 38.346 -2.768 -24.237 1.00 91.62 370 GLU A C 1
ATOM 2876 O O . GLU A 1 370 ? 37.921 -3.707 -24.912 1.00 91.62 370 GLU A O 1
ATOM 2881 N N . VAL A 1 371 ? 38.274 -1.500 -24.641 1.00 91.56 371 VAL A N 1
ATOM 2882 C CA . VAL A 1 371 ? 37.667 -1.077 -25.906 1.00 91.56 371 VAL A CA 1
ATOM 2883 C C . VAL A 1 371 ? 38.700 -0.342 -26.747 1.00 91.56 371 VAL A C 1
ATOM 2885 O O . VAL A 1 371 ? 39.260 0.658 -26.298 1.00 91.56 371 VAL A O 1
ATOM 2888 N N . GLN A 1 372 ? 38.915 -0.812 -27.975 1.00 91.00 372 GLN A N 1
ATOM 2889 C CA . GLN A 1 372 ? 39.771 -0.143 -28.958 1.00 91.00 372 GLN A CA 1
ATOM 2890 C C . GLN A 1 372 ? 38.958 0.834 -29.811 1.00 91.00 372 GLN A C 1
ATOM 2892 O O . GLN A 1 372 ? 37.986 0.437 -30.473 1.00 91.00 372 GLN A O 1
ATOM 2897 N N . LEU A 1 373 ? 39.376 2.101 -29.810 1.00 89.19 373 LEU A N 1
ATOM 2898 C CA . LEU A 1 373 ? 38.758 3.202 -30.545 1.00 89.19 373 LEU A CA 1
ATOM 2899 C C . LEU A 1 373 ? 39.722 3.811 -31.554 1.00 89.19 373 LEU A C 1
ATOM 2901 O O . LEU A 1 373 ? 40.915 3.949 -31.293 1.00 89.19 373 LEU A O 1
ATOM 2905 N N . HIS A 1 374 ? 39.160 4.242 -32.677 1.00 90.12 374 HIS A N 1
ATOM 2906 C CA . HIS A 1 374 ? 39.895 4.749 -33.828 1.00 90.12 374 HIS A CA 1
ATOM 2907 C C . HIS A 1 374 ? 39.369 6.127 -34.232 1.00 90.12 374 HIS A C 1
ATOM 2909 O O . HIS A 1 374 ? 38.166 6.390 -34.148 1.00 90.12 374 HIS A O 1
ATOM 2915 N N . CYS A 1 375 ? 40.268 7.004 -34.676 1.00 89.44 375 CYS A N 1
ATOM 2916 C CA . CYS A 1 375 ? 39.941 8.263 -35.342 1.00 89.44 375 CYS A CA 1
ATOM 2917 C C . CYS A 1 375 ? 41.000 8.575 -36.412 1.00 89.44 375 CYS A C 1
ATOM 2919 O O . CYS A 1 375 ? 42.033 9.190 -36.146 1.00 89.44 375 CYS A O 1
ATOM 2921 N N . GLY A 1 376 ? 40.746 8.161 -37.652 1.00 86.62 376 GLY A N 1
ATOM 2922 C CA . GLY A 1 376 ? 41.729 8.281 -38.731 1.00 86.62 376 GLY A CA 1
ATOM 2923 C C . GLY A 1 376 ? 42.894 7.315 -38.509 1.00 86.62 376 GLY A C 1
ATOM 2924 O O . GLY A 1 376 ? 42.681 6.109 -38.543 1.00 86.62 376 GLY A O 1
ATOM 2925 N N . ALA A 1 377 ? 44.103 7.842 -38.294 1.00 84.44 377 ALA A N 1
ATOM 2926 C CA . ALA A 1 377 ? 45.294 7.051 -37.954 1.00 84.44 377 ALA A CA 1
ATOM 2927 C C . ALA A 1 377 ? 45.538 6.939 -36.435 1.00 84.44 377 ALA A C 1
ATOM 2929 O O . ALA A 1 377 ? 46.439 6.214 -36.019 1.00 84.44 377 ALA A O 1
ATOM 2930 N N . ASP A 1 378 ? 44.766 7.666 -35.621 1.00 85.19 378 ASP A N 1
ATOM 2931 C CA . ASP A 1 378 ? 44.904 7.646 -34.169 1.00 85.19 378 ASP A CA 1
ATOM 2932 C C . ASP A 1 378 ? 44.141 6.450 -33.582 1.00 85.19 378 ASP A C 1
ATOM 2934 O O . ASP A 1 378 ? 42.964 6.247 -33.893 1.00 85.19 378 ASP A O 1
ATOM 2938 N N . GLU A 1 379 ? 44.786 5.716 -32.675 1.00 87.56 379 GLU A N 1
ATOM 2939 C CA . GLU A 1 379 ? 44.196 4.610 -31.916 1.00 87.56 379 GLU A CA 1
ATOM 2940 C C . GLU A 1 379 ? 44.283 4.899 -30.412 1.00 87.56 379 GLU A C 1
ATOM 2942 O O . GLU A 1 379 ? 45.283 5.427 -29.912 1.00 87.56 379 GLU A O 1
ATOM 2947 N N . ARG A 1 380 ? 43.221 4.566 -29.675 1.00 87.81 380 ARG A N 1
ATOM 2948 C CA . ARG A 1 380 ? 43.180 4.647 -28.212 1.00 87.81 380 ARG A CA 1
ATOM 2949 C C . ARG A 1 380 ? 42.479 3.439 -27.620 1.00 87.81 380 ARG A C 1
ATOM 2951 O O . ARG A 1 380 ? 41.470 2.979 -28.145 1.00 87.81 380 ARG A O 1
ATOM 2958 N N . THR A 1 381 ? 42.959 3.011 -26.459 1.00 88.62 381 THR A N 1
ATOM 2959 C CA . THR A 1 381 ? 42.292 1.996 -25.643 1.00 88.62 381 THR A CA 1
ATOM 2960 C C . THR A 1 381 ? 41.667 2.656 -24.428 1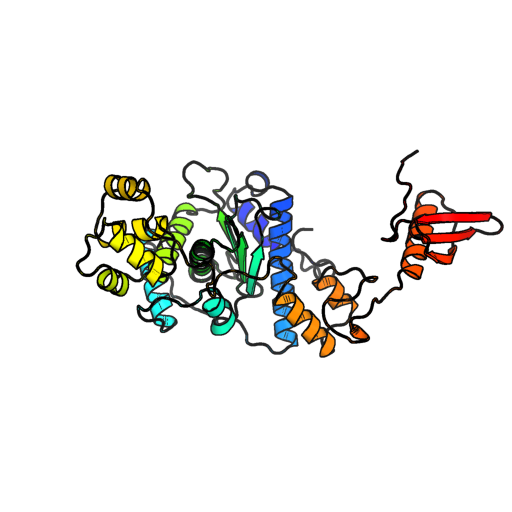.00 88.62 381 THR A C 1
ATOM 2962 O O . THR A 1 381 ? 42.341 3.382 -23.697 1.00 88.62 381 THR A O 1
ATOM 2965 N N . VAL A 1 382 ? 40.384 2.390 -24.202 1.00 87.69 382 VAL A N 1
ATOM 2966 C CA . VAL A 1 382 ? 39.669 2.800 -22.990 1.00 87.69 382 VAL A CA 1
ATOM 2967 C C . VAL A 1 382 ? 39.354 1.559 -22.169 1.00 87.69 382 VAL A C 1
ATOM 2969 O O . VAL A 1 382 ? 38.851 0.570 -22.704 1.00 87.69 382 VAL A O 1
ATOM 2972 N N . VAL A 1 383 ? 39.637 1.624 -20.868 1.00 87.44 383 VAL A N 1
ATOM 2973 C CA . VAL A 1 383 ? 39.304 0.562 -19.914 1.00 87.44 383 VAL A CA 1
ATOM 2974 C C . VAL A 1 383 ? 38.087 0.986 -19.099 1.00 87.44 383 VAL A C 1
ATOM 2976 O O . VAL A 1 383 ? 38.084 2.029 -18.443 1.00 87.44 383 VAL A O 1
ATOM 2979 N N . LEU A 1 384 ? 37.046 0.167 -19.147 1.00 86.50 384 LEU A N 1
ATOM 2980 C CA . LEU A 1 384 ? 35.807 0.338 -18.403 1.00 86.50 384 LEU A CA 1
ATOM 2981 C C . LEU A 1 384 ? 35.708 -0.731 -17.311 1.00 86.50 384 LEU A C 1
ATOM 2983 O O . LEU A 1 384 ? 36.320 -1.793 -17.403 1.00 86.50 384 LEU A O 1
ATOM 2987 N N . SER A 1 385 ? 34.908 -0.464 -16.289 1.00 86.38 385 SER A N 1
ATOM 2988 C CA . SER A 1 385 ? 34.584 -1.380 -15.202 1.00 86.38 385 SER A CA 1
ATOM 2989 C C . SER A 1 385 ? 33.757 -2.574 -15.708 1.00 86.38 385 SER A C 1
ATOM 2991 O O . SER A 1 385 ? 33.241 -2.545 -16.829 1.00 86.38 385 SER A O 1
ATOM 2993 N N . PRO A 1 386 ? 33.536 -3.622 -14.892 1.00 81.56 386 PRO A N 1
ATOM 2994 C CA . PRO A 1 386 ? 32.654 -4.736 -15.259 1.00 81.56 386 PRO A CA 1
ATOM 2995 C C . PRO A 1 386 ? 31.206 -4.319 -15.574 1.00 81.56 386 PRO A C 1
ATOM 2997 O O . PRO A 1 386 ? 30.525 -4.990 -16.353 1.00 81.56 386 PRO A O 1
ATOM 3000 N N . THR A 1 387 ? 30.742 -3.195 -15.014 1.00 78.19 387 THR A N 1
ATOM 3001 C CA . THR A 1 387 ? 29.436 -2.573 -15.309 1.00 78.19 387 THR A CA 1
ATOM 3002 C C . THR A 1 387 ? 29.477 -1.642 -16.526 1.00 78.19 387 THR A C 1
ATOM 3004 O O . THR A 1 387 ? 28.488 -0.978 -16.826 1.00 78.19 387 THR A O 1
ATOM 3007 N N . CYS A 1 388 ? 30.589 -1.644 -17.269 1.00 78.62 388 CYS A N 1
ATOM 3008 C CA . CYS A 1 388 ? 30.865 -0.802 -18.432 1.00 78.62 388 CYS A CA 1
ATOM 3009 C C . CYS A 1 388 ? 30.986 0.697 -18.106 1.00 78.62 388 CYS A C 1
ATOM 3011 O O . CYS A 1 388 ? 30.833 1.518 -19.001 1.00 78.62 388 CYS A O 1
ATOM 3013 N N . GLU A 1 389 ? 31.267 1.090 -16.863 1.00 77.56 389 GLU A N 1
ATOM 3014 C CA . GLU A 1 389 ? 31.492 2.499 -16.499 1.00 77.56 389 GLU A CA 1
ATOM 3015 C C . GLU A 1 389 ? 32.980 2.877 -16.639 1.00 77.56 389 GLU A C 1
ATOM 3017 O O . GLU A 1 389 ? 33.835 2.048 -16.333 1.00 77.56 389 GLU A O 1
ATOM 3022 N N . PRO A 1 390 ? 33.345 4.093 -17.086 1.00 70.62 390 PRO A N 1
ATOM 3023 C CA . PRO A 1 390 ? 34.750 4.493 -17.187 1.00 70.62 390 PRO A CA 1
ATOM 3024 C C . PRO A 1 390 ? 35.462 4.440 -15.831 1.00 70.62 390 PRO A C 1
ATOM 3026 O O . PRO A 1 390 ? 34.982 5.019 -14.861 1.00 70.62 390 PRO A O 1
ATOM 3029 N N . LEU A 1 391 ? 36.614 3.761 -15.762 1.00 66.00 391 LEU A N 1
ATOM 3030 C CA . LEU A 1 391 ? 37.389 3.632 -14.517 1.00 66.00 391 LEU A CA 1
ATOM 3031 C C . LEU A 1 391 ? 38.172 4.905 -14.154 1.00 66.00 391 LEU A C 1
ATOM 3033 O O . LEU A 1 391 ? 38.602 5.043 -13.011 1.00 66.00 391 LEU A O 1
ATOM 3037 N N . ASP A 1 392 ? 38.322 5.841 -15.096 1.00 59.03 392 ASP A N 1
ATOM 3038 C CA . ASP A 1 392 ? 38.978 7.132 -14.882 1.00 59.03 392 ASP A CA 1
ATOM 3039 C C . ASP A 1 392 ? 37.952 8.277 -14.923 1.00 59.03 392 ASP A C 1
ATOM 3041 O O . ASP A 1 392 ? 37.560 8.774 -15.979 1.00 59.03 392 ASP A O 1
ATOM 3045 N N . THR A 1 393 ? 37.501 8.709 -13.744 1.00 45.31 393 THR A N 1
ATOM 3046 C CA . THR A 1 393 ? 36.679 9.916 -13.555 1.00 45.31 393 THR A CA 1
ATOM 3047 C C . THR A 1 393 ? 37.422 10.950 -12.709 1.00 45.31 393 THR A C 1
ATOM 3049 O O . THR A 1 393 ? 36.912 11.408 -11.684 1.00 45.31 393 THR A O 1
ATOM 3052 N N . ARG A 1 394 ? 38.649 11.321 -13.090 1.00 32.28 394 ARG A N 1
ATOM 3053 C CA . ARG A 1 394 ? 39.250 12.559 -12.573 1.00 32.28 394 ARG A CA 1
ATOM 3054 C C . ARG A 1 394 ? 39.007 13.688 -13.573 1.00 32.28 394 ARG A C 1
ATOM 3056 O O . ARG A 1 394 ? 39.403 13.534 -14.726 1.00 32.28 394 ARG A O 1
ATOM 3063 N N . PRO A 1 395 ? 38.387 14.810 -13.166 1.00 33.97 395 PRO A N 1
ATOM 3064 C CA . PRO A 1 395 ? 38.490 16.027 -13.950 1.00 33.97 395 PRO A CA 1
ATOM 3065 C C . PRO A 1 395 ? 39.953 16.482 -13.868 1.00 33.97 395 PRO A C 1
ATOM 3067 O O . PRO A 1 395 ? 40.496 16.599 -12.766 1.00 33.97 395 PRO A O 1
ATOM 3070 N N . VAL A 1 396 ? 40.599 16.662 -15.019 1.00 33.81 396 VAL A N 1
ATOM 3071 C CA . VAL A 1 396 ? 41.843 17.441 -15.112 1.00 33.81 396 VAL A CA 1
ATOM 3072 C C . VAL A 1 396 ? 41.468 18.902 -15.269 1.00 33.81 396 VAL A C 1
ATOM 3074 O O . VAL A 1 396 ? 40.574 19.174 -16.104 1.00 33.81 396 VAL A O 1
#